Protein 5WGG (pdb70)

Radius of gyration: 23.94 Å; Cα contacts (8 Å, |Δi|>4): 832; chains: 2; bounding box: 66×67×52 Å

Sequence (451 aa):
MAMIHKFSMMGTNIVVDVNSGAVHVVDDISFDILDYYKNFTAGEIKNKLAHKYNADEEIDEALREIESLEAEGLLFSEDPYKEYVSSMDRKSVVKALCLHISHDCNLRCKYCFASRNMMSLEVGKKAIDFLISESGNRKNLEIDFFGGEPMMNFDVVKGIIEYARQKEKEHNKNFRFTLTTNGLLLNDENIKYINENMQNIVLSIDGRKEVNDRMRIRIDGSGCYDDILPKFKYVAESRNQDNYYVRGTFTRENMDFSNDVLHLADEGFRQISVEPVVAAKDSGYDLREEDLPRLFEEYEKLAYEYVKRRKEGNNWFNFFHFMIDLTQIVKRLTGCGSGHEYLAVTPEGDIYPCHHQFVGNEKFKMGNVKEGVLNRDIQNYFKNSNVYTKKECDSCWAKFYCSGGCAANSYNFHKDINTVYKVGCELEKKRRVECALWIKAQEMMKHIKILNGGC

B-factor: mean 57.78, std 18.0, range [21.59, 128.73]

Foldseek 3Di:
DWDKDWDAFPHWIKIAGQQVLAIDTDDPLLVVCVVPVPPDDLVVSQVVCVVPDHSVVNVVSVVVVVVCVVVQRHSHDHPCQVVPPDQPDQFAAAEEEEQQALDAQWCQPLDPSVDDGADLLLLLLVLVLNLVRRPLDAEHEYEQHHHANVVNVVSVVSSQVSNVVVCVVRVHDYAYEYEHCQQPDDDVVLVVCVVHHLAYEYEAAFDQVQRLVGTAGPVSGGCCVPRLVVVVVSCVVNVLDRYEYEHEAWPVCLLSLNRVVRVLVSPRQHYEYYYRALCPPPVTHQDPVCLVSNLVSLSVSLVVQLVCVVVVSHHDYVLLDFDSDDVVQQQQFVNFLGHYWYAYSQQWIFSDPLCVVDCVGTQGGSVVSHGNVVSNSVVSRQWLSPQPVSVPPSCSPGFSTADLSRCCSVPVGSNDHDVVVVSSRVSSHVSSSVSVVVVD/DVPDDDDPCVD

Solvent-accessible surface area: 19960 Å² total; per-residue (Å²): 185,49,36,35,37,47,19,67,4,77,75,25,14,0,0,0,0,4,18,50,19,5,0,0,28,7,49,95,7,0,37,44,0,11,81,58,36,122,127,77,86,49,37,78,1,57,120,76,11,63,149,149,40,98,56,120,57,0,58,68,0,14,61,10,0,72,47,10,54,92,106,29,54,2,27,17,145,30,82,97,49,125,159,30,105,52,66,106,93,97,19,60,0,16,16,0,0,0,0,0,0,42,50,23,40,6,110,11,90,37,35,71,53,74,198,72,91,1,52,89,132,20,0,14,18,0,0,64,7,0,16,87,21,0,50,163,116,40,86,1,63,1,26,0,39,7,18,3,0,14,46,18,24,117,20,0,79,22,0,8,66,86,0,92,77,18,27,98,89,94,120,18,78,2,94,0,19,0,24,2,10,0,20,80,6,77,105,146,20,5,143,48,0,58,67,29,6,68,23,0,8,0,15,0,1,0,45,83,108,4,0,30,99,7,22,36,61,129,105,42,60,22,0,18,93,55,0,22,76,44,0,70,105,0,0,105,46,24,130,26,76,86,7,49,0,52,0,19,0,1,61,88,4,39,59,0,1,66,0,0,30,46,0,10,96,50,36,2,70,24,2,1,0,16,26,14,44,30,8,94,132,36,38,35,22,5,107,109,79,7,8,93,56,0,47,58,12,0,47,120,0,0,126,37,4,24,83,31,85,182,122,43,85,95,3,35,0,94,36,2,93,35,99,20,111,142,62,119,84,15,20,34,36,61,2,9,0,9,58,28,0,0,0,4,5,88,0,26,0,7,0,13,27,53,8,19,84,51,134,130,10,74,3,17,18,7,71,132,30,112,8,62,107,118,31,4,53,108,6,17,50,17,12,7,37,83,19,82,72,15,61,91,28,24,1,18,66,44,32,76,16,49,46,19,8,17,6,53,56,30,84,71,53,3,47,48,35,30,55,14,20,40,56,3,25,45,33,16,11,13,0,1,0,10,1,67,10,69,80,144,130,157,17,1,113,69,32,36,112,32,105

Nearest PDB structures (foldseek):
  5wgg-assembly1_A  TM=1.002E+00  e=9.756E-90  Acetivibrio thermocellus ATCC 27405
  5why-assembly2_B  TM=9.915E-01  e=1.508E-73  Acetivibrio thermocellus ATCC 27405
  4k39-assembly1_A  TM=7.746E-01  e=1.013E-17  Clostridium perfringens ATCC 13124
  4k36-assembly2_B  TM=7.606E-01  e=2.234E-17  Clostridium perfringens ATCC 13124
  4k39-assembly2_B  TM=7.621E-01  e=2.234E-17  Clostridium perfringens ATCC 13124

Secondary structure (DSSP, 8-state):
---EEEEEETTEEEEEETTT--EEEE-HHHHHHHTTTTTS-HHHHHHHTTTTS-HHHHHHHHHHHHHHHHTTSSS---TTTTTT----PPP---EEEEEEES--S---TTSTT--PBPPHHHHHHHHHHHHHHSTT--EEEEEEEES-GGGGHHHHHHHHHHHHHHHHHHT-EEEEEEEE-STT--HHHHHHHHHH-SEEEEE--SSHHHHHHHSB-TTS-B-HHHHHHHHHHHHHHTTT-SEEEEEEE-GGG--THHHHHHHHHTT-SEEEEEEPSS-TTTT-S--GGGHHHHHHHHHHHHHHHHHHHHHT---EEGGG-------HHHHHTT-BTTTEEEE-TT-EEESSGGGTT-GGG--EETTTT---HHHHHHHHT-STTT-HHHHT-TTTTTS----HHHHHHHHS-TTS--HHHHHHHHHHHHHHHHHHHHT-/--SEEES----

Organism: Acetivibrio thermocellus (strain ATCC 27405 / DSM 1237 / JCM 9322 / NBRC 103400 / NCIMB 10682 / NRRL B-4536 / VPI 7372) (NCBI:txid203119)

InterPro domains:
  IPR000385 MoaA/NifB/PqqE, iron-sulphur binding, conserved site [PS01305] (100-111)
  IPR007197 Radical SAM [PF04055] (100-244)
  IPR007197 Radical SAM [PS51918] (90-323)
  IPR007197 Radical SAM [SFLDS00029] (91-449)
  IPR013785 Aldolase-type TIM barrel [G3DSA:3.20.20.70] (91-446)
  IPR023867 Anaerobic sulphatase maturase, radical SAM [PTHR43273] (92-442)
  IPR023867 Anaerobic sulphatase maturase, radical SAM [SFLDG01384] (91-449)
  IPR023885 4Fe4S-binding SPASM domain [PF13186] (344-404)
  IPR023885 4Fe4S-binding SPASM domain [TIGR04085] (344-427)
  IPR024025 SCIFF radical SAM maturase [TIGR03974] (4-447)
  IPR047602 Sactionine bond-forming enzyme CteB-like, SPASM domain [cd21124] (341-436)
  IPR058240 Radical SAM superfamily [SSF102114] (93-413)

Structure (mmCIF, N/CA/C/O backbone):
data_5WGG
#
_entry.id   5WGG
#
_cell.length_a   68.917
_cell.length_b   153.766
_cell.length_c   51.822
_cell.angle_alpha   90.000
_cell.angle_beta   90.000
_cell.angle_gamma   90.000
#
_symmetry.space_group_name_H-M   'P 21 21 2'
#
loop_
_entity.id
_entity.type
_entity.pdbx_description
1 polymer 'Radical SAM domain protein'
2 polymer CteA
3 non-polymer 'IRON/SULFUR CLUSTER'
4 non-polymer S-ADENOSYLMETHIONINE
5 non-polymer 'CALCIUM ION'
6 water water
#
loop_
_atom_site.group_PDB
_atom_site.id
_atom_site.type_symbol
_atom_site.label_atom_id
_atom_site.label_alt_id
_atom_site.label_comp_id
_atom_site.label_asym_id
_atom_site.label_entity_id
_atom_site.label_seq_id
_atom_site.pdbx_PDB_ins_code
_atom_site.Cartn_x
_atom_site.Cartn_y
_atom_site.Cartn_z
_atom_site.occupancy
_atom_site.B_iso_or_equiv
_atom_site.auth_seq_id
_atom_site.auth_comp_id
_atom_site.auth_asym_id
_atom_site.auth_atom_id
_atom_site.pdbx_PDB_model_num
ATOM 1 N N . MET A 1 4 ? -16.814 -1.891 -3.196 1.00 105.66 1 MET A N 1
ATOM 2 C CA . MET A 1 4 ? -17.275 -3.129 -3.819 1.00 106.08 1 MET A CA 1
ATOM 3 C C . MET A 1 4 ? -17.271 -3.003 -5.342 1.00 96.58 1 MET A C 1
ATOM 4 O O . MET A 1 4 ? -16.954 -1.940 -5.886 1.00 96.13 1 MET A O 1
ATOM 9 N N . ALA A 1 5 ? -17.615 -4.096 -6.024 1.00 85.71 2 ALA A N 1
ATOM 10 C CA . ALA A 1 5 ? -17.649 -4.094 -7.481 1.00 72.75 2 ALA A CA 1
ATOM 11 C C . ALA A 1 5 ? -18.643 -3.058 -7.987 1.00 68.90 2 ALA A C 1
ATOM 12 O O . ALA A 1 5 ? -19.708 -2.852 -7.394 1.00 70.21 2 ALA A O 1
ATOM 14 N N . MET A 1 6 ? -18.297 -2.404 -9.094 1.00 64.70 3 MET A N 1
ATOM 15 C CA . MET A 1 6 ? -19.123 -1.293 -9.539 1.00 59.63 3 MET A CA 1
ATOM 16 C C . MET A 1 6 ? -18.766 -0.909 -10.972 1.00 47.23 3 MET A C 1
ATOM 17 O O . MET A 1 6 ? -17.598 -0.947 -11.364 1.00 47.96 3 MET A O 1
ATOM 22 N N . ILE A 1 7 ? -19.780 -0.559 -11.754 1.00 36.09 4 ILE A N 1
ATOM 23 C CA . ILE A 1 7 ? -19.541 -0.018 -13.079 1.00 38.50 4 ILE A CA 1
ATOM 24 C C . ILE A 1 7 ? -20.256 1.316 -13.194 1.00 38.48 4 ILE A C 1
ATOM 25 O O . ILE A 1 7 ? -21.134 1.652 -12.400 1.00 39.20 4 ILE A O 1
ATOM 30 N N . HIS A 1 8 ? -19.847 2.090 -14.195 1.00 42.20 5 HIS A N 1
ATOM 31 C CA . HIS A 1 8 ? -20.551 3.299 -14.594 1.00 36.85 5 HIS A CA 1
ATOM 32 C C . HIS A 1 8 ? -20.694 3.253 -16.104 1.00 39.88 5 HIS A C 1
ATOM 33 O O . HIS A 1 8 ? -19.746 2.895 -16.814 1.00 39.67 5 HIS A O 1
ATOM 40 N N . LYS A 1 9 ? -21.894 3.560 -16.589 1.00 36.28 6 LYS A N 1
ATOM 41 C CA . LYS A 1 9 ? -22.127 3.598 -18.019 1.00 44.94 6 LYS A CA 1
ATOM 42 C C . LYS A 1 9 ? -22.832 4.897 -18.348 1.00 41.68 6 LYS A C 1
ATOM 43 O O . LYS A 1 9 ? -23.638 5.403 -17.564 1.00 39.64 6 LYS A O 1
ATOM 49 N N . PHE A 1 10 ? -22.461 5.472 -19.480 1.00 31.84 7 PHE A N 1
ATOM 50 C CA . PHE A 1 10 ? -23.097 6.700 -19.922 1.00 33.16 7 PHE A CA 1
ATOM 51 C C . PHE A 1 10 ? -23.095 6.669 -21.436 1.00 31.38 7 PHE A C 1
ATOM 52 O O . PHE A 1 10 ? -22.382 5.875 -22.058 1.00 32.31 7 PHE A O 1
ATOM 60 N N . SER A 1 11 ? -23.900 7.537 -22.023 1.00 35.05 8 SER A N 1
ATOM 61 C CA . SER A 1 11 ? -24.000 7.655 -23.468 1.00 36.17 8 SER A CA 1
ATOM 62 C C . SER A 1 11 ? -23.780 9.110 -23.826 1.00 31.97 8 SER A C 1
ATOM 63 O O . SER A 1 11 ? -24.472 9.984 -23.304 1.00 37.11 8 SER A O 1
ATOM 66 N N . MET A 1 12 ? -22.837 9.371 -24.715 1.00 38.16 9 MET A N 1
ATOM 67 C CA . MET A 1 12 ? -22.476 10.751 -25.003 1.00 41.10 9 MET A CA 1
ATOM 68 C C . MET A 1 12 ? -22.314 10.910 -26.503 1.00 37.68 9 MET A C 1
ATOM 69 O O . MET A 1 12 ? -21.476 10.233 -27.115 1.00 35.36 9 MET A O 1
ATOM 74 N N . MET A 1 13 ? -23.109 11.818 -27.076 1.00 37.46 10 MET A N 1
ATOM 75 C CA . MET A 1 13 ? -23.058 12.123 -28.495 1.00 42.00 10 MET A CA 1
ATOM 76 C C . MET A 1 13 ? -23.057 10.851 -29.330 1.00 42.55 10 MET A C 1
ATOM 77 O O . MET A 1 13 ? -22.271 10.695 -30.257 1.00 41.88 10 MET A O 1
ATOM 82 N N . GLY A 1 14 ? -23.917 9.903 -28.969 1.00 43.16 11 GLY A N 1
ATOM 83 C CA . GLY A 1 14 ? -24.046 8.693 -29.757 1.00 42.99 11 GLY A CA 1
ATOM 84 C C . GLY A 1 14 ? -23.175 7.521 -29.344 1.00 45.49 11 GLY A C 1
ATOM 85 O O . GLY A 1 14 ? -23.450 6.398 -29.775 1.00 44.55 11 GLY A O 1
ATOM 86 N N . THR A 1 15 ? -22.140 7.727 -28.520 1.00 43.08 12 THR A N 1
ATOM 87 C CA . THR A 1 15 ? -21.247 6.639 -28.111 1.00 38.04 12 THR A CA 1
ATOM 88 C C . THR A 1 15 ? -21.644 6.162 -26.710 1.00 35.10 12 THR A C 1
ATOM 89 O O . THR A 1 15 ? -21.786 6.977 -25.794 1.00 37.01 12 THR A O 1
ATOM 93 N N . ASN A 1 16 ? -21.836 4.853 -26.541 1.00 34.79 13 ASN A N 1
ATOM 94 C CA . ASN A 1 16 ? -22.143 4.270 -25.235 1.00 38.91 13 ASN A CA 1
ATOM 95 C C . ASN A 1 16 ? -20.852 3.768 -24.608 1.00 37.60 13 ASN A C 1
ATOM 96 O O . ASN A 1 16 ? -20.139 2.974 -25.225 1.00 38.21 13 ASN A O 1
ATOM 101 N N . ILE A 1 17 ? -20.575 4.195 -23.375 1.00 36.82 14 ILE A N 1
ATOM 102 C CA . ILE A 1 17 ? -19.307 3.890 -22.723 1.00 37.06 14 ILE A CA 1
ATOM 103 C C . ILE A 1 17 ? -19.560 3.257 -21.359 1.00 38.50 14 ILE A C 1
ATOM 104 O O . ILE A 1 17 ? -20.434 3.705 -20.613 1.00 40.93 14 ILE A O 1
ATOM 109 N N . VAL A 1 18 ? -18.775 2.231 -21.025 1.00 42.87 15 VAL A N 1
ATOM 110 C CA . VAL A 1 18 ? -18.911 1.501 -19.766 1.00 37.54 15 VAL A CA 1
ATOM 111 C C . VAL A 1 18 ? -17.569 1.513 -19.047 1.00 41.54 15 VAL A C 1
ATOM 112 O O . VAL A 1 18 ? -16.552 1.091 -19.609 1.00 38.21 15 VAL A O 1
ATOM 116 N N . VAL A 1 19 ? -17.571 2.009 -17.812 1.00 43.12 16 VAL A N 1
ATOM 117 C CA . VAL A 1 19 ? -16.385 2.091 -16.965 1.00 45.00 16 VAL A CA 1
ATOM 118 C C . VAL A 1 19 ? -16.479 1.009 -15.905 1.00 47.45 16 VAL A C 1
ATOM 119 O O . VAL A 1 19 ? -17.403 1.035 -15.082 1.00 44.13 16 VAL A O 1
ATOM 123 N N . ASP A 1 20 ? -15.521 0.071 -15.915 1.00 46.35 17 ASP A N 1
ATOM 124 C CA . ASP A 1 20 ? -15.338 -0.861 -14.805 1.00 45.78 17 ASP A CA 1
ATOM 125 C C . ASP A 1 20 ? -14.405 -0.219 -13.793 1.00 49.46 17 ASP A C 1
ATOM 126 O O . ASP A 1 20 ? -13.205 -0.048 -14.053 1.00 50.26 17 ASP A O 1
ATOM 131 N N . VAL A 1 21 ? -14.943 0.077 -12.619 1.00 43.38 18 VAL A N 1
ATOM 132 C CA . VAL A 1 21 ? -14.289 1.017 -11.727 1.00 40.55 18 VAL A CA 1
ATOM 133 C C . VAL A 1 21 ? -12.971 0.454 -11.200 1.00 52.08 18 VAL A C 1
ATOM 134 O O . VAL A 1 21 ? -11.924 1.111 -11.282 1.00 57.00 18 VAL A O 1
ATOM 138 N N . ASN A 1 2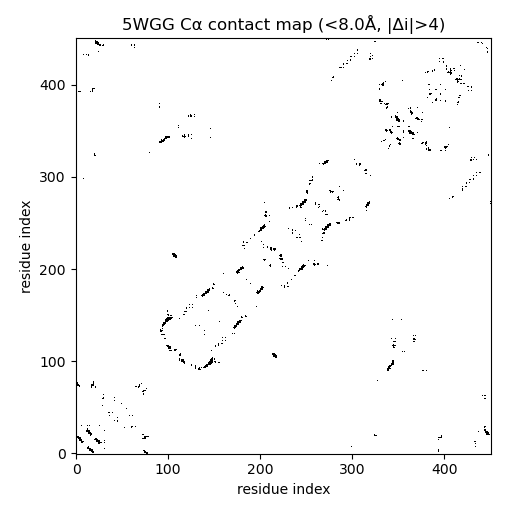2 ? -12.994 -0.765 -10.658 1.00 43.06 19 ASN A N 1
ATOM 139 C CA . ASN A 1 22 ? -11.838 -1.231 -9.900 1.00 49.02 19 ASN A CA 1
ATOM 140 C C . ASN A 1 22 ? -10.678 -1.597 -10.798 1.00 55.89 19 ASN A C 1
ATOM 141 O O . ASN A 1 22 ? -9.523 -1.527 -10.368 1.00 63.30 19 ASN A O 1
ATOM 146 N N . SER A 1 23 ? -10.954 -2.019 -12.024 1.00 54.83 20 SER A N 1
ATOM 147 C CA . SER A 1 23 ? -9.884 -2.436 -12.914 1.00 46.34 20 SER A CA 1
ATOM 148 C C . SER A 1 23 ? -9.396 -1.310 -13.800 1.00 52.15 20 SER A C 1
ATOM 149 O O . SER A 1 23 ? -8.324 -1.439 -14.397 1.00 58.56 20 SER A O 1
ATOM 152 N N . GLY A 1 24 ? -10.150 -0.217 -13.896 1.00 50.93 21 GLY A N 1
ATOM 153 C CA . GLY A 1 24 ? -9.854 0.820 -14.852 1.00 53.16 21 GLY A CA 1
ATOM 154 C C . GLY A 1 24 ? -10.203 0.485 -16.286 1.00 56.03 21 GLY A C 1
ATOM 155 O O . GLY A 1 24 ? -9.932 1.304 -17.174 1.00 58.23 21 GLY A O 1
ATOM 156 N N . ALA A 1 25 ? -10.797 -0.679 -16.549 1.00 52.35 22 ALA A N 1
ATOM 157 C CA . ALA A 1 25 ? -11.163 -1.014 -17.917 1.00 53.05 22 ALA A CA 1
AT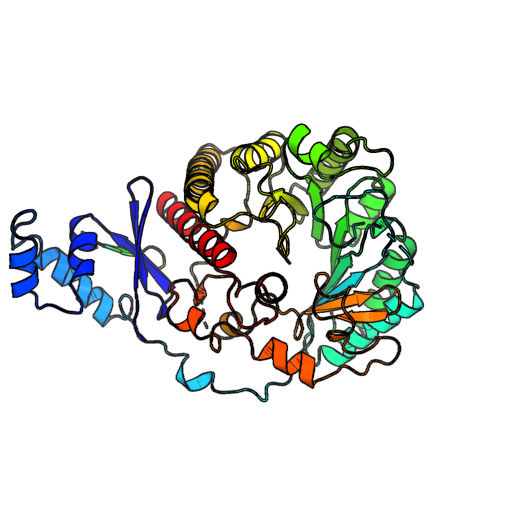OM 158 C C . ALA A 1 25 ? -12.280 -0.100 -18.406 1.00 44.31 22 ALA A C 1
ATOM 159 O O . ALA A 1 25 ? -13.155 0.317 -17.644 1.00 46.25 22 ALA A O 1
ATOM 161 N N . VAL A 1 26 ? -12.216 0.244 -19.688 1.00 53.13 23 VAL A N 1
ATOM 162 C CA . VAL A 1 26 ? -13.186 1.118 -20.338 1.00 49.98 23 VAL A CA 1
ATOM 163 C C . VAL A 1 26 ? -13.611 0.445 -21.630 1.00 51.56 23 VAL A C 1
ATOM 164 O O . VAL A 1 26 ? -12.766 -0.071 -22.373 1.00 57.21 23 VAL A O 1
ATOM 168 N N . HIS A 1 27 ? -14.919 0.419 -21.881 1.00 48.28 24 HIS A N 1
ATOM 169 C CA . HIS A 1 27 ? -15.488 -0.330 -22.988 1.00 47.42 24 HIS A CA 1
ATOM 170 C C . HIS A 1 27 ? -16.424 0.555 -23.796 1.00 41.83 24 HIS A C 1
ATOM 171 O O . HIS A 1 27 ? -17.128 1.396 -23.243 1.00 40.42 24 HIS A O 1
ATOM 178 N N . VAL A 1 28 ? -16.448 0.333 -25.107 1.00 45.17 25 VAL A N 1
ATOM 179 C CA . VAL A 1 28 ? -17.443 0.925 -25.993 1.00 43.45 25 VAL A CA 1
ATOM 180 C C . VAL A 1 28 ? -18.431 -0.182 -26.350 1.00 45.00 25 VAL A C 1
ATOM 181 O O . VAL A 1 28 ? -18.030 -1.248 -26.833 1.00 49.16 25 VAL A O 1
ATOM 185 N N . VAL A 1 29 ? -19.720 0.041 -26.082 1.00 46.30 26 VAL A N 1
ATOM 186 C CA . VAL A 1 29 ? -20.719 -1.024 -26.200 1.00 46.55 26 VAL A CA 1
ATOM 187 C C . VAL A 1 29 ? -21.880 -0.578 -27.082 1.00 46.38 26 VAL A C 1
ATOM 188 O O . VAL A 1 29 ? -22.193 0.613 -27.191 1.00 42.07 26 VAL A O 1
ATOM 192 N N . ASP A 1 30 ? -22.536 -1.552 -27.708 1.00 44.80 27 ASP A N 1
ATOM 193 C CA . ASP A 1 30 ? -23.695 -1.233 -28.520 1.00 46.88 27 ASP A CA 1
ATOM 194 C C . ASP A 1 30 ? -24.926 -1.069 -27.624 1.00 43.27 27 ASP A C 1
ATOM 195 O O . ASP A 1 30 ? -24.873 -1.254 -26.404 1.00 43.06 27 ASP A O 1
ATOM 200 N N . ASP A 1 31 ? -26.056 -0.715 -28.240 1.00 39.90 28 ASP A N 1
ATOM 201 C CA . ASP A 1 31 ? -27.237 -0.361 -27.462 1.00 44.06 28 ASP A CA 1
ATOM 202 C C . ASP A 1 31 ? -27.740 -1.544 -26.646 1.00 48.71 28 ASP A C 1
ATOM 203 O O . ASP A 1 31 ? -28.230 -1.369 -25.524 1.00 42.10 28 ASP A O 1
ATOM 208 N N . ILE A 1 32 ? -27.657 -2.758 -27.202 1.00 51.12 29 ILE A N 1
ATOM 209 C CA . ILE A 1 32 ? -28.241 -3.891 -26.495 1.00 48.44 29 ILE A CA 1
ATOM 210 C C . ILE A 1 32 ? -27.411 -4.229 -25.267 1.00 47.32 29 ILE A C 1
ATOM 211 O O . ILE A 1 32 ? -27.952 -4.503 -24.193 1.00 48.72 29 ILE A O 1
ATOM 216 N N . SER A 1 33 ? -26.087 -4.183 -25.386 1.00 47.55 30 SER A N 1
ATOM 217 C CA . SER A 1 33 ? -25.263 -4.414 -24.207 1.00 47.75 30 SER A CA 1
ATOM 218 C C . SER A 1 33 ? -25.548 -3.363 -23.145 1.00 43.73 30 SER A C 1
ATOM 219 O O . SER A 1 33 ? -25.722 -3.686 -21.965 1.00 50.36 30 SER A O 1
ATOM 222 N N . PHE A 1 34 ? -25.608 -2.095 -23.556 1.00 41.59 31 PHE A N 1
ATOM 223 C CA . PHE A 1 34 ? -25.937 -1.016 -22.633 1.00 37.17 31 PHE A CA 1
ATOM 224 C C . PHE A 1 34 ? -27.192 -1.352 -21.830 1.00 44.71 31 PHE A C 1
ATOM 225 O O . PHE A 1 34 ? -27.216 -1.188 -20.608 1.00 42.99 31 PHE A O 1
ATOM 233 N N . ASP A 1 35 ? -28.236 -1.864 -22.498 1.00 48.35 32 ASP A N 1
ATOM 234 C CA . ASP A 1 35 ? -29.500 -2.142 -21.810 1.00 44.99 32 ASP A CA 1
ATOM 235 C C . ASP A 1 35 ? -29.395 -3.363 -20.900 1.00 43.54 32 ASP A C 1
ATOM 236 O O . ASP A 1 35 ? -29.942 -3.369 -19.792 1.00 44.60 32 ASP A O 1
ATOM 241 N N . ILE A 1 36 ? -28.705 -4.405 -21.352 1.00 41.62 33 ILE A N 1
ATOM 242 C CA . ILE A 1 36 ? -28.518 -5.586 -20.517 1.00 46.99 33 ILE A CA 1
ATOM 243 C C . ILE A 1 36 ? -27.804 -5.225 -19.222 1.00 46.35 33 ILE A C 1
ATOM 244 O O . ILE A 1 36 ? -28.120 -5.757 -18.153 1.00 42.83 33 ILE A O 1
ATOM 249 N N . LEU A 1 37 ? -26.836 -4.309 -19.292 1.00 46.07 34 LEU A N 1
ATOM 250 C CA . LEU A 1 37 ? -26.073 -3.958 -18.096 1.00 48.24 34 LEU A CA 1
ATOM 251 C C . LEU A 1 37 ? -26.945 -3.356 -16.993 1.00 52.24 34 LEU A C 1
ATOM 252 O O . LEU A 1 37 ? -26.572 -3.449 -15.817 1.00 51.12 34 LEU A O 1
ATOM 257 N N . ASP A 1 38 ? -28.124 -2.809 -17.330 1.00 49.23 35 ASP A N 1
ATOM 258 C CA . ASP A 1 38 ? -29.061 -2.357 -16.299 1.00 47.91 35 ASP A CA 1
ATOM 259 C C . ASP A 1 38 ? -29.489 -3.486 -15.376 1.00 51.91 35 ASP A C 1
ATOM 260 O O . ASP A 1 38 ? -29.918 -3.237 -14.246 1.00 50.30 35 ASP A O 1
ATOM 265 N N . TYR A 1 39 ? -29.418 -4.725 -15.848 1.00 53.69 36 TYR A N 1
ATOM 266 C CA . TYR A 1 39 ? -30.026 -5.849 -15.168 1.00 55.09 36 TYR A CA 1
ATOM 267 C C . TYR A 1 39 ? -29.056 -6.976 -14.864 1.00 51.21 36 TYR A C 1
ATOM 268 O O . TYR A 1 39 ? -29.413 -7.879 -14.102 1.00 55.11 36 TYR A O 1
ATOM 277 N N . TYR A 1 40 ? -27.847 -6.942 -15.421 1.00 50.03 37 TYR A N 1
ATOM 278 C CA . TYR A 1 40 ? -26.996 -8.126 -15.434 1.00 53.61 37 TYR A CA 1
ATOM 279 C C . TYR A 1 40 ? -26.718 -8.664 -14.028 1.00 60.44 37 TYR A C 1
ATOM 280 O O . TYR A 1 40 ? -26.635 -9.881 -13.833 1.00 60.67 37 TYR A O 1
ATOM 289 N N . LYS A 1 41 ? -26.574 -7.787 -13.030 1.00 65.84 38 LYS A N 1
ATOM 290 C CA . LYS A 1 41 ? -26.158 -8.280 -11.715 1.00 61.49 38 LYS A CA 1
ATOM 291 C C . LYS A 1 41 ? -27.302 -8.841 -10.888 1.00 64.75 38 LYS A C 1
ATOM 292 O O . LYS A 1 41 ? -27.067 -9.681 -10.015 1.00 73.90 38 LYS A O 1
ATOM 298 N N . ASN A 1 42 ? -28.530 -8.398 -11.125 1.00 64.98 39 ASN A N 1
ATOM 299 C CA . ASN A 1 42 ? -29.633 -8.695 -10.221 1.00 64.72 39 ASN A CA 1
ATOM 300 C C . ASN A 1 42 ? -30.684 -9.592 -10.842 1.00 64.24 39 ASN A C 1
ATOM 301 O O . ASN A 1 42 ? -31.720 -9.841 -10.217 1.00 65.10 39 ASN A O 1
ATOM 306 N N . PHE A 1 43 ? -30.445 -10.084 -12.053 1.00 65.96 40 PHE A N 1
ATOM 307 C CA . PHE A 1 43 ? -31.429 -10.888 -12.754 1.00 61.86 40 PHE A CA 1
ATOM 308 C C . PHE A 1 43 ? -30.737 -12.004 -13.519 1.00 57.26 40 PHE A C 1
ATOM 309 O O . PHE A 1 43 ? -29.587 -11.863 -13.939 1.00 62.60 40 PHE A O 1
ATOM 317 N N . THR A 1 44 ? -31.453 -13.109 -13.715 1.00 59.91 41 THR A N 1
ATOM 318 C CA . THR A 1 44 ? -30.914 -14.198 -14.516 1.00 69.63 41 THR A CA 1
ATOM 319 C C . THR A 1 44 ? -31.086 -13.916 -16.015 1.00 70.72 41 THR A C 1
ATOM 320 O O . THR A 1 44 ? -31.829 -13.019 -16.437 1.00 63.95 41 THR A O 1
ATOM 324 N N . ALA A 1 45 ? -30.385 -14.719 -16.824 1.00 65.95 42 ALA A N 1
ATOM 325 C CA . ALA A 1 45 ? -30.493 -14.598 -18.275 1.00 65.86 42 ALA A CA 1
ATOM 326 C C . ALA A 1 45 ? -31.934 -14.754 -18.744 1.00 62.55 42 ALA A C 1
ATOM 327 O O . ALA A 1 45 ? -32.369 -14.066 -19.676 1.00 63.33 42 ALA A O 1
ATOM 329 N N . GLY A 1 46 ? -32.690 -15.656 -18.121 1.00 59.14 43 GLY A N 1
ATOM 330 C CA . GLY A 1 46 ? -34.075 -15.826 -18.521 1.00 56.27 43 GLY A CA 1
ATOM 331 C C . GLY A 1 46 ? -34.925 -14.610 -18.199 1.00 63.57 43 GLY A C 1
ATOM 332 O O . GLY A 1 46 ? -35.761 -14.195 -19.008 1.00 63.58 43 GLY A O 1
ATOM 333 N N . GLU A 1 47 ? -34.727 -14.023 -17.013 1.00 62.09 44 GLU A N 1
ATOM 334 C CA . GLU A 1 47 ? -35.491 -12.835 -16.647 1.00 59.54 44 GLU A CA 1
ATOM 335 C C . GLU A 1 47 ? -35.124 -11.663 -17.547 1.00 53.81 44 GLU A C 1
ATOM 336 O O . GLU A 1 47 ? -36.002 -10.913 -17.978 1.00 54.95 44 GLU A O 1
ATOM 342 N N . ILE A 1 48 ? -33.835 -11.504 -17.851 1.00 52.05 45 ILE A N 1
ATOM 343 C CA . ILE A 1 48 ? -33.398 -10.433 -18.742 1.00 50.77 45 ILE A CA 1
ATOM 344 C C . ILE A 1 48 ? -34.003 -10.599 -20.133 1.00 52.49 45 ILE A C 1
ATOM 345 O O . ILE A 1 48 ? -34.435 -9.625 -20.759 1.00 51.07 45 ILE A O 1
ATOM 350 N N . LYS A 1 49 ? -34.055 -11.833 -20.637 1.00 50.36 46 LYS A N 1
ATOM 351 C CA . LYS A 1 49 ? -34.611 -12.038 -21.968 1.00 51.81 46 LYS A CA 1
ATOM 352 C C . LYS A 1 49 ? -36.078 -11.638 -22.011 1.00 52.36 46 LYS A C 1
ATOM 353 O O . LYS A 1 49 ? -36.556 -11.138 -23.035 1.00 55.04 46 LYS A O 1
ATOM 359 N N . ASN A 1 50 ? -36.795 -11.815 -20.902 1.00 51.70 47 ASN A N 1
ATOM 360 C CA . ASN A 1 50 ? -38.192 -11.402 -20.849 1.00 50.07 47 ASN A CA 1
ATOM 361 C C . ASN A 1 50 ? -38.321 -9.895 -20.654 1.00 48.07 47 ASN A C 1
ATOM 362 O O . ASN A 1 50 ? -39.216 -9.269 -21.229 1.00 47.88 47 ASN A O 1
ATOM 367 N N . LYS A 1 51 ? -37.425 -9.287 -19.872 1.00 46.75 48 LYS A N 1
ATOM 368 C CA . LYS A 1 51 ? -37.534 -7.852 -19.618 1.00 54.27 48 LYS A CA 1
ATOM 369 C C . LYS A 1 51 ? -37.215 -7.022 -20.860 1.00 48.07 48 LYS A C 1
ATOM 370 O O . LYS A 1 51 ? -37.734 -5.912 -21.010 1.00 49.24 48 LYS A O 1
ATOM 376 N N . LEU A 1 52 ? -36.399 -7.537 -21.776 1.00 48.90 49 LEU A N 1
ATOM 377 C CA . LEU A 1 52 ? -36.064 -6.795 -22.988 1.00 44.14 49 LEU A CA 1
ATOM 378 C C . LEU A 1 52 ? -36.704 -7.364 -24.246 1.00 47.81 49 LEU A C 1
ATOM 379 O O . LEU A 1 52 ? -36.373 -6.913 -25.350 1.00 46.66 49 LEU A O 1
ATOM 384 N N . ALA A 1 53 ? -37.615 -8.334 -24.117 1.00 46.33 50 ALA A N 1
ATOM 385 C CA . ALA A 1 53 ? -38.123 -9.020 -25.301 1.00 46.69 50 ALA A CA 1
ATOM 386 C C . ALA A 1 53 ? -38.892 -8.087 -26.225 1.00 52.38 50 ALA A C 1
ATOM 387 O O . ALA A 1 53 ? -39.011 -8.378 -27.420 1.00 54.03 50 ALA A O 1
ATOM 389 N N . HIS A 1 54 ? -39.429 -6.983 -25.708 1.00 45.53 51 HIS A N 1
ATOM 390 C CA . HIS A 1 54 ? -40.140 -6.051 -26.573 1.00 45.50 51 HIS A CA 1
ATOM 391 C C . HIS A 1 54 ? -39.214 -5.385 -27.580 1.00 44.45 51 HIS A C 1
ATOM 392 O O . HIS A 1 54 ? -39.692 -4.923 -28.619 1.00 47.15 51 HIS A O 1
ATOM 399 N N . LYS A 1 55 ? -37.902 -5.327 -27.303 1.00 48.88 52 LYS A N 1
ATOM 400 C CA . LYS A 1 55 ? -36.943 -4.636 -28.166 1.00 50.56 52 LYS A CA 1
ATOM 401 C C . LYS A 1 55 ? -35.889 -5.525 -28.797 1.00 46.97 52 LYS A C 1
ATOM 402 O O . LYS A 1 55 ? -35.415 -5.194 -29.883 1.00 51.27 52 LYS A O 1
ATOM 408 N N . TYR A 1 56 ? -35.472 -6.605 -28.138 1.00 51.57 53 TYR A N 1
ATOM 409 C CA . TYR A 1 56 ? -34.385 -7.442 -28.628 1.00 53.15 53 TYR A CA 1
ATOM 410 C C . TYR A 1 56 ? -34.786 -8.907 -28.563 1.00 56.63 53 TYR A C 1
ATOM 411 O O . TYR A 1 56 ? -35.369 -9.346 -27.569 1.00 59.86 53 TYR A O 1
ATOM 420 N N . ASN A 1 57 ? -34.440 -9.669 -29.602 1.00 61.09 54 ASN A N 1
ATOM 421 C CA . ASN A 1 57 ? -34.809 -11.081 -29.627 1.00 64.14 54 ASN A CA 1
ATOM 422 C C . ASN A 1 57 ? -33.848 -11.897 -28.766 1.00 61.03 54 ASN A C 1
ATOM 423 O O . ASN A 1 57 ? -32.744 -11.457 -28.426 1.00 60.65 54 ASN A O 1
ATOM 428 N N . ALA A 1 58 ? -34.295 -13.101 -28.404 1.00 57.14 55 ALA A N 1
ATOM 429 C CA . ALA A 1 58 ? -33.595 -13.886 -27.392 1.00 58.54 55 ALA A CA 1
ATOM 430 C C . ALA A 1 58 ? -32.188 -14.260 -27.838 1.00 65.93 55 ALA A C 1
ATOM 431 O O . ALA A 1 58 ? -31.266 -14.305 -27.017 1.00 67.70 55 ALA A O 1
ATOM 433 N N . ASP A 1 59 ? -32.002 -14.531 -29.135 1.00 71.95 56 ASP A N 1
ATOM 434 C CA . ASP A 1 59 ? -30.693 -14.954 -29.627 1.00 72.55 56 ASP A CA 1
ATOM 435 C C . ASP A 1 59 ? -29.667 -13.835 -29.524 1.00 69.20 56 ASP A C 1
ATOM 436 O O . ASP A 1 59 ? -28.531 -14.066 -29.089 1.00 69.36 56 ASP A O 1
ATOM 441 N N A GLU A 1 60 ? -30.045 -12.622 -29.930 0.44 65.24 57 GLU A N 1
ATOM 442 N N B GLU A 1 60 ? -30.035 -12.615 -29.921 0.56 65.07 57 GLU A N 1
ATOM 443 C CA A GLU A 1 60 ? -29.124 -11.495 -29.857 0.44 62.98 57 GLU A CA 1
ATOM 444 C CA B GLU A 1 60 ? -29.067 -11.528 -29.845 0.56 63.09 57 GLU A CA 1
ATOM 445 C C A GLU A 1 60 ? -28.787 -11.140 -28.411 0.44 61.03 57 GLU A C 1
ATOM 446 C C B GLU A 1 60 ? -28.793 -11.100 -28.408 0.56 60.97 57 GLU A C 1
ATOM 447 O O A GLU A 1 60 ? -27.659 -10.723 -28.124 0.44 58.29 57 GLU A O 1
ATOM 448 O O B GLU A 1 60 ? -27.708 -10.580 -28.129 0.56 58.12 57 GLU A O 1
ATOM 459 N N . ILE A 1 61 ? -29.733 -11.338 -27.488 1.00 63.57 58 ILE A N 1
ATOM 460 C CA . ILE A 1 61 ? -29.479 -11.075 -26.070 1.00 53.98 58 ILE A CA 1
ATOM 461 C C . ILE A 1 61 ? -28.485 -12.083 -25.504 1.00 55.30 58 ILE A C 1
ATOM 462 O O . ILE A 1 61 ? -27.525 -11.711 -24.818 1.00 57.22 58 ILE A O 1
ATOM 467 N N . ASP A 1 62 ? -28.710 -13.381 -25.753 1.00 53.34 59 ASP A N 1
ATOM 468 C CA . ASP A 1 62 ? -27.746 -14.383 -25.300 1.00 60.88 59 ASP A CA 1
ATOM 469 C C . ASP A 1 62 ? -26.359 -14.133 -25.888 1.00 63.73 59 ASP A C 1
ATOM 470 O O . ASP A 1 62 ? -25.345 -14.393 -25.229 1.00 65.08 59 ASP A O 1
ATOM 475 N N . GLU A 1 63 ? -26.299 -13.603 -27.112 1.00 66.14 60 GLU A N 1
ATOM 476 C CA . GLU A 1 63 ? -25.017 -13.286 -27.734 1.00 70.42 60 GLU A CA 1
ATOM 477 C C . GLU A 1 63 ? -24.299 -12.187 -26.967 1.00 71.19 60 GLU A C 1
ATOM 478 O O . GLU A 1 63 ? -23.136 -12.342 -26.572 1.00 75.02 60 GLU A O 1
ATOM 484 N N . ALA A 1 64 ? -24.977 -11.054 -26.761 1.00 63.91 61 ALA A N 1
ATOM 485 C CA . ALA A 1 64 ? -24.408 -9.993 -25.940 1.00 59.02 61 ALA A CA 1
ATOM 486 C C . ALA A 1 64 ? -24.157 -10.480 -24.520 1.00 56.10 61 ALA A C 1
ATOM 487 O O . ALA A 1 64 ? -23.132 -10.147 -23.914 1.00 57.91 61 ALA A O 1
ATOM 489 N N . LEU A 1 65 ? -25.077 -11.277 -23.972 1.00 60.22 62 LEU A N 1
ATOM 490 C CA . LEU A 1 65 ? -24.841 -11.858 -22.654 1.00 61.35 62 LEU A CA 1
ATOM 491 C C . LEU A 1 65 ? -23.556 -12.675 -22.628 1.00 68.92 62 LEU A C 1
ATOM 492 O O . LEU A 1 65 ? -22.740 -12.513 -21.716 1.00 75.31 62 LEU A O 1
ATOM 497 N N . ARG A 1 66 ? -23.349 -13.548 -23.621 1.00 65.73 63 ARG A N 1
ATOM 498 C CA . ARG A 1 66 ? -22.142 -14.372 -23.627 1.00 70.23 63 ARG A CA 1
ATOM 499 C C . ARG A 1 66 ? -20.870 -13.526 -23.699 1.00 75.14 63 ARG A C 1
ATOM 500 O O . ARG A 1 66 ? -19.806 -13.983 -23.264 1.00 78.66 63 ARG A O 1
ATOM 502 N N . GLU A 1 67 ? -20.949 -12.295 -24.208 1.00 70.42 64 GLU A N 1
ATOM 503 C CA . GLU A 1 67 ? -19.771 -11.437 -24.177 1.00 69.96 64 GLU A CA 1
ATOM 504 C C . GLU A 1 67 ? -19.564 -10.808 -22.805 1.00 66.01 64 GLU A C 1
ATOM 505 O O . GLU A 1 67 ? -18.416 -10.603 -22.400 1.00 61.76 64 GLU A O 1
ATOM 511 N N . ILE A 1 68 ? -20.650 -10.560 -22.062 1.00 67.45 65 ILE A N 1
ATOM 512 C CA . ILE A 1 68 ? -20.564 -9.801 -20.813 1.00 64.06 65 ILE A CA 1
ATOM 513 C C . ILE A 1 68 ? -19.844 -10.606 -19.731 1.00 66.05 65 ILE A C 1
ATOM 514 O O . ILE A 1 68 ? -18.872 -10.131 -19.135 1.00 67.49 65 ILE A O 1
ATOM 519 N N . GLU A 1 69 ? -20.325 -11.819 -19.426 1.00 71.48 66 GLU A N 1
ATOM 520 C CA . GLU A 1 69 ? -19.711 -12.568 -18.326 1.00 77.22 66 GLU A CA 1
ATOM 521 C C . GLU A 1 69 ? -18.356 -13.137 -18.723 1.00 76.43 66 GLU A C 1
ATOM 522 O O . GLU A 1 69 ? -17.539 -13.436 -17.844 1.00 74.54 66 GLU A O 1
ATOM 528 N N . SER A 1 70 ? -18.098 -13.274 -20.026 1.00 72.48 67 SER A N 1
ATOM 529 C CA . SER A 1 70 ? -16.734 -13.495 -20.487 1.00 73.67 67 SER A CA 1
ATOM 530 C C . SER A 1 70 ? -15.824 -12.334 -20.091 1.00 77.07 67 SER A C 1
ATOM 531 O O . SER A 1 70 ? -14.671 -12.542 -19.702 1.00 79.91 67 SER A O 1
ATOM 534 N N . LEU A 1 71 ? -16.325 -11.100 -20.176 1.00 73.43 68 LEU A N 1
ATOM 535 C CA . LEU A 1 71 ? -15.536 -9.956 -19.719 1.00 69.34 68 LEU A CA 1
ATOM 536 C C . LEU A 1 71 ? -15.416 -9.932 -18.201 1.00 64.20 68 LEU A C 1
ATOM 537 O O . LEU A 1 71 ? -14.402 -9.471 -17.667 1.00 64.41 68 LEU A O 1
ATOM 542 N N . GLU A 1 72 ? -16.445 -10.399 -17.492 1.00 66.59 69 GLU A N 1
ATOM 543 C CA . GLU A 1 72 ? -16.392 -10.436 -16.035 1.00 67.93 69 GLU A CA 1
ATOM 544 C C . GLU A 1 72 ? -15.513 -11.579 -15.550 1.00 71.74 69 GLU A C 1
ATOM 545 O O . GLU A 1 72 ? -14.816 -11.447 -14.539 1.00 73.16 69 GLU A O 1
ATOM 551 N N . ALA A 1 73 ? -15.531 -12.703 -16.269 1.00 75.25 70 ALA A N 1
ATOM 552 C CA . ALA A 1 73 ? -14.685 -13.833 -15.910 1.00 74.41 70 ALA A CA 1
ATOM 553 C C . ALA A 1 73 ? -13.207 -13.474 -15.977 1.00 78.75 70 ALA A C 1
ATOM 554 O O . ALA A 1 73 ? -12.391 -14.078 -15.272 1.00 84.72 70 ALA A O 1
ATOM 556 N N . GLU A 1 74 ? -12.837 -12.502 -16.808 1.00 77.46 71 GLU A N 1
ATOM 557 C CA . GLU A 1 74 ? -11.444 -12.089 -16.914 1.00 79.91 71 GLU A CA 1
ATOM 558 C C . GLU A 1 74 ? -11.188 -10.723 -16.290 1.00 77.01 71 GLU A C 1
ATOM 559 O O . GLU A 1 74 ? -10.186 -10.083 -16.611 1.00 80.86 71 GLU A O 1
ATOM 565 N N . GLY A 1 75 ? -12.074 -10.259 -15.412 1.00 74.46 72 GLY A N 1
ATOM 566 C CA . GLY A 1 75 ? -11.763 -9.113 -14.582 1.00 64.90 72 GLY A CA 1
ATOM 567 C C . GLY A 1 75 ? -11.872 -7.761 -15.249 1.00 61.00 72 GLY A C 1
ATOM 568 O O . GLY A 1 75 ? -11.207 -6.816 -14.822 1.00 59.50 72 GLY A O 1
ATOM 569 N N . LEU A 1 76 ? -12.709 -7.627 -16.271 1.00 62.78 73 LEU A N 1
ATOM 570 C CA . LEU A 1 76 ? -12.878 -6.353 -16.955 1.00 57.11 73 LEU A CA 1
ATOM 571 C C . LEU A 1 76 ? -14.260 -5.742 -16.762 1.00 56.09 73 LEU A C 1
ATOM 572 O O . LEU A 1 76 ? -14.530 -4.677 -17.324 1.00 51.93 73 LEU A O 1
ATOM 577 N N . LEU A 1 77 ? -15.142 -6.391 -15.997 1.00 56.73 74 LEU A N 1
ATOM 578 C CA . LEU A 1 77 ? -16.453 -5.855 -15.646 1.00 52.34 74 LEU A CA 1
ATOM 579 C C . LEU A 1 77 ? -16.832 -6.376 -14.273 1.00 60.07 74 LEU A C 1
ATOM 580 O O . LEU A 1 77 ? -16.708 -7.582 -14.016 1.00 61.58 74 LEU A O 1
ATOM 585 N N . PHE A 1 78 ? -17.314 -5.473 -13.413 1.00 51.19 75 PHE A N 1
ATOM 586 C CA . PHE A 1 78 ? -17.675 -5.802 -12.031 1.00 57.20 75 PHE A CA 1
ATOM 587 C C . PHE A 1 78 ? -16.514 -6.467 -11.298 1.00 62.08 75 PHE A C 1
ATOM 588 O O . PHE A 1 78 ? -16.710 -7.359 -10.467 1.00 60.98 75 PHE A O 1
ATOM 596 N N . SER A 1 79 ? -15.289 -6.042 -11.609 1.00 60.04 76 SER A N 1
ATOM 597 C CA . SER A 1 79 ? -14.140 -6.596 -10.904 1.00 63.80 76 SER A CA 1
ATOM 598 C C . SER A 1 79 ? -14.108 -6.083 -9.463 1.00 64.48 76 SER A C 1
ATOM 599 O O . SER A 1 79 ? -14.679 -5.039 -9.133 1.00 56.55 76 SER A O 1
ATOM 602 N N . GLU A 1 80 ? -13.453 -6.846 -8.599 1.00 69.68 77 GLU A N 1
ATOM 603 C CA . GLU A 1 80 ? -13.276 -6.474 -7.203 1.00 74.79 77 GLU A CA 1
ATOM 604 C C . GLU A 1 80 ? -12.020 -5.615 -7.048 1.00 75.26 77 GLU A C 1
ATOM 605 O O . GLU A 1 80 ? -11.169 -5.566 -7.940 1.00 76.81 77 GLU A O 1
ATOM 611 N N . ASP A 1 81 ? -11.911 -4.927 -5.899 1.00 72.28 78 ASP A N 1
ATOM 612 C CA . ASP A 1 81 ? -10.791 -4.019 -5.649 1.00 73.57 78 ASP A CA 1
ATOM 613 C C . ASP A 1 81 ? -9.615 -4.773 -5.033 1.00 74.51 78 ASP A C 1
ATOM 614 O O . ASP A 1 81 ? -9.71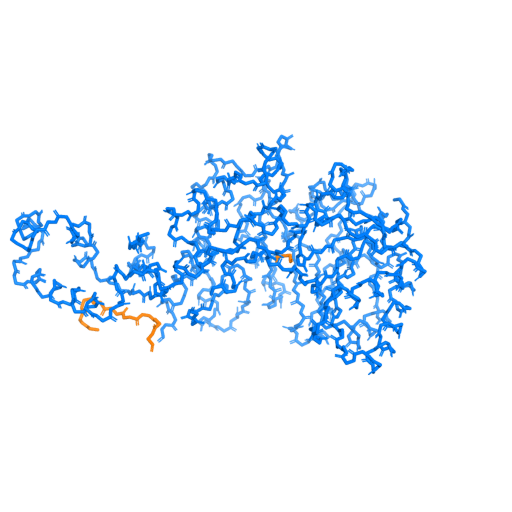8 -5.213 -3.878 1.00 75.18 78 ASP A O 1
ATOM 619 N N . PRO A 1 82 ? -8.482 -4.906 -5.731 1.00 80.36 79 PRO A N 1
ATOM 620 C CA . PRO A 1 82 ? -7.349 -5.655 -5.156 1.00 87.31 79 PRO A CA 1
ATOM 621 C C . PRO A 1 82 ? -6.563 -4.871 -4.126 1.00 89.43 79 PRO A C 1
ATOM 622 O O . PRO A 1 82 ? -5.857 -5.483 -3.312 1.00 91.09 79 PRO A O 1
ATOM 626 N N . TYR A 1 83 ? -6.647 -3.546 -4.151 1.00 85.77 80 TYR A N 1
ATOM 627 C CA . TYR A 1 83 ? -5.923 -2.688 -3.228 1.00 93.41 80 TYR A CA 1
ATOM 628 C C . TYR A 1 83 ? -6.661 -2.465 -1.911 1.00 97.93 80 TYR A C 1
ATOM 629 O O . TYR A 1 83 ? -6.115 -1.802 -1.022 1.00 100.81 80 TYR A O 1
ATOM 638 N N . LYS A 1 84 ? -7.868 -3.019 -1.756 1.00 103.43 81 LYS A N 1
ATOM 639 C CA . LYS A 1 84 ? -8.718 -2.679 -0.614 1.00 106.00 81 LYS A CA 1
ATOM 640 C C . LYS A 1 84 ? -8.084 -3.095 0.711 1.00 107.50 81 LYS A C 1
ATOM 641 O O . LYS A 1 84 ? -8.015 -2.295 1.652 1.00 107.77 81 LYS A O 1
ATOM 643 N N . GLU A 1 85 ? -7.625 -4.350 0.806 1.00 108.11 82 GLU A N 1
ATOM 644 C CA . GLU A 1 85 ? -7.083 -4.863 2.066 1.00 103.88 82 GLU A CA 1
ATOM 645 C C . GLU A 1 85 ? -5.859 -4.082 2.525 1.00 97.03 82 GLU A C 1
ATOM 646 O O . GLU A 1 85 ? -5.634 -3.930 3.730 1.00 98.77 82 GLU A O 1
ATOM 652 N N . TYR A 1 86 ? -5.062 -3.579 1.587 1.00 86.38 83 TYR A N 1
ATOM 653 C CA . TYR A 1 86 ? -3.780 -2.993 1.938 1.00 86.66 83 TYR A CA 1
ATOM 654 C C . TYR A 1 86 ? -3.914 -1.606 2.559 1.00 95.22 83 TYR A C 1
ATOM 655 O O . TYR A 1 86 ? -3.099 -1.249 3.421 1.00 99.31 83 TYR A O 1
ATOM 664 N N . VAL A 1 87 ? -4.926 -0.821 2.163 1.00 94.11 84 VAL A N 1
ATOM 665 C CA . VAL A 1 87 ? -4.944 0.609 2.484 1.00 95.88 84 VAL A CA 1
ATOM 666 C C . VAL A 1 87 ? -5.082 0.912 3.971 1.00 101.62 84 VAL A C 1
ATOM 667 O O . VAL A 1 87 ? -4.799 2.048 4.376 1.00 100.87 84 VAL A O 1
ATOM 671 N N . SER A 1 88 ? -5.485 -0.059 4.802 1.00 108.98 85 SER A N 1
ATOM 672 C CA . SER A 1 88 ? -5.700 0.187 6.229 1.00 112.08 85 SER A CA 1
ATOM 673 C C . SER A 1 88 ? -4.427 0.626 6.953 1.00 117.67 85 SER A C 1
ATOM 674 O O . SER A 1 88 ? -4.006 -0.012 7.924 1.00 120.64 85 SER A O 1
ATOM 677 N N . SER A 1 89 ? -3.817 1.722 6.498 1.00 117.79 86 SER A N 1
ATOM 678 C CA . SER A 1 89 ? -2.633 2.302 7.123 1.00 119.17 86 SER A CA 1
ATOM 679 C C . SER A 1 89 ? -2.861 3.788 7.332 1.00 114.17 86 SER A C 1
ATOM 680 O O . SER A 1 89 ? -3.256 4.493 6.399 1.00 111.79 86 SER A O 1
ATOM 683 N N . MET A 1 90 ? -2.603 4.264 8.549 1.00 108.51 87 MET A N 1
ATOM 684 C CA . MET A 1 90 ? -2.699 5.685 8.842 1.00 100.91 87 MET A CA 1
ATOM 685 C C . MET A 1 90 ? -1.450 6.255 9.494 1.00 100.62 87 MET A C 1
ATOM 686 O O . MET A 1 90 ? -1.401 7.470 9.726 1.00 100.31 87 MET A O 1
ATOM 688 N N . ASP A 1 91 ? -0.441 5.434 9.783 1.00 93.49 88 ASP A N 1
ATOM 689 C CA . ASP A 1 91 ? 0.794 5.897 10.399 1.00 91.40 88 ASP A CA 1
ATOM 690 C C . ASP A 1 91 ? 1.852 6.306 9.370 1.00 86.24 88 ASP A C 1
ATOM 691 O O . ASP A 1 91 ? 3.018 6.496 9.737 1.00 89.49 88 ASP A O 1
ATOM 693 N N . ARG A 1 92 ? 1.465 6.467 8.104 1.00 89.67 89 ARG A N 1
ATOM 694 C CA . ARG A 1 92 ? 2.411 6.749 7.026 1.00 92.87 89 ARG A CA 1
ATOM 695 C C . ARG A 1 92 ? 3.135 8.066 7.257 1.00 89.17 89 ARG A C 1
ATOM 696 O O . ARG A 1 92 ? 2.505 9.127 7.282 1.00 94.86 89 ARG A O 1
ATOM 704 N N . LYS A 1 93 ? 4.454 8.005 7.417 1.00 85.34 90 LYS A N 1
ATOM 705 C CA . LYS A 1 93 ? 5.250 9.223 7.408 1.00 75.16 90 LYS A CA 1
ATOM 706 C C . LYS A 1 93 ? 5.080 9.921 6.065 1.00 71.58 90 LYS A C 1
ATOM 707 O O . LYS A 1 93 ? 5.295 9.317 5.011 1.00 67.19 90 LYS A O 1
ATOM 709 N N . SER A 1 94 ? 4.666 11.181 6.104 1.00 67.78 91 SER A N 1
ATOM 710 C CA . SER A 1 94 ? 4.506 11.946 4.881 1.00 66.38 91 SER A CA 1
ATOM 711 C C . SER A 1 94 ? 5.852 12.464 4.404 1.00 58.22 91 SER A C 1
ATOM 712 O O . SER A 1 94 ? 6.756 12.738 5.198 1.00 63.57 91 SER A O 1
ATOM 715 N N . VAL A 1 95 ? 5.981 12.585 3.088 1.00 57.05 92 VAL A N 1
ATOM 716 C CA . VAL A 1 95 ? 7.183 13.117 2.458 1.00 54.95 92 VAL A CA 1
ATOM 717 C C . VAL A 1 95 ? 6.770 14.332 1.641 1.00 52.56 92 VAL A C 1
ATOM 718 O O . VAL A 1 95 ? 5.988 14.211 0.694 1.00 53.46 92 VAL A O 1
ATOM 722 N N . VAL A 1 96 ? 7.282 15.504 2.007 1.00 53.82 93 VAL A N 1
ATOM 723 C CA . VAL A 1 96 ? 6.942 16.714 1.268 1.00 56.02 93 VAL A CA 1
ATOM 724 C C . VAL A 1 96 ? 7.715 16.718 -0.043 1.00 44.23 93 VAL A C 1
ATOM 725 O O . VAL A 1 96 ? 8.946 16.627 -0.051 1.00 52.37 93 VAL A O 1
ATOM 729 N N . LYS A 1 97 ? 6.997 16.792 -1.158 1.00 42.49 94 LYS A N 1
ATOM 730 C CA . LYS A 1 97 ? 7.624 16.708 -2.468 1.00 48.44 94 LYS A CA 1
ATOM 731 C C . LYS A 1 97 ? 7.687 18.044 -3.187 1.00 51.40 94 LYS A C 1
ATOM 732 O O . LYS A 1 97 ? 8.460 18.175 -4.144 1.00 52.37 94 LYS A O 1
ATOM 734 N N . ALA A 1 98 ? 6.896 19.025 -2.761 1.00 40.90 95 ALA A N 1
ATOM 735 C CA . ALA A 1 98 ? 6.776 20.276 -3.494 1.00 40.37 95 ALA A CA 1
ATOM 736 C C . ALA A 1 98 ? 6.423 21.403 -2.532 1.00 45.88 95 ALA A C 1
ATOM 737 O O . ALA A 1 98 ? 5.716 21.193 -1.542 1.00 40.90 95 ALA A O 1
ATOM 739 N N . LEU A 1 99 ? 6.917 22.604 -2.833 1.00 43.29 96 LEU A N 1
ATOM 740 C CA . LEU A 1 99 ? 6.530 23.804 -2.101 1.00 42.03 96 LEU A CA 1
ATOM 741 C C . LEU A 1 99 ? 5.983 24.839 -3.068 1.00 50.94 96 LEU A C 1
ATOM 742 O O . LEU A 1 99 ? 6.543 25.060 -4.156 1.00 42.78 96 LEU A O 1
ATOM 747 N N . CYS A 1 100 ? 4.891 25.478 -2.668 1.00 41.33 97 CYS A N 1
ATOM 748 C CA . CYS A 1 100 ? 4.379 26.622 -3.408 1.00 41.35 97 CYS A CA 1
ATOM 749 C C . CYS A 1 100 ? 4.853 27.879 -2.651 1.00 56.91 97 CYS A C 1
ATOM 750 O O . CYS A 1 100 ? 4.407 28.134 -1.529 1.00 43.92 97 CYS A O 1
ATOM 753 N N . LEU A 1 101 ? 5.803 28.624 -3.241 1.00 44.09 98 LEU A N 1
ATOM 754 C CA . LEU A 1 101 ? 6.430 29.771 -2.570 1.00 52.28 98 LEU A CA 1
ATOM 755 C C . LEU A 1 101 ? 5.676 31.056 -2.910 1.00 48.63 98 LEU A C 1
ATOM 756 O O . LEU A 1 101 ? 5.681 31.512 -4.063 1.00 50.39 98 LEU A O 1
ATOM 761 N N . HIS A 1 102 ? 5.042 31.656 -1.903 1.00 47.78 99 HIS A N 1
ATOM 762 C CA . HIS A 1 102 ? 4.380 32.953 -2.083 1.00 54.76 99 HIS A CA 1
ATOM 763 C C . HIS A 1 102 ? 5.452 34.042 -2.091 1.00 57.42 99 HIS A C 1
ATOM 764 O O . HIS A 1 102 ? 5.724 34.718 -1.096 1.00 57.25 99 HIS A O 1
ATOM 771 N N . ILE A 1 103 ? 6.073 34.197 -3.263 1.00 57.80 100 ILE A N 1
ATOM 772 C CA . ILE A 1 103 ? 7.239 35.057 -3.426 1.00 52.76 100 ILE A CA 1
ATOM 773 C C . ILE A 1 103 ? 6.894 36.507 -3.096 1.00 62.03 100 ILE A C 1
ATOM 774 O O . ILE A 1 103 ? 7.761 37.291 -2.686 1.00 65.12 100 ILE A O 1
ATOM 779 N N . SER A 1 104 ? 5.629 36.883 -3.262 1.00 55.71 101 SER A N 1
ATOM 780 C CA . SER A 1 104 ? 5.154 38.192 -2.849 1.00 60.27 101 SER A CA 1
ATOM 781 C C . SER A 1 104 ? 3.657 38.073 -2.588 1.00 58.02 101 SER A C 1
ATOM 782 O O . SER A 1 104 ? 2.973 37.282 -3.246 1.00 54.87 101 SER A O 1
ATOM 785 N N . HIS A 1 105 ? 3.159 38.813 -1.594 1.00 58.86 102 HIS A N 1
ATOM 786 C CA . HIS A 1 105 ? 1.717 38.967 -1.412 1.00 64.81 102 HIS A CA 1
ATOM 787 C C . HIS A 1 105 ? 1.200 40.250 -2.038 1.00 69.03 102 HIS A C 1
ATOM 788 O O . HIS A 1 105 ? -0.009 40.515 -2.001 1.00 68.82 102 HIS A O 1
ATOM 795 N N . ASP A 1 106 ? 2.084 41.053 -2.599 1.00 62.80 103 ASP A N 1
ATOM 796 C CA . ASP A 1 106 ? 1.627 42.187 -3.364 1.00 71.84 103 ASP A CA 1
ATOM 797 C C . ASP A 1 106 ? 1.374 41.720 -4.788 1.00 74.13 103 ASP A C 1
ATOM 798 O O . ASP A 1 106 ? 1.864 40.671 -5.225 1.00 65.61 103 ASP A O 1
ATOM 803 N N . CYS A 1 107 ? 0.581 42.500 -5.505 1.00 68.94 104 CYS A N 1
ATOM 804 C CA . CYS A 1 107 ? 0.363 42.241 -6.913 1.00 66.52 104 CYS A CA 1
ATOM 805 C C . CYS A 1 107 ? 0.016 43.558 -7.578 1.00 68.71 104 CYS A C 1
ATOM 806 O O . CYS A 1 107 ? -0.236 44.557 -6.907 1.00 69.61 104 CYS A O 1
ATOM 809 N N . ASN A 1 108 ? 0.004 43.555 -8.911 1.00 72.46 105 ASN A N 1
ATOM 810 C CA . ASN A 1 108 ? -0.406 44.734 -9.664 1.00 77.99 105 ASN A CA 1
ATOM 811 C C . ASN A 1 108 ? -1.784 44.570 -10.301 1.00 77.55 105 ASN A C 1
ATOM 812 O O . ASN A 1 108 ? -2.172 45.386 -11.141 1.00 76.98 105 ASN A O 1
ATOM 817 N N . LEU A 1 109 ? -2.542 43.550 -9.906 1.00 66.84 106 LEU A N 1
ATOM 818 C CA . LEU A 1 109 ? -3.932 43.397 -10.321 1.00 70.42 106 LEU A CA 1
ATOM 819 C C . LEU A 1 109 ? -4.783 43.112 -9.093 1.00 69.52 106 LEU A C 1
ATOM 820 O O . LEU A 1 109 ? -4.274 42.730 -8.041 1.00 70.86 106 LEU A O 1
ATOM 825 N N . ARG A 1 110 ? -6.093 43.287 -9.233 1.00 68.28 107 ARG A N 1
ATOM 826 C CA . ARG A 1 110 ? -7.042 42.918 -8.190 1.00 71.23 107 ARG A CA 1
ATOM 827 C C . ARG A 1 110 ? -8.062 41.997 -8.828 1.00 75.68 107 ARG A C 1
ATOM 828 O O . ARG A 1 110 ? -9.235 42.361 -8.938 1.00 74.05 107 ARG A O 1
ATOM 836 N N . CYS A 1 111 ? -7.581 40.832 -9.278 1.00 61.48 108 CYS A N 1
ATOM 837 C CA . CYS A 1 111 ? -8.436 39.816 -9.865 1.00 63.83 108 CYS A CA 1
ATOM 838 C C . CYS A 1 111 ? -9.493 39.423 -8.857 1.00 72.20 108 CYS A C 1
ATOM 839 O O . CYS A 1 111 ? -9.169 39.049 -7.725 1.00 63.39 108 CYS A O 1
ATOM 842 N N . LYS A 1 112 ? -10.756 39.461 -9.255 1.00 75.61 109 LYS A N 1
ATOM 843 C CA . LYS A 1 112 ? -11.752 39.473 -8.199 1.00 82.92 109 LYS A CA 1
ATOM 844 C C . LYS A 1 112 ? -11.920 38.088 -7.541 1.00 80.63 109 LYS A C 1
ATOM 845 O O . LYS A 1 112 ? -11.997 38.006 -6.307 1.00 86.99 109 LYS A O 1
ATOM 851 N N . TYR A 1 113 ? -11.933 36.984 -8.311 1.00 69.29 110 TYR A N 1
ATOM 852 C CA . TYR A 1 113 ? -12.071 35.654 -7.697 1.00 55.96 110 TYR A CA 1
ATOM 853 C C . TYR A 1 113 ? -10.873 35.244 -6.830 1.00 51.19 110 TYR A C 1
ATOM 854 O O . TYR A 1 113 ? -10.891 34.160 -6.237 1.00 49.34 110 TYR A O 1
ATOM 863 N N . CYS A 1 114 ? -9.841 36.061 -6.731 1.00 52.40 111 CYS A N 1
ATOM 864 C CA . CYS A 1 114 ? -8.570 35.620 -6.172 1.00 58.44 111 CYS A CA 1
ATOM 865 C C . CYS A 1 114 ? -8.476 35.823 -4.652 1.00 66.27 111 CYS A C 1
ATOM 866 O O . CYS A 1 114 ? -9.026 36.777 -4.091 1.00 55.16 111 CYS A O 1
ATOM 869 N N . PHE A 1 115 ? -7.721 34.928 -3.996 1.00 69.92 112 PHE A N 1
ATOM 870 C CA . PHE A 1 115 ? -7.468 35.066 -2.561 1.00 74.80 112 PHE A CA 1
ATOM 871 C C . PHE A 1 115 ? -6.659 36.321 -2.254 1.00 78.93 112 PHE A C 1
ATOM 872 O O . PHE A 1 115 ? -6.735 36.851 -1.139 1.00 85.07 112 PHE A O 1
ATOM 880 N N . ALA A 1 116 ? -5.871 36.803 -3.217 1.00 77.94 113 ALA A N 1
ATOM 881 C CA . ALA A 1 116 ? -5.130 38.047 -3.047 1.00 84.62 113 ALA A CA 1
ATOM 882 C C . ALA A 1 116 ? -6.036 39.272 -2.955 1.00 89.44 113 ALA A C 1
ATOM 883 O O . ALA A 1 116 ? -5.572 40.337 -2.527 1.00 96.24 113 ALA A O 1
ATOM 885 N N . SER A 1 117 ? -7.306 39.149 -3.329 1.00 88.12 114 SER A N 1
ATOM 886 C CA . SER A 1 117 ? -8.243 40.263 -3.274 1.00 91.25 114 SER A CA 1
ATOM 887 C C . SER A 1 117 ? -9.220 40.098 -2.113 1.00 90.34 114 SER A C 1
ATOM 888 O O . SER A 1 117 ? -9.691 38.988 -1.845 1.00 85.90 114 SER A O 1
ATOM 891 N N . ARG A 1 125 ? 0.958 42.928 0.042 1.00 82.37 122 ARG A N 1
ATOM 892 C CA . ARG A 1 125 ? 1.719 42.978 1.267 1.00 80.60 122 ARG A CA 1
ATOM 893 C C . ARG A 1 125 ? 3.216 42.806 1.148 1.00 78.98 122 ARG A C 1
ATOM 894 O O . ARG A 1 125 ? 3.865 43.614 0.552 1.00 75.66 122 ARG A O 1
ATOM 902 N N . ASN A 1 126 ? 3.754 41.701 1.618 1.00 79.34 123 ASN A N 1
ATOM 903 C CA . ASN A 1 126 ? 5.207 41.627 1.744 1.00 79.11 123 ASN A CA 1
ATOM 904 C C . ASN A 1 126 ? 5.882 40.874 0.595 1.00 72.04 123 ASN A C 1
ATOM 905 O O . ASN A 1 126 ? 5.293 40.020 -0.066 1.00 62.81 123 ASN A O 1
ATOM 910 N N . MET A 1 127 ? 7.150 41.223 0.373 1.00 74.11 124 MET A N 1
ATOM 911 C CA . MET A 1 127 ? 8.067 40.451 -0.456 1.00 69.06 124 MET A CA 1
ATOM 912 C C . MET A 1 127 ? 8.728 39.372 0.404 1.00 65.01 124 MET A C 1
ATOM 913 O O . MET A 1 127 ? 9.017 39.593 1.584 1.00 64.63 124 MET A O 1
ATOM 918 N N . MET A 1 128 ? 8.943 38.197 -0.175 1.00 60.72 125 MET A N 1
ATOM 919 C CA . MET A 1 128 ? 9.672 37.162 0.540 1.00 65.52 125 MET A CA 1
ATOM 920 C C . MET A 1 128 ? 11.161 37.487 0.475 1.00 68.34 125 MET A C 1
ATOM 921 O O . MET A 1 128 ? 11.678 37.852 -0.585 1.00 67.58 125 MET A O 1
ATOM 926 N N . SER A 1 129 ? 11.837 37.402 1.620 1.00 62.57 126 SER A N 1
ATOM 927 C CA . SER A 1 129 ? 13.267 37.655 1.648 1.00 64.07 126 SER A CA 1
ATOM 928 C C . SER A 1 129 ? 14.011 36.452 1.104 1.00 71.81 126 SER A C 1
ATOM 929 O O . SER A 1 129 ? 13.529 35.319 1.180 1.00 67.43 126 SER A O 1
ATOM 932 N N . LEU A 1 130 ? 15.203 36.705 0.555 1.00 63.61 127 LEU A N 1
ATOM 933 C CA . LEU A 1 130 ? 16.058 35.597 0.139 1.00 74.29 127 LEU A CA 1
ATOM 934 C C . LEU A 1 130 ? 16.329 34.635 1.298 1.00 74.44 127 LEU A C 1
ATOM 935 O O . LEU A 1 130 ? 16.459 33.418 1.087 1.00 70.05 127 LEU A O 1
ATOM 940 N N . GLU A 1 131 ? 16.369 35.149 2.530 1.00 71.91 128 GLU A N 1
ATOM 941 C CA . GLU A 1 131 ? 16.627 34.287 3.679 1.00 72.20 128 GLU A CA 1
ATOM 942 C C . GLU A 1 131 ? 15.471 33.321 3.927 1.00 69.57 128 GLU A C 1
ATOM 943 O O . GLU A 1 131 ? 15.699 32.141 4.208 1.00 72.19 128 GLU A O 1
ATOM 949 N N . VAL A 1 132 ? 14.228 33.806 3.844 1.00 65.07 129 VAL A N 1
ATOM 950 C CA . VAL A 1 132 ? 13.071 32.925 3.971 1.00 68.18 129 VAL A CA 1
ATOM 951 C C . VAL A 1 132 ? 13.062 31.895 2.852 1.00 65.62 129 VAL A C 1
ATOM 952 O O . VAL A 1 132 ? 12.860 30.699 3.092 1.00 62.55 129 VAL A O 1
ATOM 956 N N . GLY A 1 133 ? 13.287 32.343 1.617 1.00 57.20 130 GLY A N 1
ATOM 957 C CA . GLY A 1 133 ? 13.311 31.417 0.500 1.00 65.69 130 GLY A CA 1
ATOM 958 C C . GLY A 1 133 ? 14.366 30.338 0.656 1.00 64.88 130 GLY A C 1
ATOM 959 O O . GLY A 1 133 ? 14.137 29.175 0.302 1.00 59.39 130 GLY A O 1
ATOM 960 N N . LYS A 1 134 ? 15.542 30.709 1.178 1.00 63.71 131 LYS A N 1
ATOM 961 C CA . LYS A 1 134 ? 16.576 29.718 1.468 1.00 65.94 131 LYS A CA 1
ATOM 962 C C . LYS A 1 134 ? 16.127 28.770 2.577 1.00 67.76 131 LYS A C 1
ATOM 963 O O . LYS A 1 134 ? 16.412 27.566 2.531 1.00 68.37 131 LYS A O 1
ATOM 965 N N . LYS A 1 135 ? 15.432 29.295 3.592 1.00 63.56 132 LYS A N 1
ATOM 966 C CA . LYS A 1 135 ? 14.854 28.423 4.609 1.00 64.88 132 LYS A CA 1
ATOM 967 C C . LYS A 1 135 ? 13.850 27.450 3.993 1.00 60.90 132 LYS A C 1
ATOM 968 O O . LYS A 1 135 ? 13.827 26.267 4.353 1.00 55.94 132 LYS A O 1
ATOM 970 N N . ALA A 1 136 ? 13.023 27.933 3.055 1.00 54.59 133 ALA A N 1
ATOM 971 C CA . ALA A 1 136 ? 12.042 27.064 2.413 1.00 58.88 133 ALA A CA 1
ATOM 972 C C . ALA A 1 136 ? 12.720 25.941 1.639 1.00 58.81 133 ALA A C 1
ATOM 973 O O . ALA A 1 136 ? 12.244 24.802 1.648 1.00 58.08 133 ALA A O 1
ATOM 975 N N . ILE A 1 137 ? 13.826 26.240 0.959 1.00 58.80 134 ILE A N 1
ATOM 976 C CA . ILE A 1 137 ? 14.592 25.192 0.286 1.00 58.04 134 ILE A CA 1
ATOM 977 C C . ILE A 1 137 ? 15.090 24.165 1.305 1.00 62.33 134 ILE A C 1
ATOM 978 O O . ILE A 1 137 ? 14.901 22.956 1.138 1.00 60.73 134 ILE A O 1
ATOM 983 N N . ASP A 1 138 ? 15.756 24.638 2.371 1.00 56.44 135 ASP A N 1
ATOM 984 C CA . ASP A 1 138 ? 16.312 23.709 3.354 1.00 62.89 135 ASP A CA 1
ATOM 985 C C . ASP A 1 138 ? 15.217 22.913 4.040 1.00 64.09 135 ASP A C 1
ATOM 986 O O . ASP A 1 138 ? 15.405 21.731 4.347 1.00 73.24 135 ASP A O 1
ATOM 991 N N . PHE A 1 139 ? 14.075 23.545 4.320 1.00 58.32 136 PHE A N 1
ATOM 992 C CA . PHE A 1 139 ? 12.944 22.803 4.859 1.00 57.39 136 PHE A CA 1
ATOM 993 C C . PHE A 1 139 ? 12.519 21.681 3.913 1.00 59.79 136 PHE A C 1
ATOM 994 O O . PHE A 1 139 ? 12.323 20.537 4.350 1.00 57.95 136 PHE A O 1
ATOM 1002 N N . LEU A 1 140 ? 12.394 21.975 2.611 1.00 51.43 137 LEU A N 1
ATOM 1003 C CA . LEU A 1 140 ? 11.954 20.947 1.665 1.00 57.51 137 LEU A CA 1
ATOM 1004 C C . LEU A 1 140 ? 12.965 19.811 1.555 1.00 60.25 137 LEU A C 1
ATOM 1005 O O . LEU A 1 140 ? 12.566 18.651 1.403 1.00 57.87 137 LEU A O 1
ATOM 1010 N N . ILE A 1 141 ? 14.264 20.108 1.659 1.00 63.99 138 ILE A N 1
ATOM 1011 C CA . ILE A 1 141 ? 15.258 19.039 1.602 1.00 67.60 138 ILE A CA 1
ATOM 1012 C C . ILE A 1 141 ? 15.132 18.115 2.810 1.00 64.26 138 ILE A C 1
ATOM 1013 O O . ILE A 1 141 ? 15.136 16.886 2.663 1.00 71.01 138 ILE A O 1
ATOM 1018 N N . SER A 1 142 ? 15.010 18.679 4.018 1.00 60.58 139 SER A N 1
ATOM 1019 C CA . SER A 1 142 ? 14.925 17.834 5.208 1.00 68.37 139 SER A CA 1
ATOM 1020 C C . SER A 1 142 ? 13.585 17.107 5.314 1.00 65.08 139 SER A C 1
ATOM 1021 O O . SER A 1 142 ? 13.517 16.064 5.970 1.00 69.73 139 SER A O 1
ATOM 1024 N N . GLU A 1 143 ? 12.520 17.625 4.700 1.00 56.80 140 GLU A N 1
ATOM 1025 C CA . GLU A 1 143 ? 11.233 16.944 4.757 1.00 61.48 140 GLU A CA 1
ATOM 1026 C C . GLU A 1 143 ? 10.958 16.047 3.561 1.00 61.31 140 GLU A C 1
ATOM 1027 O O . GLU A 1 143 ? 9.970 15.303 3.590 1.00 59.95 140 GLU A O 1
ATOM 1033 N N . SER A 1 144 ? 11.802 16.075 2.530 1.00 60.65 141 SER A N 1
ATOM 1034 C CA . SER A 1 144 ? 11.621 15.202 1.376 1.00 58.98 141 SER A CA 1
ATOM 1035 C C . SER A 1 144 ? 12.306 13.853 1.537 1.00 66.22 141 SER A C 1
ATOM 1036 O O . SER A 1 144 ? 12.235 13.030 0.618 1.00 71.84 141 SER A O 1
ATOM 1039 N N . GLY A 1 145 ? 12.978 13.624 2.659 1.00 74.18 142 GLY A N 1
ATOM 1040 C CA . GLY A 1 145 ? 13.575 12.327 2.916 1.00 78.35 142 GLY A CA 1
ATOM 1041 C C . GLY A 1 145 ? 14.521 11.926 1.805 1.00 79.73 142 GLY A C 1
ATOM 1042 O O . GLY A 1 145 ? 15.504 12.613 1.509 1.00 81.84 142 GLY A O 1
ATOM 1043 N N . ASN A 1 146 ? 14.208 10.802 1.165 1.00 80.68 143 ASN A N 1
ATOM 1044 C CA . ASN A 1 146 ? 15.076 10.204 0.164 1.00 87.87 143 ASN A CA 1
ATOM 1045 C C . ASN A 1 146 ? 14.528 10.367 -1.246 1.00 83.33 143 ASN A C 1
ATOM 1046 O O . ASN A 1 146 ? 14.873 9.582 -2.132 1.00 85.04 143 ASN A O 1
ATOM 1051 N N . ARG A 1 147 ? 13.678 11.365 -1.468 1.00 77.05 144 ARG A N 1
ATOM 1052 C CA . ARG A 1 147 ? 13.136 11.633 -2.792 1.00 73.57 144 ARG A CA 1
ATOM 1053 C C . ARG A 1 147 ? 14.049 12.615 -3.516 1.00 74.17 144 ARG A C 1
ATOM 1054 O O . ARG A 1 147 ? 14.362 13.685 -2.986 1.00 78.25 144 ARG A O 1
ATOM 1062 N N . LYS A 1 148 ? 14.491 12.245 -4.720 1.00 73.30 145 LYS A N 1
ATOM 1063 C CA . LYS A 1 148 ? 15.447 13.101 -5.417 1.00 73.43 145 LYS A CA 1
ATOM 1064 C C . LYS A 1 148 ? 14.754 14.274 -6.095 1.00 70.02 145 LYS A C 1
ATOM 1065 O O . LYS A 1 148 ? 15.255 15.401 -6.041 1.00 72.13 145 LYS A O 1
ATOM 1067 N N . ASN A 1 149 ? 13.606 14.040 -6.722 1.00 64.19 146 ASN A N 1
ATOM 1068 C CA . ASN A 1 149 ? 12.954 15.052 -7.551 1.00 63.88 146 ASN A CA 1
ATOM 1069 C C . ASN A 1 149 ? 12.029 15.915 -6.695 1.00 58.43 146 ASN A C 1
ATOM 1070 O O . ASN A 1 149 ? 11.001 15.442 -6.205 1.00 54.12 146 ASN A O 1
ATOM 1075 N N . LEU A 1 150 ? 12.390 17.187 -6.534 1.00 56.73 147 LEU A N 1
ATOM 1076 C CA . LEU A 1 150 ? 11.619 18.157 -5.772 1.00 47.41 147 LEU A CA 1
ATOM 1077 C C . LEU A 1 150 ? 11.100 19.247 -6.704 1.00 55.89 147 LEU A C 1
ATOM 1078 O O . LEU A 1 150 ? 11.730 19.574 -7.720 1.00 59.19 147 LEU A O 1
ATOM 1083 N N . GLU A 1 151 ? 9.943 19.810 -6.355 1.00 50.58 148 GLU A N 1
ATOM 1084 C CA . GLU A 1 151 ? 9.291 20.842 -7.157 1.00 48.08 148 GLU A CA 1
ATOM 1085 C C . GLU A 1 151 ? 9.147 22.122 -6.345 1.00 51.27 148 GLU A C 1
ATOM 1086 O O . GLU A 1 151 ? 8.837 22.078 -5.150 1.00 49.84 148 GLU A O 1
ATOM 1092 N N . ILE A 1 152 ? 9.407 23.255 -6.996 1.00 42.41 149 ILE A N 1
ATOM 1093 C CA . ILE A 1 152 ? 9.237 24.590 -6.423 1.00 42.90 149 ILE A CA 1
ATOM 1094 C C . ILE A 1 152 ? 8.389 25.395 -7.391 1.00 48.49 149 ILE A C 1
ATOM 1095 O O . ILE A 1 152 ? 8.770 25.569 -8.555 1.00 46.59 149 ILE A O 1
ATOM 1100 N N . ASP A 1 153 ? 7.223 25.846 -6.939 1.00 41.49 150 ASP A N 1
ATOM 1101 C CA . ASP A 1 153 ? 6.375 26.716 -7.746 1.00 41.19 150 ASP A CA 1
ATOM 1102 C C . ASP A 1 153 ? 6.540 28.135 -7.217 1.00 49.70 150 ASP A C 1
ATOM 1103 O O . ASP A 1 153 ? 6.287 28.389 -6.036 1.00 45.80 150 ASP A O 1
ATOM 1108 N N . PHE A 1 154 ? 7.027 29.033 -8.072 1.00 43.71 151 PHE A N 1
ATOM 1109 C CA . PHE A 1 154 ? 7.126 30.445 -7.727 1.00 52.07 151 PHE A CA 1
ATOM 1110 C C . PHE A 1 154 ? 5.766 31.088 -7.944 1.00 52.75 151 PHE A C 1
ATOM 1111 O O . PHE A 1 154 ? 5.242 31.113 -9.067 1.00 48.53 151 PHE A O 1
ATOM 1119 N N . PHE A 1 155 ? 5.198 31.594 -6.860 1.00 45.49 152 PHE A N 1
ATOM 1120 C CA . PHE A 1 155 ? 3.775 31.884 -6.795 1.00 47.55 152 PHE A CA 1
ATOM 1121 C C . PHE A 1 155 ? 3.584 33.164 -5.999 1.00 52.12 152 PHE A C 1
ATOM 1122 O O . PHE A 1 155 ? 4.533 33.920 -5.759 1.00 48.67 152 PHE A O 1
ATOM 1130 N N . GLY A 1 156 ? 2.363 33.383 -5.557 1.00 50.92 153 GLY A N 1
ATOM 1131 C CA . GLY A 1 156 ? 2.127 34.315 -4.493 1.00 58.47 153 GLY A CA 1
ATOM 1132 C C . GLY A 1 156 ? 0.951 35.124 -4.918 1.00 49.74 153 GLY A C 1
ATOM 1133 O O . GLY A 1 156 ? -0.094 34.570 -5.268 1.00 56.29 153 GLY A O 1
ATOM 1134 N N . GLY A 1 157 ? 1.117 36.432 -4.811 1.00 70.44 154 GLY A N 1
ATOM 1135 C CA . GLY A 1 157 ? 0.514 37.371 -5.710 1.00 66.99 154 GLY A CA 1
ATOM 1136 C C . GLY A 1 157 ? 1.357 37.274 -6.957 1.00 67.46 154 GLY A C 1
ATOM 1137 O O . GLY A 1 157 ? 1.470 36.181 -7.530 1.00 50.81 154 GLY A O 1
ATOM 1138 N N . GLU A 1 158 ? 2.003 38.377 -7.359 1.00 56.40 155 GLU A N 1
ATOM 1139 C CA . GLU A 1 158 ? 2.780 38.314 -8.581 1.00 58.93 155 GLU A CA 1
ATOM 1140 C C . GLU A 1 158 ? 4.254 38.069 -8.266 1.00 55.97 155 GLU A C 1
ATOM 1141 O O . GLU A 1 158 ? 4.927 38.988 -7.773 1.00 57.21 155 GLU A O 1
ATOM 1147 N N . PRO A 1 159 ? 4.791 36.873 -8.546 1.00 57.04 156 PRO A N 1
ATOM 1148 C CA . PRO A 1 159 ? 6.196 36.578 -8.184 1.00 53.31 156 PRO A CA 1
ATOM 1149 C C . PRO A 1 159 ? 7.214 37.485 -8.859 1.00 58.29 156 PRO A C 1
ATOM 1150 O O . PRO A 1 159 ? 8.249 37.803 -8.255 1.00 59.83 156 PRO A O 1
ATOM 1154 N N . MET A 1 160 ? 6.966 37.896 -10.099 1.00 56.15 157 MET A N 1
ATOM 1155 C CA . MET A 1 160 ? 7.928 38.709 -10.839 1.00 63.14 157 MET A CA 1
ATOM 1156 C C . MET A 1 160 ? 8.143 40.082 -10.236 1.00 66.80 157 MET A C 1
ATOM 1157 O O . MET A 1 160 ? 9.090 40.774 -10.619 1.00 63.22 157 MET A O 1
ATOM 1162 N N . MET A 1 161 ? 7.311 40.482 -9.302 1.00 65.58 158 MET A N 1
ATOM 1163 C CA . MET A 1 161 ? 7.623 41.697 -8.579 1.00 67.67 158 MET A CA 1
ATOM 1164 C C . MET A 1 161 ? 8.717 41.496 -7.549 1.00 70.14 158 MET A C 1
ATOM 1165 O O . MET A 1 161 ? 9.054 42.454 -6.856 1.00 70.91 158 MET A O 1
ATOM 1170 N N . ASN A 1 162 ? 9.233 40.281 -7.379 1.00 63.20 159 ASN A N 1
ATOM 1171 C CA . ASN A 1 162 ? 10.361 40.036 -6.478 1.00 68.02 159 ASN A CA 1
ATOM 1172 C C . ASN A 1 162 ? 11.304 39.047 -7.158 1.00 71.44 159 ASN A C 1
ATOM 1173 O O . ASN A 1 162 ? 11.766 38.068 -6.569 1.00 62.13 159 ASN A O 1
ATOM 1178 N N . PHE A 1 163 ? 11.584 39.316 -8.438 1.00 68.00 160 PHE A N 1
ATOM 1179 C CA . PHE A 1 163 ? 12.247 38.340 -9.296 1.00 63.96 160 PHE A CA 1
ATOM 1180 C C . PHE A 1 163 ? 13.694 38.090 -8.884 1.00 72.33 160 PHE A C 1
ATOM 1181 O O . PHE A 1 163 ? 14.217 36.990 -9.107 1.00 68.86 160 PHE A O 1
ATOM 1189 N N . ASP A 1 164 ? 14.355 39.079 -8.273 1.00 68.77 161 ASP A N 1
ATOM 1190 C CA . ASP A 1 164 ? 15.712 38.836 -7.797 1.00 74.91 161 ASP A CA 1
ATOM 1191 C C . ASP A 1 164 ? 15.747 37.762 -6.713 1.00 67.90 161 ASP A C 1
ATOM 1192 O O . ASP A 1 164 ? 16.691 36.968 -6.656 1.00 68.25 161 ASP A O 1
ATOM 1197 N N . VAL A 1 165 ? 14.732 37.704 -5.860 1.00 62.21 162 VAL A N 1
ATOM 1198 C CA . VAL A 1 165 ? 14.715 36.634 -4.870 1.00 68.96 162 VAL A CA 1
ATOM 1199 C C . VAL A 1 165 ? 14.462 35.281 -5.537 1.00 67.72 162 VAL A C 1
ATOM 1200 O O . VAL A 1 165 ? 15.019 34.262 -5.108 1.00 67.19 162 VAL A O 1
ATOM 1204 N N . VAL A 1 166 ? 13.668 35.248 -6.611 1.00 66.59 163 VAL A N 1
ATOM 1205 C CA . VAL A 1 166 ? 13.454 33.998 -7.335 1.00 60.93 163 VAL A CA 1
ATOM 1206 C C . VAL A 1 166 ? 14.791 33.454 -7.834 1.00 69.63 163 VAL A C 1
ATOM 1207 O O . VAL A 1 166 ? 15.109 32.272 -7.647 1.00 59.24 163 VAL A O 1
ATOM 1211 N N . LYS A 1 167 ? 15.622 34.335 -8.422 1.00 66.96 164 LYS A N 1
ATOM 1212 C CA . LYS A 1 167 ? 16.893 33.897 -9.001 1.00 69.74 164 LYS A CA 1
ATOM 1213 C C . LYS A 1 167 ? 17.861 33.412 -7.929 1.00 69.47 164 LYS A C 1
ATOM 1214 O O . LYS A 1 167 ? 18.600 32.443 -8.147 1.00 75.99 164 LYS A O 1
ATOM 1220 N N . GLY A 1 168 ? 17.899 34.088 -6.780 1.00 66.13 165 GLY A N 1
ATOM 1221 C CA . GLY A 1 168 ? 18.751 33.621 -5.700 1.00 61.82 165 GLY A CA 1
ATOM 1222 C C . GLY A 1 168 ? 18.296 32.281 -5.149 1.00 69.62 165 GLY A C 1
ATOM 1223 O O . GLY A 1 168 ? 19.116 31.433 -4.786 1.00 60.38 165 GLY A O 1
ATOM 1224 N N . ILE A 1 169 ? 16.981 32.061 -5.100 1.00 65.01 166 ILE A N 1
ATOM 1225 C CA . ILE A 1 169 ? 16.472 30.769 -4.656 1.00 56.11 166 ILE A CA 1
ATOM 1226 C C . ILE A 1 169 ? 16.925 29.668 -5.601 1.00 61.50 166 ILE A C 1
ATOM 1227 O O . ILE A 1 169 ? 17.348 28.586 -5.166 1.00 59.75 166 ILE A O 1
ATOM 1232 N N . ILE A 1 170 ? 16.856 29.924 -6.907 1.00 57.44 167 ILE A N 1
ATOM 1233 C CA . ILE A 1 170 ? 17.258 28.912 -7.875 1.00 57.25 167 ILE A CA 1
ATOM 1234 C C . ILE A 1 170 ? 18.742 28.581 -7.720 1.00 69.46 167 ILE A C 1
ATOM 1235 O O . ILE A 1 170 ? 19.132 27.406 -7.667 1.00 68.97 167 ILE A O 1
ATOM 1240 N N . GLU A 1 171 ? 19.594 29.612 -7.644 1.00 68.52 168 GLU A N 1
ATOM 1241 C CA . GLU A 1 171 ? 21.027 29.361 -7.515 1.00 72.64 168 GLU A CA 1
ATOM 1242 C C . GLU A 1 171 ? 21.338 28.666 -6.192 1.00 73.47 168 GLU A C 1
ATOM 1243 O O . GLU A 1 171 ? 22.172 27.753 -6.140 1.00 80.97 168 GLU A O 1
ATOM 1245 N N . TYR A 1 172 ? 20.665 29.075 -5.113 1.00 67.47 169 TYR A N 1
ATOM 1246 C CA . TYR A 1 172 ? 20.824 28.384 -3.838 1.00 68.64 169 TYR A CA 1
ATOM 1247 C C . TYR A 1 172 ? 20.439 26.915 -3.966 1.00 70.56 169 TYR A C 1
ATOM 1248 O O . TYR A 1 172 ? 21.226 26.022 -3.628 1.00 67.52 169 TYR A O 1
ATOM 1257 N N . ALA A 1 173 ? 19.226 26.647 -4.463 1.00 67.09 170 ALA A N 1
ATOM 1258 C CA . ALA A 1 173 ? 18.779 25.270 -4.596 1.00 65.81 170 ALA A CA 1
ATOM 1259 C C . ALA A 1 173 ? 19.638 24.502 -5.587 1.00 76.91 170 ALA A C 1
ATOM 1260 O O . ALA A 1 173 ? 19.914 23.315 -5.375 1.00 77.02 170 ALA A O 1
ATOM 1262 N N . ARG A 1 174 ? 20.080 25.158 -6.665 1.00 80.81 171 ARG A N 1
ATOM 1263 C CA . ARG A 1 174 ? 20.895 24.469 -7.658 1.00 87.78 171 ARG A CA 1
ATOM 1264 C C . ARG A 1 174 ? 22.241 24.035 -7.085 1.00 91.09 171 ARG A C 1
ATOM 1265 O O . ARG A 1 174 ? 22.815 23.051 -7.562 1.00 96.67 171 ARG A O 1
ATOM 1273 N N . GLN A 1 175 ? 22.743 24.723 -6.058 1.00 88.84 172 GLN A N 1
ATOM 1274 C CA . GLN A 1 175 ? 23.981 24.308 -5.406 1.00 93.25 172 GLN A CA 1
ATOM 1275 C C . GLN A 1 175 ? 23.752 23.221 -4.359 1.00 93.44 172 GLN A C 1
ATOM 1276 O O . GLN A 1 175 ? 24.626 22.367 -4.166 1.00 98.86 172 GLN A O 1
ATOM 1278 N N . LYS A 1 176 ? 22.596 23.220 -3.687 1.00 84.74 173 LYS A N 1
ATOM 1279 C CA . LYS A 1 176 ? 22.326 22.193 -2.688 1.00 76.70 173 LYS A CA 1
ATOM 1280 C C . LYS A 1 176 ? 22.084 20.826 -3.309 1.00 78.92 173 LYS A C 1
ATOM 1281 O O . LYS A 1 176 ? 22.096 19.826 -2.581 1.00 80.56 173 LYS A O 1
ATOM 1283 N N . GLU A 1 177 ? 21.887 20.761 -4.631 1.00 79.39 174 GLU A N 1
ATOM 1284 C CA . GLU A 1 177 ? 21.565 19.498 -5.288 1.00 78.56 174 GLU A CA 1
ATOM 1285 C C . GLU A 1 177 ? 22.665 18.463 -5.092 1.00 83.00 174 GLU A C 1
ATOM 1286 O O . GLU A 1 177 ? 22.382 17.309 -4.747 1.00 88.39 174 GLU A O 1
ATOM 1292 N N . LYS A 1 178 ? 23.925 18.860 -5.297 1.00 85.25 175 LYS A N 1
ATOM 1293 C CA . LYS A 1 178 ? 25.039 17.913 -5.261 1.00 85.83 175 LYS A CA 1
ATOM 1294 C C . LYS A 1 178 ? 25.131 17.200 -3.915 1.00 88.21 175 LYS A C 1
ATOM 1295 O O . LYS A 1 178 ? 25.172 15.965 -3.856 1.00 86.67 175 LYS A O 1
ATOM 1297 N N . GLU A 1 179 ? 25.165 17.963 -2.820 1.00 89.78 176 GLU A N 1
ATOM 1298 C CA . GLU A 1 179 ? 25.371 17.359 -1.506 1.00 91.92 176 GLU A CA 1
ATOM 1299 C C . GLU A 1 179 ? 24.231 16.422 -1.120 1.00 89.30 176 GLU A C 1
ATOM 1300 O O . GLU A 1 179 ? 24.463 15.428 -0.422 1.00 94.11 176 GLU A O 1
ATOM 1302 N N . HIS A 1 180 ? 23.008 16.697 -1.570 1.00 82.18 177 HIS A N 1
ATOM 1303 C CA . HIS A 1 180 ? 21.840 15.964 -1.096 1.00 80.12 177 HIS A CA 1
ATOM 1304 C C . HIS A 1 180 ? 21.221 15.060 -2.148 1.00 82.06 177 HIS A C 1
ATOM 1305 O O . HIS A 1 180 ? 20.155 14.484 -1.896 1.00 87.35 177 HIS A O 1
ATOM 1312 N N . ASN A 1 181 ? 21.859 14.907 -3.308 1.00 88.34 178 ASN A N 1
ATOM 1313 C CA . ASN A 1 181 ? 21.326 14.079 -4.391 1.00 88.76 178 ASN A CA 1
ATOM 1314 C C . ASN A 1 181 ? 19.890 14.488 -4.730 1.00 85.54 178 ASN A C 1
ATOM 1315 O O . ASN A 1 181 ? 18.989 13.658 -4.876 1.00 86.42 178 ASN A O 1
ATOM 1320 N N . LYS A 1 182 ? 19.676 15.795 -4.839 1.00 86.37 179 LYS A N 1
ATOM 1321 C CA . LYS A 1 182 ? 18.383 16.360 -5.197 1.00 80.20 179 LYS A CA 1
ATOM 1322 C C . LYS A 1 182 ? 18.420 16.884 -6.629 1.00 77.47 179 LYS A C 1
ATOM 1323 O O . LYS A 1 182 ? 19.486 17.141 -7.195 1.00 84.38 179 LYS A O 1
ATOM 1329 N N . ASN A 1 183 ? 17.236 17.042 -7.212 1.00 69.49 180 ASN A N 1
ATOM 1330 C CA . ASN A 1 183 ? 17.078 17.655 -8.529 1.00 64.21 180 ASN A CA 1
ATOM 1331 C C . ASN A 1 183 ? 15.836 18.530 -8.471 1.00 56.79 180 ASN A C 1
ATOM 1332 O O . ASN A 1 183 ? 14.718 18.006 -8.441 1.00 53.19 180 ASN A O 1
ATOM 1337 N N . PHE A 1 184 ? 16.022 19.849 -8.452 1.00 53.30 181 PHE A N 1
ATOM 1338 C CA . PHE A 1 184 ? 14.895 20.773 -8.394 1.00 56.75 181 PHE A CA 1
ATOM 1339 C C . PHE A 1 184 ? 14.353 21.082 -9.782 1.00 57.46 181 PHE A C 1
ATOM 1340 O O . PHE A 1 184 ? 15.113 21.288 -10.734 1.00 63.33 181 PHE A O 1
ATOM 1348 N N . ARG A 1 185 ? 13.026 21.111 -9.877 1.00 51.94 182 ARG A N 1
ATOM 1349 C CA . ARG A 1 185 ? 12.285 21.536 -11.055 1.00 56.94 182 ARG A CA 1
ATOM 1350 C C . ARG A 1 185 ? 11.435 22.736 -10.647 1.00 57.60 182 ARG A C 1
ATOM 1351 O O . ARG A 1 185 ? 10.635 22.640 -9.711 1.00 56.38 182 ARG A O 1
ATOM 1359 N N . PHE A 1 186 ? 11.601 23.856 -11.345 1.00 52.74 183 PHE A N 1
ATOM 1360 C CA . PHE A 1 186 ? 11.000 25.129 -10.960 1.00 41.37 183 PHE A CA 1
ATOM 1361 C C . PHE A 1 186 ? 9.846 25.506 -11.886 1.00 44.68 183 PHE A C 1
ATOM 1362 O O . PHE A 1 186 ? 9.960 25.404 -13.119 1.00 43.55 183 PHE A O 1
ATOM 1370 N N . THR A 1 187 ? 8.737 25.944 -11.294 1.00 42.43 184 THR A N 1
ATOM 1371 C CA . THR A 1 187 ? 7.598 26.452 -12.052 1.00 44.37 184 THR A CA 1
ATOM 1372 C C . THR A 1 187 ? 7.387 27.916 -11.681 1.00 42.27 184 THR A C 1
ATOM 1373 O O . THR A 1 187 ? 7.621 28.323 -10.542 1.00 42.61 184 THR A O 1
ATOM 1377 N N . LEU A 1 188 ? 6.969 28.719 -12.650 1.00 40.83 185 LEU A N 1
ATOM 1378 C CA . LEU A 1 188 ? 6.607 30.106 -12.397 1.00 39.35 185 LEU A CA 1
ATOM 1379 C C . LEU A 1 188 ? 5.212 30.359 -12.949 1.00 43.27 185 LEU A C 1
ATOM 1380 O O . LEU A 1 188 ? 4.901 29.951 -14.076 1.00 41.31 185 LEU A O 1
ATOM 1385 N N . THR A 1 189 ? 4.369 31.007 -12.154 1.00 39.41 186 THR A N 1
ATOM 1386 C CA . THR A 1 189 ? 3.012 31.367 -12.549 1.00 37.40 186 THR A CA 1
ATOM 1387 C C . THR A 1 189 ? 2.924 32.880 -12.481 1.00 47.14 186 THR A C 1
ATOM 1388 O O . THR A 1 189 ? 3.172 33.459 -11.417 1.00 48.19 186 THR A O 1
ATOM 1392 N N . THR A 1 190 ? 2.627 33.531 -13.610 1.00 45.12 187 THR A N 1
ATOM 1393 C CA . THR A 1 190 ? 2.646 34.987 -13.626 1.00 48.39 187 THR A CA 1
ATOM 1394 C C . THR A 1 190 ? 1.442 35.534 -14.377 1.00 49.43 187 THR A C 1
ATOM 1395 O O . THR A 1 190 ? 0.929 34.906 -15.316 1.00 45.65 187 THR A O 1
ATOM 1399 N N . ASN A 1 191 ? 0.989 36.712 -13.929 1.00 50.03 188 ASN A N 1
ATOM 1400 C CA . ASN A 1 191 ? -0.041 37.463 -14.633 1.00 52.04 188 ASN A CA 1
ATOM 1401 C C . ASN A 1 191 ? 0.477 38.125 -15.903 1.00 52.23 188 ASN A C 1
ATOM 1402 O O . ASN A 1 191 ? -0.327 38.685 -16.650 1.00 54.87 188 ASN A O 1
ATOM 1407 N N . GLY A 1 192 ? 1.791 38.090 -16.150 1.00 48.78 189 GLY A N 1
ATOM 1408 C CA . GLY A 1 192 ? 2.361 38.536 -17.406 1.00 50.33 189 GLY A CA 1
ATOM 1409 C C . GLY A 1 192 ? 2.728 40.009 -17.492 1.00 57.84 189 GLY A C 1
ATOM 1410 O O . GLY A 1 192 ? 3.548 40.374 -18.344 1.00 57.30 189 GLY A O 1
ATOM 1411 N N . LEU A 1 193 ? 2.165 40.864 -16.632 1.00 56.36 190 LEU A N 1
ATOM 1412 C CA . LEU A 1 193 ? 2.360 42.306 -16.800 1.00 65.95 190 LEU A CA 1
ATOM 1413 C C . LEU A 1 193 ? 3.829 42.712 -16.826 1.00 67.71 190 LEU A C 1
ATOM 1414 O O . LEU A 1 193 ? 4.181 43.683 -17.500 1.00 65.13 190 LEU A O 1
ATOM 1419 N N . LEU A 1 194 ? 4.701 41.993 -16.121 1.00 60.73 191 LEU A N 1
ATOM 1420 C CA . LEU A 1 194 ? 6.093 42.404 -15.981 1.00 63.45 191 LEU A CA 1
ATOM 1421 C C . LEU A 1 194 ? 7.069 41.528 -16.773 1.00 67.76 191 LEU A C 1
ATOM 1422 O O . LEU A 1 194 ? 8.279 41.575 -16.518 1.00 65.57 191 LEU A O 1
ATOM 1427 N N . LEU A 1 195 ? 6.580 40.735 -17.731 1.00 63.03 192 LEU A N 1
ATOM 1428 C CA . LEU A 1 195 ? 7.487 40.004 -18.604 1.00 60.74 192 LEU A CA 1
ATOM 1429 C C . LEU A 1 195 ? 8.138 40.950 -19.602 1.00 68.31 192 LEU A C 1
ATOM 1430 O O . LEU A 1 195 ? 7.564 41.966 -20.000 1.00 70.55 192 LEU A O 1
ATOM 1435 N N . ASN A 1 196 ? 9.358 40.605 -19.997 1.00 72.44 193 ASN A N 1
ATOM 1436 C CA . ASN A 1 196 ? 10.070 41.289 -21.070 1.00 79.07 193 ASN A CA 1
ATOM 1437 C C . ASN A 1 196 ? 11.065 40.317 -21.680 1.00 74.17 193 ASN A C 1
ATOM 1438 O O . ASN A 1 196 ? 11.232 39.184 -21.210 1.00 66.72 193 ASN A O 1
ATOM 1443 N N . ASP A 1 197 ? 11.766 40.798 -22.705 1.00 72.19 194 ASP A N 1
ATOM 1444 C CA . ASP A 1 197 ? 12.707 39.954 -23.431 1.00 78.48 194 ASP A CA 1
ATOM 1445 C C . ASP A 1 197 ? 13.758 39.352 -22.499 1.00 76.67 194 ASP A C 1
ATOM 1446 O O . ASP A 1 197 ? 14.054 38.152 -22.577 1.00 68.61 194 ASP A O 1
ATOM 1451 N N . GLU A 1 198 ? 14.309 40.156 -21.587 1.00 72.66 195 GLU A N 1
ATOM 1452 C CA . GLU A 1 198 ? 15.440 39.687 -20.791 1.00 74.74 195 GLU A CA 1
ATOM 1453 C C . GLU A 1 198 ? 15.026 38.665 -19.733 1.00 74.69 195 GLU A C 1
ATOM 1454 O O . GLU A 1 198 ? 15.736 37.674 -19.524 1.00 74.38 195 GLU A O 1
ATOM 1460 N N . ASN A 1 199 ? 13.908 38.879 -19.036 1.00 67.31 196 ASN A N 1
ATOM 1461 C CA . ASN A 1 199 ? 13.549 37.893 -18.020 1.00 72.42 196 ASN A CA 1
ATOM 1462 C C . ASN A 1 199 ? 12.913 36.652 -18.631 1.00 71.77 196 ASN A C 1
ATOM 1463 O O . ASN A 1 199 ? 12.921 35.592 -17.998 1.00 66.03 196 ASN A O 1
ATOM 1468 N N . ILE A 1 200 ? 12.408 36.744 -19.862 1.00 67.70 197 ILE A N 1
ATOM 1469 C CA . ILE A 1 200 ? 11.910 35.543 -20.521 1.00 68.27 197 ILE A CA 1
ATOM 1470 C C . ILE A 1 200 ? 13.076 34.659 -20.949 1.00 69.56 197 ILE A C 1
ATOM 1471 O O . ILE A 1 200 ? 13.009 33.426 -20.842 1.00 66.30 197 ILE A O 1
ATOM 1476 N N . LYS A 1 201 ? 14.170 35.276 -21.417 1.00 68.28 198 LYS A N 1
ATOM 1477 C CA . LYS A 1 201 ? 15.414 34.546 -21.657 1.00 70.03 198 LYS A CA 1
ATOM 1478 C C . LYS A 1 201 ? 15.870 33.774 -20.415 1.00 68.92 198 LYS A C 1
ATOM 1479 O O . LYS A 1 201 ? 16.239 32.596 -20.509 1.00 62.23 198 LYS A O 1
ATOM 1485 N N . TYR A 1 202 ? 15.871 34.427 -19.244 1.00 63.13 199 TYR A N 1
ATOM 1486 C CA . TYR A 1 202 ? 16.206 33.728 -18.004 1.00 63.97 199 TYR A CA 1
ATOM 1487 C C . TYR A 1 202 ? 15.206 32.611 -17.714 1.00 60.78 199 TYR A C 1
ATOM 1488 O O . TYR A 1 202 ? 15.593 31.511 -17.304 1.00 63.78 199 TYR A O 1
ATOM 1497 N N . ILE A 1 203 ? 13.915 32.890 -17.910 1.00 60.53 200 ILE A N 1
ATOM 1498 C CA . ILE A 1 203 ? 12.849 31.917 -17.660 1.00 60.41 200 ILE A CA 1
ATOM 1499 C C . ILE A 1 203 ? 13.018 30.669 -18.520 1.00 58.73 200 ILE A C 1
ATOM 1500 O O . ILE A 1 203 ? 12.845 29.538 -18.043 1.00 57.39 200 ILE A O 1
ATOM 1505 N N . ASN A 1 204 ? 13.329 30.847 -19.801 1.00 57.93 201 ASN A N 1
ATOM 1506 C CA . ASN A 1 204 ? 13.565 29.694 -20.658 1.00 54.54 201 ASN A CA 1
ATOM 1507 C C . ASN A 1 204 ? 14.875 28.975 -20.344 1.00 60.03 201 ASN A C 1
ATOM 1508 O O . ASN A 1 204 ? 15.032 27.812 -20.726 1.00 59.35 201 ASN A O 1
ATOM 1513 N N . GLU A 1 205 ? 15.801 29.608 -19.636 1.00 62.05 202 GLU A N 1
ATOM 1514 C CA . GLU A 1 205 ? 16.979 28.888 -19.186 1.00 63.61 202 GLU A CA 1
ATOM 1515 C C . GLU A 1 205 ? 16.741 28.109 -17.902 1.00 66.84 202 GLU A C 1
ATOM 1516 O O . GLU A 1 205 ? 17.403 27.088 -17.692 1.00 73.72 202 GLU A O 1
ATOM 1518 N N . ASN 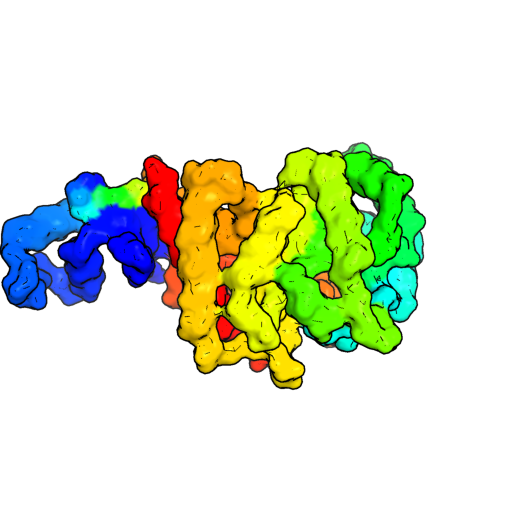A 1 206 ? 15.797 28.539 -17.058 1.00 62.15 203 ASN A N 1
ATOM 1519 C CA . ASN A 1 206 ? 15.732 28.067 -15.678 1.00 62.68 203 ASN A CA 1
ATOM 1520 C C . ASN A 1 206 ? 14.382 27.534 -15.221 1.00 64.55 203 ASN A C 1
ATOM 1521 O O . ASN A 1 206 ? 14.361 26.756 -14.260 1.00 64.08 203 ASN A O 1
ATOM 1526 N N . MET A 1 207 ? 13.267 27.910 -15.853 1.00 58.33 204 MET A N 1
ATOM 1527 C CA . MET A 1 207 ? 11.944 27.431 -15.454 1.00 48.38 204 MET A CA 1
ATOM 1528 C C . MET A 1 207 ? 11.593 26.226 -16.307 1.00 54.15 204 MET A C 1
ATOM 1529 O O . MET A 1 207 ? 11.425 26.347 -17.528 1.00 51.17 204 MET A O 1
ATOM 1534 N N . GLN A 1 208 ? 11.450 25.067 -15.664 1.00 46.49 205 GLN A N 1
ATOM 1535 C CA . GLN A 1 208 ? 11.002 23.897 -16.395 1.00 44.88 205 GLN A CA 1
ATOM 1536 C C . GLN A 1 208 ? 9.572 24.056 -16.895 1.00 45.74 205 GLN A C 1
ATOM 1537 O O . GLN A 1 208 ? 9.193 23.407 -17.874 1.00 47.89 205 GLN A O 1
ATOM 1543 N N . ASN A 1 209 ? 8.778 24.907 -16.251 1.00 45.87 206 ASN A N 1
ATOM 1544 C CA . ASN A 1 209 ? 7.384 25.111 -16.602 1.00 38.75 206 ASN A CA 1
ATOM 1545 C C . ASN A 1 209 ? 6.989 26.538 -16.250 1.00 41.23 206 ASN A C 1
ATOM 1546 O O . ASN A 1 209 ? 7.481 27.108 -15.261 1.00 45.16 206 ASN A O 1
ATOM 1551 N N . ILE A 1 210 ? 6.136 27.140 -17.080 1.00 40.02 207 ILE A N 1
ATOM 1552 C CA . ILE A 1 210 ? 5.637 28.479 -16.787 1.00 38.61 207 ILE A CA 1
ATOM 1553 C C . ILE A 1 210 ? 4.151 28.531 -17.093 1.00 39.95 207 ILE A C 1
ATOM 1554 O O . ILE A 1 210 ? 3.692 28.010 -18.116 1.00 40.75 207 ILE A O 1
ATOM 1559 N N . VAL A 1 211 ? 3.386 29.097 -16.177 1.00 36.86 208 VAL A N 1
ATOM 1560 C CA . VAL A 1 211 ? 1.939 29.153 -16.288 1.00 36.26 208 VAL A CA 1
ATOM 1561 C C . VAL A 1 211 ? 1.546 30.597 -16.539 1.00 34.78 208 VAL A C 1
ATOM 1562 O O . VAL A 1 211 ? 1.967 31.501 -15.800 1.00 40.04 208 VAL A O 1
ATOM 1566 N N . LEU A 1 212 ? 0.762 30.825 -17.578 1.00 35.61 209 LEU A N 1
ATOM 1567 C CA . LEU A 1 212 ? 0.425 32.177 -18.000 1.00 39.26 209 LEU A CA 1
ATOM 1568 C C . LEU A 1 212 ? -1.074 32.405 -17.838 1.00 36.13 209 LEU A C 1
ATOM 1569 O O . LEU A 1 212 ? -1.881 31.722 -18.472 1.00 48.38 209 LEU A O 1
ATOM 1574 N N . SER A 1 213 ? -1.445 33.381 -17.008 1.00 40.12 210 SER A N 1
ATOM 1575 C CA . SER A 1 213 ? -2.836 33.530 -16.582 1.00 39.30 210 SER A CA 1
ATOM 1576 C C . SER A 1 213 ? -3.595 34.461 -17.513 1.00 42.94 210 SER A C 1
ATOM 1577 O O . SER A 1 213 ? -3.281 35.650 -17.599 1.00 46.90 210 SER A O 1
ATOM 1580 N N . ILE A 1 214 ? -4.603 33.915 -18.189 1.00 42.81 211 ILE A N 1
ATOM 1581 C CA . ILE A 1 214 ? -5.495 34.672 -19.064 1.00 51.44 211 ILE A CA 1
ATOM 1582 C C . ILE A 1 214 ? -6.786 33.863 -19.168 1.00 48.36 211 ILE A C 1
ATOM 1583 O O . ILE A 1 214 ? -6.751 32.636 -19.355 1.00 43.78 211 ILE A O 1
ATOM 1588 N N . ASP A 1 215 ? -7.934 34.533 -19.026 1.00 41.80 212 ASP A N 1
ATOM 1589 C CA . ASP A 1 215 ? -9.189 33.813 -18.844 1.00 48.16 212 ASP A CA 1
ATOM 1590 C C . ASP A 1 215 ? -9.936 33.542 -20.150 1.00 48.52 212 ASP A C 1
ATOM 1591 O O . ASP A 1 215 ? -10.958 32.847 -20.127 1.00 48.91 212 ASP A O 1
ATOM 1596 N N . GLY A 1 216 ? -9.443 34.036 -21.287 1.00 42.71 213 GLY A N 1
ATOM 1597 C CA . GLY A 1 216 ? -10.084 33.690 -22.539 1.00 41.36 213 GLY A CA 1
ATOM 1598 C C . GLY A 1 216 ? -10.368 34.935 -23.354 1.00 50.67 213 GLY A C 1
ATOM 1599 O O . GLY A 1 216 ? -9.453 35.728 -23.602 1.00 54.80 213 GLY A O 1
ATOM 1600 N N . ARG A 1 217 ? -11.623 35.142 -23.746 1.00 48.81 214 ARG A N 1
ATOM 1601 C CA . ARG A 1 217 ? -11.948 36.327 -24.529 1.00 53.31 214 ARG A CA 1
ATOM 1602 C C . ARG A 1 217 ? -11.622 37.592 -23.734 1.00 57.90 214 ARG A C 1
ATOM 1603 O O . ARG A 1 217 ? -11.597 37.597 -22.495 1.00 52.38 214 ARG A O 1
ATOM 1611 N N . LYS A 1 218 ? -11.339 38.666 -24.467 1.00 60.01 215 LYS A N 1
ATOM 1612 C CA . LYS A 1 218 ? -10.940 39.920 -23.840 1.00 61.18 215 LYS A CA 1
ATOM 1613 C C . LYS A 1 218 ? -11.984 40.405 -22.848 1.00 65.79 215 LYS A C 1
ATOM 1614 O O . LYS A 1 218 ? -11.639 40.891 -21.762 1.00 67.53 215 LYS A O 1
ATOM 1620 N N . GLU A 1 219 ? -13.265 40.308 -23.213 1.00 67.10 216 GLU A N 1
ATOM 1621 C CA . GLU A 1 219 ? -14.317 40.784 -22.322 1.00 75.76 216 GLU A CA 1
ATOM 1622 C C . GLU A 1 219 ? -14.410 39.912 -21.072 1.00 72.32 216 GLU A C 1
ATOM 1623 O O . GLU A 1 219 ? -14.635 40.426 -19.970 1.00 73.48 216 GLU A O 1
ATOM 1629 N N . VAL A 1 220 ? -14.225 38.593 -21.217 1.00 61.65 217 VAL A N 1
ATOM 1630 C CA . VAL A 1 220 ? -14.230 37.719 -20.047 1.00 57.52 217 VAL A CA 1
ATOM 1631 C C . VAL A 1 220 ? -13.020 38.016 -19.163 1.00 61.69 217 VAL A C 1
ATOM 1632 O O . VAL A 1 220 ? -13.149 38.169 -17.940 1.00 66.94 217 VAL A O 1
ATOM 1636 N N . ASN A 1 221 ? -11.834 38.137 -19.778 1.00 61.47 218 ASN A N 1
ATOM 1637 C CA . ASN A 1 221 ? -10.600 38.383 -19.037 1.00 51.39 218 ASN A CA 1
ATOM 1638 C C . ASN A 1 221 ? -10.636 39.727 -18.333 1.00 55.55 218 ASN A C 1
ATOM 1639 O O . ASN A 1 221 ? -10.374 39.810 -17.127 1.00 60.76 218 ASN A O 1
ATOM 1644 N N . ASP A 1 222 ? -10.951 40.800 -19.072 1.00 62.92 219 ASP A N 1
ATOM 1645 C CA . ASP A 1 222 ? -10.903 42.132 -18.485 1.00 64.59 219 ASP A CA 1
ATOM 1646 C C . ASP A 1 222 ? -12.096 42.435 -17.583 1.00 67.32 219 ASP A C 1
ATOM 1647 O O . ASP A 1 222 ? -12.081 43.455 -16.897 1.00 64.56 219 ASP A O 1
ATOM 1652 N N . ARG A 1 223 ? -13.113 41.570 -17.542 1.00 67.46 220 ARG A N 1
ATOM 1653 C CA . ARG A 1 223 ? -14.152 41.705 -16.524 1.00 72.22 220 ARG A CA 1
ATOM 1654 C C . ARG A 1 223 ? -13.639 41.295 -15.144 1.00 73.38 220 ARG A C 1
ATOM 1655 O O . ARG A 1 223 ? -14.043 41.890 -14.137 1.00 71.18 220 ARG A O 1
ATOM 1663 N N . MET A 1 224 ? -12.733 40.314 -15.086 1.00 63.57 221 MET A N 1
ATOM 1664 C CA . MET A 1 224 ? -12.266 39.701 -13.848 1.00 65.38 221 MET A CA 1
ATOM 1665 C C . MET A 1 224 ? -10.861 40.111 -13.441 1.00 69.05 221 MET A C 1
ATOM 1666 O O . MET A 1 224 ? -10.608 40.310 -12.248 1.00 65.91 221 MET A O 1
ATOM 1671 N N . ARG A 1 225 ? -9.930 40.219 -14.395 1.00 64.31 222 ARG A N 1
ATOM 1672 C CA . ARG A 1 225 ? -8.518 40.447 -14.089 1.00 60.02 222 ARG A CA 1
ATOM 1673 C C . ARG A 1 225 ? -8.213 41.926 -14.312 1.00 65.83 222 ARG A C 1
ATOM 1674 O O . ARG A 1 225 ? -7.951 42.359 -15.437 1.00 67.81 222 ARG A O 1
ATOM 1682 N N . ILE A 1 226 ? -8.199 42.685 -13.210 1.00 73.04 223 ILE A N 1
ATOM 1683 C CA . ILE A 1 226 ? -8.396 44.132 -13.204 1.00 76.88 223 ILE A CA 1
ATOM 1684 C C . ILE A 1 226 ? -7.227 44.805 -12.497 1.00 81.18 223 ILE A C 1
ATOM 1685 O O . ILE A 1 226 ? -6.852 44.396 -11.393 1.00 85.72 223 ILE A O 1
ATOM 1690 N N . ARG A 1 227 ? -6.666 45.845 -13.118 1.00 81.93 224 ARG A N 1
ATOM 1691 C CA . ARG A 1 227 ? -5.678 46.679 -12.437 1.00 89.84 224 ARG A CA 1
ATOM 1692 C C . ARG A 1 227 ? -6.338 47.490 -11.322 1.00 90.91 224 ARG A C 1
ATOM 1693 O O . ARG A 1 227 ? -7.561 47.584 -11.225 1.00 90.69 224 ARG A O 1
ATOM 1701 N N . ILE A 1 228 ? -5.509 48.093 -10.466 1.00 91.41 225 ILE A N 1
ATOM 1702 C CA . ILE A 1 228 ? -6.092 48.833 -9.354 1.00 104.40 225 ILE A CA 1
ATOM 1703 C C . ILE A 1 228 ? -6.910 50.027 -9.846 1.00 109.75 225 ILE A C 1
ATOM 1704 O O . ILE A 1 228 ? -7.836 50.459 -9.152 1.00 118.11 225 ILE A O 1
ATOM 1709 N N . ASP A 1 229 ? -6.623 50.551 -11.045 1.00 102.81 226 ASP A N 1
ATOM 1710 C CA . ASP A 1 229 ? -7.441 51.620 -11.613 1.00 106.31 226 ASP A CA 1
ATOM 1711 C C . ASP A 1 229 ? -8.732 51.097 -12.238 1.00 101.89 226 ASP A C 1
ATOM 1712 O O . ASP A 1 229 ? -9.647 51.886 -12.498 1.00 101.93 226 ASP A O 1
ATOM 1717 N N . GLY A 1 230 ? -8.827 49.794 -12.488 1.00 96.53 227 GLY A N 1
ATOM 1718 C CA . GLY A 1 230 ? -10.047 49.191 -12.981 1.00 92.52 227 GLY A CA 1
ATOM 1719 C C . GLY A 1 230 ? -10.017 48.763 -14.430 1.00 86.94 227 GLY A C 1
ATOM 1720 O O . GLY A 1 230 ? -10.973 48.116 -14.878 1.00 86.58 227 GLY A O 1
ATOM 1721 N N . SER A 1 231 ? -8.967 49.098 -15.180 1.00 82.39 228 SER A N 1
ATOM 1722 C CA . SER A 1 231 ? -8.898 48.724 -16.584 1.00 80.02 228 SER A CA 1
ATOM 1723 C C . SER A 1 231 ? -8.365 47.299 -16.736 1.00 80.97 228 SER A C 1
ATOM 1724 O O . SER A 1 231 ? -7.822 46.701 -15.800 1.00 72.44 228 SER A O 1
ATOM 1727 N N . GLY A 1 232 ? -8.531 46.756 -17.947 1.00 77.24 229 GLY A N 1
ATOM 1728 C CA . GLY A 1 232 ? -8.176 45.379 -18.217 1.00 75.98 229 GLY A CA 1
ATOM 1729 C C . GLY A 1 232 ? -6.702 45.192 -18.556 1.00 76.57 229 GLY A C 1
ATOM 1730 O O . GLY A 1 232 ? -5.949 46.145 -18.733 1.00 78.59 229 GLY A O 1
ATOM 1731 N N . CYS A 1 233 ? -6.296 43.925 -18.645 1.00 70.60 230 CYS A N 1
ATOM 1732 C CA . CYS A 1 233 ? -4.912 43.577 -18.934 1.00 72.94 230 CYS A CA 1
ATOM 1733 C C . CYS A 1 233 ? -4.738 42.742 -20.196 1.00 69.68 230 CYS A C 1
ATOM 1734 O O . CYS A 1 233 ? -3.596 42.425 -20.551 1.00 71.17 230 CYS A O 1
ATOM 1737 N N . TYR A 1 234 ? -5.826 42.387 -20.882 1.00 65.12 231 TYR A N 1
ATOM 1738 C CA . TYR A 1 234 ? -5.743 41.475 -22.021 1.00 66.23 231 TYR A CA 1
ATOM 1739 C C . TYR A 1 234 ? -4.775 41.989 -23.084 1.00 65.71 231 TYR A C 1
ATOM 1740 O O . TYR A 1 234 ? -3.873 41.258 -23.518 1.00 58.30 231 TYR A O 1
ATOM 1749 N N . ASP A 1 235 ? -4.937 43.254 -23.500 1.00 66.21 232 ASP A N 1
ATOM 1750 C CA . ASP A 1 235 ? -4.107 43.810 -24.569 1.00 70.00 232 ASP A CA 1
ATOM 1751 C C . ASP A 1 235 ? -2.632 43.784 -24.226 1.00 71.68 232 ASP A C 1
ATOM 1752 O O . ASP A 1 235 ? -1.793 43.629 -25.119 1.00 69.10 232 ASP A O 1
ATOM 1757 N N . ASP A 1 236 ? -2.297 43.962 -22.952 1.00 68.58 233 ASP A N 1
ATOM 1758 C CA . ASP A 1 236 ? -0.903 43.982 -22.535 1.00 76.89 233 ASP A CA 1
ATOM 1759 C C . ASP A 1 236 ? -0.320 42.570 -22.515 1.00 67.32 233 ASP A C 1
ATOM 1760 O O . ASP A 1 236 ? 0.762 42.327 -23.062 1.00 68.47 233 ASP A O 1
ATOM 1765 N N . ILE A 1 237 ? -1.035 41.619 -21.914 1.00 59.36 234 ILE A N 1
ATOM 1766 C CA . ILE A 1 237 ? -0.428 40.320 -21.660 1.00 63.93 234 ILE A CA 1
ATOM 1767 C C . ILE A 1 237 ? -0.474 39.416 -22.902 1.00 64.78 234 ILE A C 1
ATOM 1768 O O . ILE A 1 237 ? 0.425 38.590 -23.095 1.00 61.03 234 ILE A O 1
ATOM 1773 N N . LEU A 1 238 ? -1.493 39.548 -23.758 1.00 58.33 235 LEU A N 1
ATOM 1774 C CA . LEU A 1 238 ? -1.658 38.585 -24.853 1.00 59.05 235 LEU A CA 1
ATOM 1775 C C . LEU A 1 238 ? -0.401 38.464 -25.721 1.00 58.35 235 LEU A C 1
ATOM 1776 O O . LEU A 1 238 ? 0.089 37.330 -25.910 1.00 53.92 235 LEU A O 1
ATOM 1781 N N . PRO A 1 239 ? 0.199 39.541 -26.257 1.00 56.55 236 PRO A N 1
ATOM 1782 C CA . PRO A 1 239 ? 1.398 39.357 -27.106 1.00 65.84 236 PRO A CA 1
ATOM 1783 C C . PRO A 1 239 ? 2.577 38.797 -26.343 1.00 63.93 236 PRO A C 1
ATOM 1784 O O . PRO A 1 239 ? 3.360 38.026 -26.907 1.00 59.30 236 PRO A O 1
ATOM 1788 N N . LYS A 1 240 ? 2.744 39.188 -25.081 1.00 64.45 237 LYS A N 1
ATOM 1789 C CA . LYS A 1 240 ? 3.811 38.606 -24.274 1.00 62.58 237 LYS A CA 1
ATOM 1790 C C . LYS A 1 240 ? 3.635 37.100 -24.148 1.00 54.36 237 LYS A C 1
ATOM 1791 O O . LYS A 1 240 ? 4.612 36.344 -24.207 1.00 55.47 237 LYS A O 1
ATOM 1797 N N . PHE A 1 241 ? 2.391 36.643 -24.001 1.00 50.58 238 PHE A N 1
ATOM 1798 C CA . PHE A 1 241 ? 2.150 35.213 -23.802 1.00 52.27 238 PHE A CA 1
ATOM 1799 C C . PHE A 1 241 ? 2.421 34.418 -25.090 1.00 55.92 238 PHE A C 1
ATOM 1800 O O . PHE A 1 241 ? 3.037 33.340 -25.051 1.00 45.92 238 PHE A O 1
ATOM 1808 N N . LYS A 1 242 ? 1.981 34.937 -26.245 1.00 53.31 239 LYS A N 1
ATOM 1809 C CA . LYS A 1 242 ? 2.309 34.278 -27.506 1.00 56.61 239 LYS A CA 1
ATOM 1810 C C . LYS A 1 242 ? 3.816 34.216 -27.713 1.00 60.99 239 LYS A C 1
ATOM 1811 O O . LYS A 1 242 ? 4.352 33.178 -28.119 1.00 56.45 239 LYS A O 1
ATOM 1817 N N . TYR A 1 243 ? 4.517 35.313 -27.424 1.00 52.83 240 TYR A N 1
ATOM 1818 C CA . TYR A 1 243 ? 5.974 35.286 -27.484 1.00 62.67 240 TYR A CA 1
ATOM 1819 C C . TYR A 1 243 ? 6.549 34.173 -26.597 1.00 58.35 240 TYR A C 1
ATOM 1820 O O . TYR A 1 243 ? 7.349 33.350 -27.060 1.00 58.22 240 TYR A O 1
ATOM 1829 N N . VAL A 1 244 ? 6.128 34.109 -25.327 1.00 54.07 241 VAL A N 1
ATOM 1830 C CA . VAL A 1 244 ? 6.598 33.034 -24.448 1.00 54.44 241 VAL A CA 1
ATOM 1831 C C . VAL A 1 244 ? 6.250 31.671 -25.032 1.00 46.30 241 VAL A C 1
ATOM 1832 O O . VAL A 1 244 ? 7.112 30.794 -25.158 1.00 52.76 241 VAL A O 1
ATOM 1836 N N . ALA A 1 245 ? 4.984 31.467 -25.377 1.00 44.71 242 ALA A N 1
ATOM 1837 C CA . ALA A 1 245 ? 4.579 30.204 -25.989 1.00 51.33 242 ALA A CA 1
ATOM 1838 C C . ALA A 1 245 ? 5.498 29.823 -27.161 1.00 54.02 242 ALA A C 1
ATOM 1839 O O . ALA A 1 245 ? 6.038 28.710 -27.210 1.00 49.53 242 ALA A O 1
ATOM 1841 N N . GLU A 1 246 ? 5.720 30.742 -28.097 1.00 53.70 243 GLU A N 1
ATOM 1842 C CA . GLU A 1 246 ? 6.526 30.360 -29.253 1.00 57.48 243 GLU A CA 1
ATOM 1843 C C . GLU A 1 246 ? 8.000 30.203 -28.901 1.00 59.60 243 GLU A C 1
ATOM 1844 O O . GLU A 1 246 ? 8.661 29.304 -29.429 1.00 62.95 243 GLU A O 1
ATOM 1850 N N . SER A 1 247 ? 8.529 31.023 -27.991 1.00 52.56 244 SER A N 1
ATOM 1851 C CA . SER A 1 247 ? 9.929 30.861 -27.606 1.00 62.48 244 SER A CA 1
ATOM 1852 C C . SER A 1 247 ? 10.177 29.546 -26.869 1.00 57.88 244 SER A C 1
ATOM 1853 O O . SER A 1 247 ? 11.330 29.118 -26.756 1.00 56.96 244 SER A O 1
ATOM 1856 N N . ARG A 1 248 ? 9.129 28.895 -26.368 1.00 48.91 245 ARG A N 1
ATOM 1857 C CA . ARG A 1 248 ? 9.256 27.571 -25.777 1.00 49.00 245 ARG A CA 1
ATOM 1858 C C . ARG A 1 248 ? 8.733 26.468 -26.697 1.00 47.73 245 ARG A C 1
ATOM 1859 O O . ARG A 1 248 ? 8.420 25.371 -26.218 1.00 46.02 245 ARG A O 1
ATOM 1867 N N . ASN A 1 249 ? 8.622 26.748 -28.006 1.00 50.40 246 ASN A N 1
ATOM 1868 C CA . ASN A 1 249 ? 8.231 25.757 -29.021 1.00 51.47 246 ASN A CA 1
ATOM 1869 C C . ASN A 1 249 ? 6.865 25.156 -28.724 1.00 51.42 246 ASN A C 1
ATOM 1870 O O . ASN A 1 249 ? 6.621 23.968 -28.963 1.00 51.21 246 ASN A O 1
ATOM 1875 N N . GLN A 1 250 ? 5.969 26.003 -28.213 1.00 47.42 247 GLN A N 1
ATOM 1876 C CA . GLN A 1 250 ? 4.619 25.626 -27.805 1.00 44.74 247 GLN A CA 1
ATOM 1877 C C . GLN A 1 250 ? 4.604 24.439 -26.842 1.00 47.28 247 GLN A C 1
ATOM 1878 O O . GLN A 1 250 ? 3.685 23.612 -26.867 1.00 42.21 247 GLN A O 1
ATOM 1884 N N . ASP A 1 251 ? 5.605 24.356 -25.967 1.00 50.74 248 ASP A N 1
ATOM 1885 C CA . ASP A 1 251 ? 5.718 23.254 -25.028 1.00 46.24 248 ASP A CA 1
ATOM 1886 C C . ASP A 1 251 ? 6.138 23.801 -23.673 1.00 42.58 248 ASP A C 1
ATOM 1887 O O . ASP A 1 251 ? 6.545 24.959 -23.551 1.00 45.12 248 ASP A O 1
ATOM 1892 N N . ASN A 1 252 ? 6.020 22.949 -22.649 1.00 39.76 249 ASN A N 1
ATOM 1893 C CA . ASN A 1 252 ? 6.480 23.268 -21.297 1.00 40.50 249 ASN A CA 1
ATOM 1894 C C . ASN A 1 252 ? 5.949 24.621 -20.813 1.00 40.97 249 ASN A C 1
ATOM 1895 O O . ASN A 1 252 ? 6.665 25.410 -20.191 1.00 46.61 249 ASN A O 1
ATOM 1900 N N . TYR A 1 253 ? 4.676 24.880 -21.102 1.00 38.70 250 TYR A N 1
ATOM 1901 C CA . TYR A 1 253 ? 3.937 26.035 -20.610 1.00 37.71 250 TYR A CA 1
ATOM 1902 C C . TYR A 1 253 ? 2.463 25.660 -20.700 1.00 42.14 250 TYR A C 1
ATOM 1903 O O . TYR A 1 253 ? 2.090 24.706 -21.395 1.00 41.95 250 TYR A O 1
ATOM 1912 N N . TYR A 1 254 ? 1.616 26.429 -20.026 1.00 30.97 251 TYR A N 1
ATOM 1913 C CA . TYR A 1 254 ? 0.236 26.497 -20.492 1.00 35.00 251 TYR A CA 1
ATOM 1914 C C . TYR A 1 254 ? -0.363 27.848 -20.116 1.00 38.33 251 TYR A C 1
ATOM 1915 O O . TYR A 1 254 ? 0.127 28.547 -19.210 1.00 32.23 251 TYR A O 1
ATOM 1924 N N . VAL A 1 255 ? -1.368 28.259 -20.892 1.00 34.59 252 VAL A N 1
ATOM 1925 C CA . VAL A 1 255 ? -2.172 29.405 -20.498 1.00 34.62 252 VAL A CA 1
ATOM 1926 C C . VAL A 1 255 ? -3.270 28.886 -19.590 1.00 35.49 252 VAL A C 1
ATOM 1927 O O . VAL A 1 255 ? -3.881 27.836 -19.856 1.00 35.98 252 VAL A O 1
ATOM 1931 N N . ARG A 1 256 ? -3.507 29.598 -18.497 1.00 35.33 253 ARG A N 1
ATOM 1932 C CA . ARG A 1 256 ? -4.378 29.103 -17.437 1.00 33.33 253 ARG A CA 1
ATOM 1933 C C . ARG A 1 256 ? -5.528 30.079 -17.220 1.00 38.53 253 ARG A C 1
ATOM 1934 O O . ARG A 1 256 ? -5.322 31.221 -16.783 1.00 37.30 253 ARG A O 1
ATOM 1942 N N . GLY A 1 257 ? -6.741 29.629 -17.513 1.00 38.44 254 GLY A N 1
ATOM 1943 C CA . GLY A 1 257 ? -7.900 30.472 -17.282 1.00 41.42 254 GLY A CA 1
ATOM 1944 C C . GLY A 1 257 ? -8.710 29.955 -16.112 1.00 37.30 254 GLY A C 1
ATOM 1945 O O . GLY A 1 257 ? -8.556 28.797 -15.711 1.00 34.76 254 GLY A O 1
ATOM 1946 N N . THR A 1 258 ? -9.553 30.813 -15.548 1.00 39.75 255 THR A N 1
ATOM 1947 C CA . THR A 1 258 ? -10.486 30.449 -14.486 1.00 39.72 255 THR A CA 1
ATOM 1948 C C . THR A 1 258 ? -11.865 30.860 -14.967 1.00 43.57 255 THR A C 1
ATOM 1949 O O . THR A 1 258 ? -12.053 32.024 -15.327 1.00 45.50 255 THR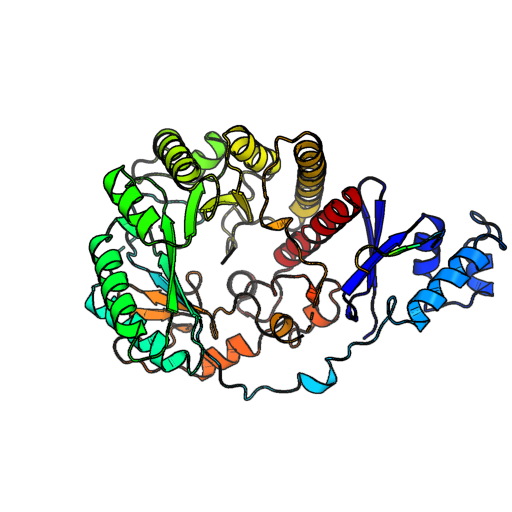 A O 1
ATOM 1953 N N . PHE A 1 259 ? -12.827 29.934 -14.995 1.00 40.51 256 PHE A N 1
ATOM 1954 C CA . PHE A 1 259 ? -14.173 30.317 -15.404 1.00 40.88 256 PHE A CA 1
ATOM 1955 C C . PHE A 1 259 ? -15.110 30.343 -14.205 1.00 45.19 256 PHE A C 1
ATOM 1956 O O . PHE A 1 259 ? -14.959 29.566 -13.262 1.00 42.38 256 PHE A O 1
ATOM 1964 N N . THR A 1 260 ? -16.017 31.307 -14.209 1.00 46.68 257 THR A N 1
ATOM 1965 C CA . THR A 1 260 ? -16.952 31.497 -13.112 1.00 49.10 257 THR A CA 1
ATOM 1966 C C . THR A 1 260 ? -18.374 31.440 -13.656 1.00 50.50 257 THR A C 1
ATOM 1967 O O . THR A 1 260 ? -18.606 31.112 -14.825 1.00 49.63 257 THR A O 1
ATOM 1971 N N . ARG A 1 261 ? -19.324 31.769 -12.785 1.00 45.69 258 ARG A N 1
ATOM 1972 C CA . ARG A 1 261 ? -20.712 31.917 -13.184 1.00 54.75 258 ARG A CA 1
ATOM 1973 C C . ARG A 1 261 ? -20.886 33.006 -14.238 1.00 57.05 258 ARG A C 1
ATOM 1974 O O . ARG A 1 261 ? -21.868 32.974 -14.982 1.00 51.19 258 ARG A O 1
ATOM 1982 N N . GLU A 1 262 ? -19.942 33.953 -14.318 1.00 55.95 259 GLU A N 1
ATOM 1983 C CA . GLU A 1 262 ? -20.023 35.040 -15.290 1.00 62.08 259 GLU A CA 1
ATOM 1984 C C . GLU A 1 262 ? -19.761 34.550 -16.709 1.00 61.75 259 GLU A C 1
ATOM 1985 O O . GLU A 1 262 ? -20.271 35.134 -17.673 1.00 62.23 259 GLU A O 1
ATOM 1991 N N . ASN A 1 263 ? -18.971 33.498 -16.883 1.00 51.04 260 ASN A N 1
ATOM 1992 C CA . ASN A 1 263 ? -18.680 32.989 -18.226 1.00 54.02 260 ASN A CA 1
ATOM 1993 C C . ASN A 1 263 ? -18.938 31.482 -18.253 1.00 55.86 260 ASN A C 1
ATOM 1994 O O . ASN A 1 263 ? -18.017 30.663 -18.375 1.00 50.68 260 ASN A O 1
ATOM 1999 N N . MET A 1 264 ? -20.215 31.109 -18.176 1.00 43.83 261 MET A N 1
ATOM 2000 C CA . MET A 1 264 ? -20.541 29.693 -18.254 1.00 49.14 261 MET A CA 1
ATOM 2001 C C . MET A 1 264 ? -20.501 29.134 -19.673 1.00 48.94 261 MET A C 1
ATOM 2002 O O . MET A 1 264 ? -20.481 27.909 -19.823 1.00 50.25 261 MET A O 1
ATOM 2007 N N . ASP A 1 265 ? -20.416 29.980 -20.701 1.00 53.63 262 ASP A N 1
ATOM 2008 C CA . ASP A 1 265 ? -20.145 29.534 -22.077 1.00 48.40 262 ASP A CA 1
ATOM 2009 C C . ASP A 1 265 ? -18.642 29.411 -22.330 1.00 45.98 262 ASP A C 1
ATOM 2010 O O . ASP A 1 265 ? -18.107 29.899 -23.328 1.00 47.66 262 ASP A O 1
ATOM 2015 N N . PHE A 1 266 ? -17.951 28.723 -21.414 1.00 43.30 263 PHE A N 1
ATOM 2016 C CA . PHE A 1 266 ? -16.492 28.760 -21.354 1.00 43.44 263 PHE A CA 1
ATOM 2017 C C . PHE A 1 266 ? -15.819 28.036 -22.510 1.00 42.33 263 PHE A C 1
ATOM 2018 O O . PHE A 1 266 ? -14.613 28.223 -22.709 1.00 40.13 263 PHE A O 1
ATOM 2026 N N . SER A 1 267 ? -16.549 27.208 -23.269 1.00 43.01 264 SER A N 1
ATOM 2027 C CA . SER A 1 267 ? -15.969 26.660 -24.491 1.00 42.52 264 SER A CA 1
ATOM 2028 C C . SER A 1 267 ? -15.540 27.784 -25.432 1.00 42.19 264 SER A C 1
ATOM 2029 O O . SER A 1 267 ? -14.503 27.684 -26.099 1.00 44.38 264 SER A O 1
ATOM 2032 N N . ASN A 1 268 ? -16.318 28.871 -25.483 1.00 42.73 265 ASN A N 1
ATOM 2033 C CA . ASN A 1 268 ? -15.917 30.032 -26.271 1.00 46.53 265 ASN A CA 1
ATOM 2034 C C . ASN A 1 268 ? -14.569 30.590 -25.833 1.00 49.16 265 ASN A C 1
ATOM 2035 O O . ASN A 1 268 ? -13.817 31.119 -26.663 1.00 49.74 265 ASN A O 1
ATOM 2040 N N . ASP A 1 269 ? -14.242 30.494 -24.541 1.00 40.55 266 ASP A N 1
ATOM 2041 C CA . ASP A 1 269 ? -12.964 31.025 -24.080 1.00 44.52 266 ASP A CA 1
ATOM 2042 C C . ASP A 1 269 ? -11.805 30.083 -24.355 1.00 39.30 266 ASP A C 1
ATOM 2043 O O . ASP A 1 269 ? -10.720 30.545 -24.705 1.00 40.26 266 ASP A O 1
ATOM 2048 N N . VAL A 1 270 ? -11.994 28.779 -24.156 1.00 36.28 267 VAL A N 1
ATOM 2049 C CA . VAL A 1 270 ? -10.979 27.813 -24.561 1.00 36.67 267 VAL A CA 1
ATOM 2050 C C . VAL A 1 270 ? -10.682 27.948 -26.056 1.00 36.23 267 VAL A C 1
ATOM 2051 O O . VAL A 1 270 ? -9.516 27.991 -26.484 1.00 36.64 267 VAL A O 1
ATOM 2055 N N . LEU A 1 271 ? -11.732 28.055 -26.868 1.00 34.68 268 LEU A N 1
ATOM 2056 C CA . LEU A 1 271 ? -11.540 28.096 -28.309 1.00 45.62 268 LEU A CA 1
ATOM 2057 C C . LEU A 1 271 ? -10.984 29.431 -28.770 1.00 45.84 268 LEU A C 1
ATOM 2058 O O . LEU A 1 271 ? -10.344 29.492 -29.827 1.00 44.38 268 LEU A O 1
ATOM 2063 N N . HIS A 1 272 ? -11.177 30.489 -27.981 1.00 48.54 269 HIS A N 1
ATOM 2064 C CA . HIS A 1 272 ? -10.518 31.751 -28.291 1.00 48.44 269 HIS A CA 1
ATOM 2065 C C . HIS A 1 272 ? -9.012 31.645 -28.070 1.00 45.48 269 HIS A C 1
ATOM 2066 O O . HIS A 1 272 ? -8.224 32.128 -28.900 1.00 44.18 269 HIS A O 1
ATOM 2073 N N . LEU A 1 273 ? -8.598 31.031 -26.943 1.00 41.29 270 LEU A N 1
ATOM 2074 C CA . LEU A 1 273 ? -7.175 30.806 -26.698 1.00 38.53 270 LEU A CA 1
ATOM 2075 C C . LEU A 1 273 ? -6.583 29.873 -27.754 1.00 42.96 270 LEU A C 1
ATOM 2076 O O . LEU A 1 273 ? -5.470 30.099 -28.254 1.00 43.77 270 LEU A O 1
ATOM 2081 N N . ALA A 1 274 ? -7.329 28.845 -28.151 1.00 46.41 271 ALA A N 1
ATOM 2082 C CA . ALA A 1 274 ? -6.851 27.997 -29.236 1.00 42.25 271 ALA A CA 1
ATOM 2083 C C . ALA A 1 274 ? -6.698 28.794 -30.527 1.00 45.04 271 ALA A C 1
ATOM 2084 O O . ALA A 1 274 ? -5.675 28.676 -31.214 1.00 42.41 271 ALA A O 1
ATOM 2086 N N . ASP A 1 275 ? -7.694 29.629 -30.865 1.00 45.64 272 ASP A N 1
ATOM 2087 C CA . ASP A 1 275 ? -7.621 30.399 -32.106 1.00 52.84 272 ASP A CA 1
ATOM 2088 C C . ASP A 1 275 ? -6.485 31.405 -32.082 1.00 52.18 272 ASP A C 1
ATOM 2089 O O . ASP A 1 275 ? -6.086 31.895 -33.139 1.00 59.61 272 ASP A O 1
ATOM 2094 N N . GLU A 1 276 ? -5.957 31.725 -30.908 1.00 46.31 273 GLU A N 1
ATOM 2095 C CA . GLU A 1 276 ? -4.827 32.634 -30.807 1.00 49.40 273 GLU A CA 1
ATOM 2096 C C . GLU A 1 276 ? -3.488 31.919 -30.863 1.00 51.41 273 GLU A C 1
ATOM 2097 O O . GLU A 1 276 ? -2.451 32.571 -30.714 1.00 56.52 273 GLU A O 1
ATOM 2103 N N . GLY A 1 277 ? -3.483 30.604 -31.060 1.00 48.19 274 GLY A N 1
ATOM 2104 C CA . GLY A 1 277 ? -2.258 29.858 -31.267 1.00 50.38 274 GLY A CA 1
ATOM 2105 C C . GLY A 1 277 ? -1.770 29.046 -30.084 1.00 51.30 274 GLY A C 1
ATOM 2106 O O . GLY A 1 277 ? -0.779 28.318 -30.231 1.00 49.76 274 GLY A O 1
ATOM 2107 N N . PHE A 1 278 ? -2.413 29.129 -28.915 1.00 47.84 275 PHE A N 1
ATOM 2108 C CA . PHE A 1 278 ? -1.928 28.403 -27.753 1.00 37.01 275 PHE A CA 1
ATOM 2109 C C . PHE A 1 278 ? -2.230 26.913 -27.917 1.00 45.45 275 PHE A C 1
ATOM 2110 O O . PHE A 1 278 ? -3.394 26.513 -28.050 1.00 39.42 275 PHE A O 1
ATOM 2118 N N . ARG A 1 279 ? -1.170 26.096 -27.948 1.00 40.84 276 ARG A N 1
ATOM 2119 C CA . ARG A 1 279 ? -1.329 24.648 -28.010 1.00 41.57 276 ARG A CA 1
ATOM 2120 C C . ARG A 1 279 ? -1.625 24.036 -26.651 1.00 38.42 276 ARG A C 1
ATOM 2121 O O . ARG A 1 279 ? -2.163 22.923 -26.597 1.00 34.27 276 ARG A O 1
ATOM 2129 N N . GLN A 1 280 ? -1.288 24.729 -25.556 1.00 35.25 277 GLN A N 1
ATOM 2130 C CA . GLN A 1 280 ? -1.396 24.160 -24.216 1.00 34.95 277 GLN A CA 1
ATOM 2131 C C . GLN A 1 280 ? -2.303 25.053 -23.370 1.00 43.44 277 GLN A C 1
ATOM 2132 O O . GLN A 1 280 ? -1.936 26.191 -23.048 1.00 41.53 277 GLN A O 1
ATOM 2138 N N . ILE A 1 281 ? -3.484 24.539 -23.010 1.00 34.72 278 ILE A N 1
ATOM 2139 C CA . ILE A 1 281 ? -4.534 25.346 -22.396 1.00 31.24 278 ILE A CA 1
ATOM 2140 C C . ILE A 1 281 ? -5.106 24.615 -21.191 1.00 32.93 278 ILE A C 1
ATOM 2141 O O . ILE A 1 281 ? -5.402 23.418 -21.260 1.00 31.50 278 ILE A O 1
ATOM 2146 N N . SER A 1 282 ? -5.297 25.337 -20.092 1.00 27.30 279 SER A N 1
ATOM 2147 C CA . SER A 1 282 ? -6.109 24.828 -19.003 1.00 29.39 279 SER A CA 1
ATOM 2148 C C . SER A 1 282 ? -7.104 25.904 -18.591 1.00 36.64 279 SER A C 1
ATOM 2149 O O . SER A 1 282 ? -6.704 27.011 -18.214 1.00 42.27 279 SER A O 1
ATOM 2152 N N . VAL A 1 283 ? -8.391 25.589 -18.657 1.00 35.01 280 VAL A N 1
ATOM 2153 C CA . VAL A 1 283 ? -9.421 26.489 -18.163 1.00 37.37 280 VAL A CA 1
ATOM 2154 C C . VAL A 1 283 ? -10.234 25.708 -17.144 1.00 32.91 280 VAL A C 1
ATOM 2155 O O . VAL A 1 283 ? -10.743 24.620 -17.453 1.00 32.51 280 VAL A O 1
ATOM 2159 N N . GLU A 1 284 ? -10.288 26.215 -15.909 1.00 32.39 281 GLU A N 1
ATOM 2160 C CA . GLU A 1 284 ? -10.763 25.459 -14.757 1.00 36.29 281 GLU A CA 1
ATOM 2161 C C . GLU A 1 284 ? -11.837 26.221 -13.995 1.00 38.27 281 GLU A C 1
ATOM 2162 O O . GLU A 1 284 ? -11.837 27.456 -13.985 1.00 36.65 281 GLU A O 1
ATOM 2168 N N . PRO A 1 285 ? -12.751 25.514 -13.326 1.00 38.61 282 PRO A N 1
ATOM 2169 C CA . PRO A 1 285 ? -13.757 26.213 -12.512 1.00 43.75 282 PRO A CA 1
ATOM 2170 C C . PRO A 1 285 ? -13.141 26.921 -11.304 1.00 34.24 282 PRO A C 1
ATOM 2171 O O . PRO A 1 285 ? -12.178 26.446 -10.692 1.00 35.15 282 PRO A O 1
ATOM 2175 N N . VAL A 1 286 ? -13.733 28.070 -10.959 1.00 35.41 283 VAL A N 1
ATOM 2176 C CA . VAL A 1 286 ? -13.311 28.855 -9.797 1.00 38.19 283 VAL A CA 1
ATOM 2177 C C . VAL A 1 286 ? -13.370 28.024 -8.517 1.00 38.78 283 VAL A C 1
ATOM 2178 O O . VAL A 1 286 ? -14.308 27.245 -8.290 1.00 42.14 283 VAL A O 1
ATOM 2182 N N . VAL A 1 287 ? -12.364 28.211 -7.663 1.00 35.93 284 VAL A N 1
ATOM 2183 C CA . VAL A 1 287 ? -12.243 27.522 -6.377 1.00 42.67 284 VAL A CA 1
ATOM 2184 C C . VAL A 1 287 ? -12.689 28.453 -5.251 1.00 50.53 284 VAL A C 1
ATOM 2185 O O . VAL A 1 287 ? -12.390 29.656 -5.272 1.00 42.32 284 VAL A O 1
ATOM 2189 N N . ALA A 1 288 ? -13.392 27.889 -4.258 1.00 40.60 285 ALA A N 1
ATOM 2190 C CA . ALA A 1 288 ? -13.693 28.557 -2.982 1.00 51.40 285 ALA A CA 1
ATOM 2191 C C . ALA A 1 288 ? -14.460 29.871 -3.177 1.00 55.83 285 ALA A C 1
ATOM 2192 O O . ALA A 1 288 ? -14.147 30.902 -2.582 1.00 50.82 285 ALA A O 1
ATOM 2194 N N . ALA A 1 289 ? -15.511 29.820 -3.984 1.00 57.20 286 ALA A N 1
ATOM 2195 C CA . ALA A 1 289 ? -16.241 31.020 -4.362 1.00 59.41 286 ALA A CA 1
ATOM 2196 C C . ALA A 1 289 ? -17.612 31.091 -3.690 1.00 57.52 286 ALA A C 1
ATOM 2197 O O . ALA A 1 289 ? -18.547 31.690 -4.229 1.00 57.07 286 ALA A O 1
ATOM 2199 N N . LYS A 1 290 ? -17.740 30.464 -2.517 1.00 55.68 287 LYS A N 1
ATOM 2200 C CA . LYS A 1 290 ? -18.977 30.485 -1.747 1.00 56.08 287 LYS A CA 1
ATOM 2201 C C . LYS A 1 290 ? -19.440 31.906 -1.492 1.00 60.02 287 LYS A C 1
ATOM 2202 O O . LYS A 1 290 ? -18.643 32.760 -1.104 1.00 62.05 287 LYS A O 1
ATOM 2208 N N . ASP A 1 291 ? -20.741 32.144 -1.682 1.00 62.49 288 ASP A N 1
ATOM 2209 C CA . ASP A 1 291 ? -21.355 33.444 -1.385 1.00 69.30 288 ASP A CA 1
ATOM 2210 C C . ASP A 1 291 ? -20.641 34.591 -2.093 1.00 71.44 288 ASP A C 1
ATOM 2211 O O . ASP A 1 291 ? -20.545 35.701 -1.567 1.00 79.25 288 ASP A O 1
ATOM 2216 N N . SER A 1 292 ? -20.130 34.336 -3.291 1.00 65.59 289 SER A N 1
ATOM 2217 C CA . SER A 1 292 ? -19.312 35.314 -3.987 1.00 65.17 289 SER A CA 1
ATOM 2218 C C . SER A 1 292 ? -20.049 36.002 -5.115 1.00 67.55 289 SER A C 1
ATOM 2219 O O . SER A 1 292 ? -19.573 37.026 -5.620 1.00 71.55 289 SER A O 1
ATOM 2222 N N . GLY A 1 293 ? -21.192 35.475 -5.514 1.00 64.43 290 GLY A N 1
ATOM 2223 C CA . GLY A 1 293 ? -21.711 35.820 -6.801 1.00 78.05 290 GLY A CA 1
ATOM 2224 C C . GLY A 1 293 ? -21.079 35.082 -7.971 1.00 73.90 290 GLY A C 1
ATOM 2225 O O . GLY A 1 293 ? -21.539 35.265 -9.103 1.00 79.93 290 GLY A O 1
ATOM 2226 N N . TYR A 1 294 ? -20.049 34.240 -7.754 1.00 74.16 291 TYR A N 1
ATOM 2227 C CA . TYR A 1 294 ? -19.331 33.577 -8.854 1.00 71.19 291 TYR A CA 1
ATOM 2228 C C . TYR A 1 294 ? -19.456 32.083 -8.923 1.00 66.43 291 TYR A C 1
ATOM 2229 O O . TYR A 1 294 ? -19.193 31.515 -9.994 1.00 68.91 291 TYR A O 1
ATOM 2238 N N . ASP A 1 295 ? -19.739 31.438 -7.807 1.00 57.13 292 ASP A N 1
ATOM 2239 C CA . ASP A 1 295 ? -19.639 29.993 -7.768 1.00 56.67 292 ASP A CA 1
ATOM 2240 C C . ASP A 1 295 ? -20.630 29.402 -8.756 1.00 51.16 292 ASP A C 1
ATOM 2241 O O . ASP A 1 295 ? -21.719 29.948 -8.973 1.00 56.53 292 ASP A O 1
ATOM 2246 N N . LEU A 1 296 ? -20.210 28.340 -9.419 1.00 47.81 293 LEU A N 1
ATOM 2247 C CA . LEU A 1 296 ? -21.148 27.542 -10.185 1.00 47.72 293 LEU A CA 1
ATOM 2248 C C . LEU A 1 296 ? -22.076 26.835 -9.213 1.00 57.79 293 LEU A C 1
ATOM 2249 O O . LEU A 1 296 ? -21.619 26.271 -8.216 1.00 55.79 293 LEU A O 1
ATOM 2254 N N . ARG A 1 297 ? -23.377 26.893 -9.473 1.00 62.97 294 ARG A N 1
ATOM 2255 C CA . ARG A 1 297 ? -24.346 26.272 -8.580 1.00 58.22 294 ARG A CA 1
ATOM 2256 C C . ARG A 1 297 ? -24.919 25.017 -9.215 1.00 55.79 294 ARG A C 1
ATOM 2257 O O . ARG A 1 297 ? -24.738 24.750 -10.407 1.00 54.40 294 ARG A O 1
ATOM 2265 N N . GLU A 1 298 ? -25.667 24.273 -8.400 1.00 50.05 295 GLU A N 1
ATOM 2266 C CA . GLU A 1 298 ? -26.320 23.056 -8.868 1.00 55.19 295 GLU A CA 1
ATOM 2267 C C . GLU A 1 298 ? -27.219 23.326 -10.065 1.00 59.85 295 GLU A C 1
ATOM 2268 O O . GLU A 1 298 ? -27.302 22.499 -10.985 1.00 56.52 295 GLU A O 1
ATOM 2274 N N . GLU A 1 299 ? -27.922 24.470 -10.055 1.00 61.52 296 GLU A N 1
ATOM 2275 C CA . GLU A 1 299 ? -28.807 24.856 -11.146 1.00 60.12 296 GLU A CA 1
ATOM 2276 C C . GLU A 1 299 ? -28.057 25.033 -12.455 1.00 65.11 296 GLU A C 1
ATOM 2277 O O . GLU A 1 299 ? -28.668 24.950 -13.524 1.00 70.14 296 GLU A O 1
ATOM 2279 N N . ASP A 1 300 ? -26.752 25.266 -12.389 1.00 56.45 297 ASP A N 1
ATOM 2280 C CA . ASP A 1 300 ? -25.929 25.537 -13.553 1.00 54.86 297 ASP A CA 1
ATOM 2281 C C . ASP A 1 300 ? -25.350 24.279 -14.192 1.00 55.65 297 ASP A C 1
ATOM 2282 O O . ASP A 1 300 ? -24.816 24.360 -15.304 1.00 53.02 297 ASP A O 1
ATOM 2287 N N . LEU A 1 301 ? -25.448 23.125 -13.530 1.00 52.18 298 LEU A N 1
ATOM 2288 C CA . LEU A 1 301 ? -24.783 21.924 -14.036 1.00 48.11 298 LEU A CA 1
ATOM 2289 C C . LEU A 1 301 ? -25.252 21.497 -15.432 1.00 45.59 298 LEU A C 1
ATOM 2290 O O . LEU A 1 301 ? -24.392 21.138 -16.254 1.00 43.50 298 LEU A O 1
ATOM 2295 N N . PRO A 1 302 ? -26.553 21.509 -15.763 1.00 49.42 299 PRO A N 1
ATOM 2296 C CA . PRO A 1 302 ? -26.947 21.177 -17.149 1.00 52.75 299 PRO A CA 1
ATOM 2297 C C . PRO A 1 302 ? -26.273 22.029 -18.208 1.00 53.33 299 PRO A C 1
ATOM 2298 O O . PRO A 1 302 ? -25.792 21.476 -19.210 1.00 58.26 299 PRO A O 1
ATOM 2302 N N . ARG A 1 303 ? -26.222 23.356 -18.027 1.00 50.65 300 ARG A N 1
ATOM 2303 C CA . ARG A 1 303 ? -25.552 24.201 -19.023 1.00 54.23 300 ARG A CA 1
ATOM 2304 C C . ARG A 1 303 ? -24.056 23.901 -19.085 1.00 46.48 300 ARG A C 1
ATOM 2305 O O . ARG A 1 303 ? -23.468 23.850 -20.168 1.00 49.20 300 ARG A O 1
ATOM 2307 N N . LEU A 1 304 ? -23.423 23.685 -17.935 1.00 42.22 301 LEU A N 1
ATOM 2308 C CA . LEU A 1 304 ? -21.996 23.395 -17.947 1.00 39.34 301 LEU A CA 1
ATOM 2309 C C . LEU A 1 304 ? -21.706 22.025 -18.540 1.00 41.04 301 LEU A C 1
ATOM 2310 O O . LEU A 1 304 ? -20.670 21.842 -19.182 1.00 42.75 301 LEU A O 1
ATOM 2315 N N . PHE A 1 305 ? -22.597 21.055 -18.328 1.00 42.37 302 PHE A N 1
ATOM 2316 C CA . PHE A 1 305 ? -22.427 19.740 -18.935 1.00 39.21 302 PHE A CA 1
ATOM 2317 C C . PHE A 1 305 ? -22.472 19.852 -20.462 1.00 41.18 302 PHE A C 1
ATOM 2318 O O . PHE A 1 305 ? -21.603 19.327 -21.176 1.00 34.39 302 PHE A O 1
ATOM 2326 N N . GLU A 1 306 ? -23.463 20.570 -20.978 1.00 39.39 303 GLU A N 1
ATOM 2327 C CA . GLU A 1 306 ? -23.532 20.748 -22.417 1.00 41.95 303 GLU A CA 1
ATOM 2328 C C . GLU A 1 306 ? -22.305 21.496 -22.929 1.00 46.09 303 GLU A C 1
ATOM 2329 O O . GLU A 1 306 ? -21.827 21.223 -24.033 1.00 44.01 303 GLU A O 1
ATOM 2331 N N . GLU A 1 307 ? -21.758 22.407 -22.125 1.00 42.73 304 GLU A N 1
ATOM 2332 C CA . GLU A 1 307 ? -20.581 23.166 -22.544 1.00 38.93 304 GLU A CA 1
ATOM 2333 C C . GLU A 1 307 ? -19.348 22.273 -22.668 1.00 39.14 304 GLU A C 1
ATOM 2334 O O . GLU A 1 307 ? -18.581 22.405 -23.632 1.00 37.83 304 GLU A O 1
ATOM 2340 N N . TYR A 1 308 ? -19.126 21.372 -21.692 1.00 40.25 305 TYR A N 1
ATOM 2341 C CA . TYR A 1 308 ? -18.019 20.425 -21.796 1.00 31.59 305 TYR A CA 1
ATOM 2342 C C . TYR A 1 308 ? -18.182 19.524 -23.010 1.00 35.33 305 TYR A C 1
ATOM 2343 O O . TYR A 1 308 ? -17.202 19.202 -23.694 1.00 38.37 305 TYR A O 1
ATOM 2352 N N . GLU A 1 309 ? -19.412 19.088 -23.281 1.00 36.31 306 GLU A N 1
ATOM 2353 C CA . GLU A 1 309 ? -19.636 18.197 -24.414 1.00 43.38 306 GLU A CA 1
ATOM 2354 C C . GLU A 1 309 ? -19.380 18.916 -25.729 1.00 43.51 306 GLU A C 1
ATOM 2355 O O . GLU A 1 309 ? -18.776 18.352 -26.656 1.00 36.93 306 GLU A O 1
ATOM 2361 N N . LYS A 1 310 ? -19.834 20.162 -25.844 1.00 39.85 307 LYS A N 1
ATOM 2362 C CA . LYS A 1 310 ? -19.551 20.859 -27.088 1.00 41.51 307 LYS A CA 1
ATOM 2363 C C . LYS A 1 310 ? -18.056 21.157 -27.208 1.00 40.56 307 LYS A C 1
ATOM 2364 O O . LYS A 1 310 ? -17.513 21.102 -28.316 1.00 37.53 307 LYS A O 1
ATOM 2370 N N . LEU A 1 311 ? -17.345 21.362 -26.083 1.00 37.37 308 LEU A N 1
ATOM 2371 C CA . LEU A 1 311 ? -15.899 21.576 -26.203 1.00 36.41 308 LEU A CA 1
ATOM 2372 C C . LEU A 1 311 ? -15.181 20.287 -26.624 1.00 34.96 308 LEU A C 1
ATOM 2373 O O . LEU A 1 311 ? -14.260 20.310 -27.457 1.00 36.96 308 LEU A O 1
ATOM 2378 N N . ALA A 1 312 ? -15.613 19.150 -26.089 1.00 33.24 309 ALA A N 1
ATOM 2379 C CA . ALA A 1 312 ? -15.027 17.871 -26.458 1.00 31.48 309 ALA A CA 1
ATOM 2380 C C . ALA A 1 312 ? -15.232 17.559 -27.937 1.00 34.71 309 ALA A C 1
ATOM 2381 O O . ALA A 1 312 ? -14.309 17.079 -28.600 1.00 38.25 309 ALA A O 1
ATOM 2383 N N . TYR A 1 313 ? -16.431 17.802 -28.472 1.00 31.67 310 TYR A N 1
ATOM 2384 C CA . TYR A 1 313 ? -16.676 17.522 -29.888 1.00 39.43 310 TYR A CA 1
ATOM 2385 C C . TYR A 1 313 ? -15.726 18.335 -30.761 1.00 45.03 310 TYR A C 1
ATOM 2386 O O . TYR A 1 313 ? -15.097 17.808 -31.691 1.00 41.98 310 TYR A O 1
ATOM 2395 N N . GLU A 1 314 ? -15.596 19.630 -30.450 1.00 41.01 311 GLU A N 1
ATOM 2396 C CA . GLU A 1 314 ? -14.724 20.509 -31.222 1.00 42.34 311 GLU A CA 1
ATOM 2397 C C . GLU A 1 314 ? -13.265 20.127 -31.024 1.00 33.72 311 GLU A C 1
ATOM 2398 O O . GLU A 1 314 ? -12.455 20.225 -31.949 1.00 37.89 311 GLU A O 1
ATOM 2404 N N . TYR A 1 315 ? -12.939 19.641 -29.832 1.00 34.89 312 TYR A N 1
ATOM 2405 C CA . TYR A 1 315 ? -11.600 19.151 -29.516 1.00 35.41 312 TYR A CA 1
ATOM 2406 C C . TYR A 1 315 ? -11.189 18.000 -30.424 1.00 35.23 312 TYR A C 1
ATOM 2407 O O . TYR A 1 315 ? -10.070 17.978 -30.949 1.00 37.19 312 TYR A O 1
ATOM 2416 N N . VAL A 1 316 ? -12.078 17.021 -30.600 1.00 36.71 313 VAL A N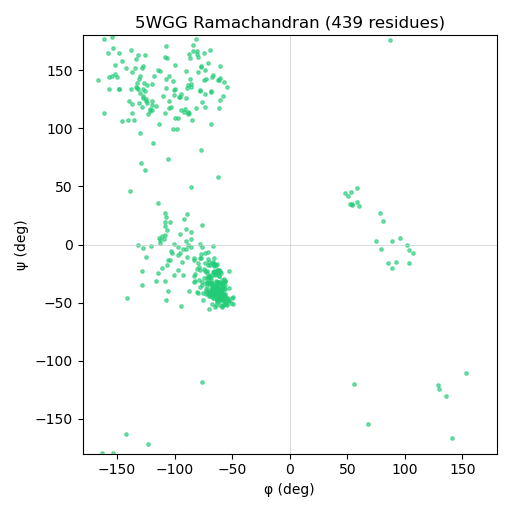 1
ATOM 2417 C CA . VAL A 1 316 ? -11.804 15.893 -31.488 1.00 33.87 313 VAL A CA 1
ATOM 2418 C C . VAL A 1 316 ? -11.663 16.371 -32.927 1.00 35.70 313 VAL A C 1
ATOM 2419 O O . VAL A 1 316 ? -10.778 15.909 -33.675 1.00 36.97 313 VAL A O 1
ATOM 2423 N N . LYS A 1 317 ? -12.529 17.312 -33.327 1.00 37.58 314 LYS A N 1
ATOM 2424 C CA . LYS A 1 317 ? -12.537 17.798 -34.703 1.00 39.84 314 LYS A CA 1
ATOM 2425 C C . LYS A 1 317 ? -11.222 18.498 -35.055 1.00 39.45 314 LYS A C 1
ATOM 2426 O O . LYS A 1 317 ? -10.620 18.221 -36.098 1.00 41.42 314 LYS A O 1
ATOM 2432 N N . ARG A 1 318 ? -10.748 19.392 -34.180 1.00 37.98 315 ARG A N 1
ATOM 2433 C CA . ARG A 1 318 ? -9.473 20.072 -34.427 1.00 48.29 315 ARG A CA 1
ATOM 2434 C C . ARG A 1 318 ? -8.286 19.117 -34.387 1.00 49.40 315 ARG A C 1
ATOM 2435 O O . ARG A 1 318 ? -7.322 19.295 -35.140 1.00 42.96 315 ARG A O 1
ATOM 2443 N N . ARG A 1 319 ? -8.304 18.123 -33.496 1.00 45.60 316 ARG A N 1
ATOM 2444 C CA . ARG A 1 319 ? -7.232 17.129 -33.545 1.00 40.99 316 ARG A CA 1
ATOM 2445 C C . ARG A 1 319 ? -7.298 16.287 -34.812 1.00 41.45 316 ARG A C 1
ATOM 2446 O O . ARG A 1 319 ? -6.254 15.937 -35.384 1.00 47.15 316 ARG A O 1
ATOM 2454 N N . LYS A 1 320 ? -8.503 15.990 -35.305 1.00 40.23 317 LYS A N 1
ATOM 2455 C CA . LYS A 1 320 ? -8.629 15.279 -36.578 1.00 42.95 317 LYS A CA 1
ATOM 2456 C C . LYS A 1 320 ? -8.121 16.121 -37.750 1.00 45.73 317 LYS A C 1
ATOM 2457 O O . LYS A 1 320 ? -7.420 15.615 -38.641 1.00 49.71 317 LYS A O 1
ATOM 2463 N N . GLU A 1 321 ? -8.474 17.401 -37.779 1.00 45.22 318 GLU A N 1
ATOM 2464 C CA . GLU A 1 321 ? -8.121 18.277 -38.888 1.00 48.10 318 GLU A CA 1
ATOM 2465 C C . GLU A 1 321 ? -6.711 18.853 -38.783 1.00 51.79 318 GLU A C 1
ATOM 2466 O O . GLU A 1 321 ? -6.198 19.393 -39.778 1.00 52.20 318 GLU A O 1
ATOM 2472 N N . GLY A 1 322 ? -6.045 18.712 -37.643 1.00 51.73 319 GLY A N 1
ATOM 2473 C CA . GLY A 1 322 ? -4.656 19.099 -37.541 1.00 50.47 319 GLY A CA 1
ATOM 2474 C C . GLY A 1 322 ? -4.404 20.406 -36.813 1.00 49.34 319 GLY A C 1
ATOM 2475 O O . GLY A 1 322 ? -3.252 20.684 -36.469 1.00 46.57 319 GLY A O 1
ATOM 2476 N N . ASN A 1 323 ? -5.428 21.237 -36.610 1.00 45.94 320 ASN A N 1
ATOM 2477 C CA A ASN A 1 323 ? -5.296 22.465 -35.829 0.35 51.16 320 ASN A CA 1
ATOM 2478 C CA B ASN A 1 323 ? -5.242 22.457 -35.821 0.65 50.97 320 ASN A CA 1
ATOM 2479 C C . ASN A 1 323 ? -5.489 22.136 -34.345 1.00 47.76 320 ASN A C 1
ATOM 2480 O O . ASN A 1 323 ? -6.393 22.621 -33.678 1.00 48.49 320 ASN A O 1
ATOM 2489 N N . TRP A 1 324 ? -4.613 21.275 -33.851 1.00 41.53 321 TRP A N 1
ATOM 2490 C CA . TRP A 1 324 ? -4.772 20.668 -32.549 1.00 40.72 321 TRP A CA 1
ATOM 2491 C C . TRP A 1 324 ? -4.393 21.636 -31.436 1.00 43.11 321 TRP A C 1
ATOM 2492 O O . TRP A 1 324 ? -3.606 22.572 -31.626 1.00 44.93 321 TRP A O 1
ATOM 2503 N N . PHE A 1 325 ? -4.989 21.407 -30.268 1.00 39.64 322 PHE A N 1
ATOM 2504 C CA . PHE A 1 325 ? -4.529 21.989 -29.024 1.00 38.71 322 PHE A CA 1
ATOM 2505 C C . PHE A 1 325 ? -4.775 20.970 -27.918 1.00 36.95 322 PHE A C 1
ATOM 2506 O O . PHE A 1 325 ? -5.614 20.072 -28.058 1.00 38.00 322 PHE A O 1
ATOM 2514 N N . ASN A 1 326 ? -4.023 21.115 -26.824 1.00 33.01 323 ASN A N 1
ATOM 2515 C CA . ASN A 1 326 ? -4.160 20.277 -25.631 1.00 32.36 323 ASN A CA 1
ATOM 2516 C C . ASN A 1 326 ? -4.987 21.020 -24.583 1.00 32.38 323 ASN A C 1
ATOM 2517 O O . ASN A 1 326 ? -4.718 22.191 -24.298 1.00 32.81 323 ASN A O 1
ATOM 2522 N N . PHE A 1 327 ? -5.958 20.330 -23.979 1.00 30.09 324 PHE A N 1
ATOM 2523 C CA . PHE A 1 327 ? -6.787 20.865 -22.902 1.00 29.40 324 PHE A CA 1
ATOM 2524 C C . PHE A 1 327 ? -6.572 19.990 -21.667 1.00 32.46 324 PHE A C 1
ATOM 2525 O O . PHE A 1 327 ? -6.899 18.797 -21.682 1.00 26.73 324 PHE A O 1
ATOM 2533 N N . PHE A 1 328 ? -6.012 20.580 -20.611 1.00 29.49 325 PHE A N 1
ATOM 2534 C CA . PHE A 1 328 ? -5.525 19.786 -19.478 1.00 33.13 325 PHE A CA 1
ATOM 2535 C C . PHE A 1 328 ? -6.603 18.856 -18.925 1.00 29.34 325 PHE A C 1
ATOM 2536 O O . PHE A 1 328 ? -6.349 17.669 -18.681 1.00 31.07 325 PHE A O 1
ATOM 2544 N N . HIS A 1 329 ? -7.818 19.372 -18.736 1.00 24.59 326 HIS A N 1
ATOM 2545 C CA . HIS A 1 329 ? -8.860 18.546 -18.135 1.00 30.33 326 HIS A CA 1
ATOM 2546 C C . HIS A 1 329 ? -9.380 17.442 -19.049 1.00 31.19 326 HIS A C 1
ATOM 2547 O O . HIS A 1 329 ? -10.198 16.644 -18.588 1.00 31.60 326 HIS A O 1
ATOM 2554 N N . PHE A 1 330 ? -8.964 17.380 -20.324 1.00 27.81 327 PHE A N 1
ATOM 2555 C CA . PHE A 1 330 ? -9.335 16.269 -21.201 1.00 28.73 327 PHE A CA 1
ATOM 2556 C C . PHE A 1 330 ? -8.230 15.242 -21.336 1.00 35.63 327 PHE A C 1
ATOM 2557 O O . PHE A 1 330 ? -8.381 14.285 -22.106 1.00 38.96 327 PHE A O 1
ATOM 2565 N N . MET A 1 331 ? -7.107 15.445 -20.670 1.00 33.88 328 MET A N 1
ATOM 2566 C CA . MET A 1 331 ? -6.002 14.511 -20.774 1.00 39.20 328 MET A CA 1
ATOM 2567 C C . MET A 1 331 ? -6.187 13.464 -19.693 1.00 42.62 328 MET A C 1
ATOM 2568 O O . MET A 1 331 ? -6.576 13.783 -18.574 1.00 40.69 328 MET A O 1
ATOM 2573 N N . ILE A 1 332 ? -6.006 12.205 -20.047 1.00 39.71 329 ILE A N 1
ATOM 2574 C CA . ILE A 1 332 ? -6.262 11.149 -19.088 1.00 41.38 329 ILE A CA 1
ATOM 2575 C C . ILE A 1 332 ? -5.461 9.944 -19.531 1.00 42.23 329 ILE A C 1
ATOM 2576 O O . ILE A 1 332 ? -5.267 9.715 -20.731 1.00 48.27 329 ILE A O 1
ATOM 2581 N N . ASP A 1 333 ? -4.955 9.197 -18.558 1.00 46.03 330 ASP A N 1
ATOM 2582 C CA . ASP A 1 333 ? -4.115 8.035 -18.821 1.00 56.70 330 ASP A CA 1
ATOM 2583 C C . ASP A 1 333 ? -4.926 6.792 -18.494 1.00 57.17 330 ASP A C 1
ATOM 2584 O O . ASP A 1 333 ? -5.275 6.559 -17.330 1.00 61.28 330 ASP A O 1
ATOM 2589 N N . LEU A 1 334 ? -5.238 6.005 -19.524 1.00 52.61 331 LEU A N 1
ATOM 2590 C CA . LEU A 1 334 ? -6.006 4.785 -19.355 1.00 57.15 331 LEU A CA 1
ATOM 2591 C C . LEU A 1 334 ? -5.123 3.567 -19.070 1.00 64.33 331 LEU A C 1
ATOM 2592 O O . LEU A 1 334 ? -5.518 2.443 -19.389 1.00 70.38 331 LEU A O 1
ATOM 2597 N N . THR A 1 335 ? -3.936 3.765 -18.491 1.00 75.55 332 THR A N 1
ATOM 2598 C CA . THR A 1 335 ? -3.039 2.671 -18.097 1.00 83.91 332 THR A CA 1
ATOM 2599 C C . THR A 1 335 ? -2.622 2.929 -16.646 1.00 91.96 332 THR A C 1
ATOM 2600 O O . THR A 1 335 ? -1.683 3.687 -16.381 1.00 92.73 332 THR A O 1
ATOM 2604 N N . GLN A 1 336 ? -3.327 2.292 -15.711 1.00 95.97 333 GLN A N 1
ATOM 2605 C CA . GLN A 1 336 ? -3.103 2.494 -14.280 1.00 96.26 333 GLN A CA 1
ATOM 2606 C C . GLN A 1 336 ? -3.732 1.368 -13.445 1.00 98.21 333 GLN A C 1
ATOM 2607 O O . GLN A 1 336 ? -3.850 1.465 -12.218 1.00 95.54 333 GLN A O 1
ATOM 2609 N N . ILE A 1 340 ? -2.543 2.625 -6.539 1.00 77.65 337 ILE A N 1
ATOM 2610 C CA . ILE A 1 340 ? -2.910 2.861 -5.139 1.00 84.83 337 ILE A CA 1
ATOM 2611 C C . ILE A 1 340 ? -2.228 4.124 -4.592 1.00 87.71 337 ILE A C 1
ATOM 2612 O O . ILE A 1 340 ? -2.804 4.846 -3.776 1.00 76.77 337 ILE A O 1
ATOM 2617 N N . VAL A 1 341 ? -1.000 4.388 -5.046 1.00 98.08 338 VAL A N 1
ATOM 2618 C CA . VAL A 1 341 ? -0.298 5.595 -4.617 1.00 103.96 338 VAL A CA 1
ATOM 2619 C C . VAL A 1 341 ? -1.069 6.836 -5.048 1.00 102.40 338 VAL A C 1
ATOM 2620 O O . VAL A 1 341 ? -1.196 7.801 -4.285 1.00 103.48 338 VAL A O 1
ATOM 2624 N N . LYS A 1 342 ? -1.616 6.823 -6.265 1.00 96.72 339 LYS A N 1
ATOM 2625 C CA . LYS A 1 342 ? -2.353 7.984 -6.749 1.00 94.15 339 LYS A CA 1
ATOM 2626 C C . LYS A 1 342 ? -3.685 8.137 -6.033 1.00 91.31 339 LYS A C 1
ATOM 2627 O O . LYS A 1 342 ? -4.144 9.265 -5.814 1.00 96.86 339 LYS A O 1
ATOM 2629 N N . ARG A 1 343 ? -4.309 7.024 -5.646 1.00 79.95 340 ARG A N 1
ATOM 2630 C CA . ARG A 1 343 ? -5.622 7.085 -5.022 1.00 75.21 340 ARG A CA 1
ATOM 2631 C C . ARG A 1 343 ? -5.568 7.598 -3.586 1.00 76.31 340 ARG A C 1
ATOM 2632 O O . ARG A 1 343 ? -6.612 7.970 -3.037 1.00 80.28 340 ARG A O 1
ATOM 2634 N N . LEU A 1 344 ? -4.387 7.621 -2.964 1.00 67.00 341 LEU A N 1
ATOM 2635 C CA . LEU A 1 344 ? -4.254 8.040 -1.577 1.00 62.16 341 LEU A CA 1
ATOM 2636 C C . LEU A 1 344 ? -3.702 9.446 -1.424 1.00 62.42 341 LEU A C 1
ATOM 2637 O O . LEU A 1 344 ? -3.641 9.948 -0.292 1.00 71.48 341 LEU A O 1
ATOM 2642 N N . THR A 1 345 ? -3.306 10.090 -2.517 1.00 51.95 342 THR A N 1
ATOM 2643 C CA . THR A 1 345 ? -2.585 11.354 -2.435 1.00 61.46 342 THR A CA 1
ATOM 2644 C C . THR A 1 345 ? -3.405 12.568 -2.848 1.00 57.83 342 THR A C 1
ATOM 2645 O O . THR A 1 345 ? -3.411 13.567 -2.122 1.00 64.30 342 THR A O 1
ATOM 2649 N N . GLY A 1 346 ? -4.107 12.517 -3.979 1.00 45.62 343 GLY A N 1
ATOM 2650 C CA . GLY A 1 346 ? -4.821 13.715 -4.423 1.00 41.60 343 GLY A CA 1
ATOM 2651 C C . GLY A 1 346 ? -3.857 14.815 -4.849 1.00 44.14 343 GLY A C 1
ATOM 2652 O O . GLY A 1 346 ? -2.720 14.545 -5.230 1.00 37.07 343 GLY A O 1
ATOM 2653 N N . CYS A 1 347 ? -4.310 16.085 -4.760 1.00 37.50 344 CYS A N 1
ATOM 2654 C CA . CYS A 1 347 ? -3.419 17.220 -5.021 1.00 34.45 344 CYS A CA 1
ATOM 2655 C C . CYS A 1 347 ? -2.272 17.290 -4.017 1.00 30.04 344 CYS A C 1
ATOM 2656 O O . CYS A 1 347 ? -1.255 17.932 -4.294 1.00 32.65 344 CYS A O 1
ATOM 2659 N N . GLY A 1 348 ? -2.423 16.676 -2.846 1.00 31.20 345 GLY A N 1
ATOM 2660 C CA . GLY A 1 348 ? -1.372 16.625 -1.855 1.00 34.54 345 GLY A CA 1
ATOM 2661 C C . GLY A 1 348 ? -1.327 17.771 -0.864 1.00 36.35 345 GLY A C 1
ATOM 2662 O O . GLY A 1 348 ? -0.401 17.815 -0.041 1.00 36.37 345 GLY A O 1
ATOM 2663 N N . SER A 1 349 ? -2.274 18.705 -0.916 1.00 29.64 346 SER A N 1
ATOM 2664 C CA . SER A 1 349 ? -2.216 19.860 -0.021 1.00 31.11 346 SER A CA 1
ATOM 2665 C C . SER A 1 349 ? -2.285 19.415 1.444 1.00 30.26 346 SER A C 1
ATOM 2666 O O . SER A 1 349 ? -2.980 18.458 1.788 1.00 30.28 346 SER A O 1
ATOM 2669 N N . GLY A 1 350 ? -1.510 20.084 2.300 1.00 32.70 347 GLY A N 1
ATOM 2670 C CA . GLY A 1 350 ? -1.468 19.744 3.712 1.00 39.62 347 GLY A CA 1
ATOM 2671 C C . GLY A 1 350 ? -0.506 18.631 4.097 1.00 38.51 347 GLY A C 1
ATOM 2672 O O . GLY A 1 350 ? -0.182 18.509 5.276 1.00 40.78 347 GLY A O 1
ATOM 2673 N N . HIS A 1 351 ? -0.012 17.822 3.143 1.00 34.90 348 HIS A N 1
ATOM 2674 C CA . HIS A 1 351 ? 0.872 16.725 3.525 1.00 37.26 348 HIS A CA 1
ATOM 2675 C C . HIS A 1 351 ? 2.015 16.505 2.530 1.00 37.88 348 HIS A C 1
ATOM 2676 O O . HIS A 1 351 ? 3.161 16.352 2.953 1.00 42.46 348 HIS A O 1
ATOM 2683 N N . GLU A 1 352 ? 1.746 16.480 1.224 1.00 29.94 349 GLU A N 1
ATOM 2684 C CA . GLU A 1 352 ? 2.827 16.347 0.246 1.00 36.62 349 GLU A CA 1
ATOM 2685 C C . GLU A 1 352 ? 3.139 17.642 -0.484 1.00 37.95 349 GLU A C 1
ATOM 2686 O O . GLU A 1 352 ? 4.190 17.750 -1.139 1.00 36.53 349 GLU A O 1
ATOM 2692 N N . TYR A 1 353 ? 2.262 18.620 -0.370 1.00 36.19 350 TYR A N 1
ATOM 2693 C CA . TYR A 1 353 ? 2.369 19.867 -1.091 1.00 33.44 350 TYR A CA 1
ATOM 2694 C C . TYR A 1 353 ? 1.962 20.946 -0.102 1.00 38.45 350 TYR A C 1
ATOM 2695 O O . TYR A 1 353 ? 0.898 20.827 0.523 1.00 38.11 350 TYR A O 1
ATOM 2704 N N . LEU A 1 354 ? 2.848 21.924 0.121 1.00 32.83 351 LEU A N 1
ATOM 2705 C CA . LEU A 1 354 ? 2.631 22.978 1.107 1.00 34.74 351 LEU A CA 1
ATOM 2706 C C . LEU A 1 354 ? 2.997 24.325 0.502 1.00 42.00 351 LEU A C 1
ATOM 2707 O O . LEU A 1 354 ? 3.839 24.424 -0.397 1.00 42.71 351 LEU A O 1
ATOM 2712 N N . ALA A 1 355 ? 2.336 25.362 1.015 1.00 41.11 352 ALA A N 1
ATOM 2713 C CA . ALA A 1 355 ? 2.559 26.748 0.644 1.00 44.63 352 ALA A CA 1
ATOM 2714 C C . ALA A 1 355 ? 3.328 27.464 1.757 1.00 51.71 352 ALA A C 1
ATOM 2715 O O . ALA A 1 355 ? 3.163 27.161 2.945 1.00 50.08 352 ALA A O 1
ATOM 2717 N N . VAL A 1 356 ? 4.194 28.400 1.370 1.00 50.00 353 VAL A N 1
ATOM 2718 C CA . VAL A 1 356 ? 5.006 29.168 2.310 1.00 48.87 353 VAL A CA 1
ATOM 2719 C C . VAL A 1 356 ? 4.811 30.650 2.026 1.00 51.60 353 VAL A C 1
ATOM 2720 O O . VAL A 1 356 ? 4.993 31.086 0.883 1.00 49.28 353 VAL A O 1
ATOM 2724 N N . THR A 1 357 ? 4.478 31.430 3.056 1.00 56.37 354 THR A N 1
ATOM 2725 C CA . THR A 1 357 ? 4.227 32.865 2.891 1.00 60.62 354 THR A CA 1
ATOM 2726 C C . THR A 1 357 ? 5.539 33.636 2.851 1.00 57.66 354 THR A C 1
ATOM 2727 O O . THR A 1 357 ? 6.591 33.103 3.195 1.00 66.10 354 THR A O 1
ATOM 2731 N N . PRO A 1 358 ? 5.519 34.893 2.383 1.00 60.34 355 PRO A N 1
ATOM 2732 C CA . PRO A 1 358 ? 6.748 35.702 2.470 1.00 66.70 355 PRO A CA 1
ATOM 2733 C C . PRO A 1 358 ? 7.271 35.809 3.880 1.00 65.86 355 PRO A C 1
ATOM 2734 O O . PRO A 1 358 ? 8.492 35.798 4.068 1.00 67.13 355 PRO A O 1
ATOM 2738 N N . GLU A 1 359 ? 6.376 35.864 4.876 1.00 75.15 356 GLU A N 1
ATOM 2739 C CA . GLU A 1 359 ? 6.774 35.770 6.279 1.00 81.94 356 GLU A CA 1
ATOM 2740 C C . GLU A 1 359 ? 7.385 34.412 6.606 1.00 79.49 356 GLU A C 1
ATOM 2741 O O . GLU A 1 359 ? 8.027 34.265 7.654 1.00 74.22 356 GLU A O 1
ATOM 2747 N N . GLY A 1 360 ? 7.168 33.406 5.756 1.00 70.06 357 GLY A N 1
ATOM 2748 C CA . GLY A 1 360 ? 7.688 32.075 6.005 1.00 59.46 357 GLY A CA 1
ATOM 2749 C C . GLY A 1 360 ? 6.729 31.110 6.673 1.00 64.88 357 GLY A C 1
ATOM 2750 O O . GLY A 1 360 ? 7.146 30.001 7.028 1.00 64.79 357 GLY A O 1
ATOM 2751 N N . ASP A 1 361 ? 5.467 31.498 6.868 1.00 57.77 358 ASP A N 1
ATOM 2752 C CA . ASP A 1 361 ? 4.474 30.632 7.492 1.00 56.26 358 ASP A CA 1
ATOM 2753 C C . ASP A 1 361 ? 4.020 29.535 6.539 1.00 61.02 358 ASP A C 1
ATOM 2754 O O . ASP A 1 361 ? 3.820 29.787 5.348 1.00 58.28 358 ASP A O 1
ATOM 2759 N N . ILE A 1 362 ? 3.803 28.330 7.087 1.00 53.41 359 ILE A N 1
ATOM 2760 C CA . ILE A 1 362 ? 3.456 27.150 6.297 1.00 49.53 359 ILE A CA 1
ATOM 2761 C C . ILE A 1 362 ? 1.957 26.902 6.385 1.00 50.64 359 ILE A C 1
ATOM 2762 O O . ILE A 1 362 ? 1.376 26.921 7.481 1.00 56.01 359 ILE A O 1
ATOM 2767 N N . TYR A 1 363 ? 1.329 26.667 5.233 1.00 44.24 360 TYR A N 1
ATOM 2768 C CA . TYR A 1 363 ? -0.079 26.375 5.079 1.00 43.26 360 TYR A CA 1
ATOM 2769 C C . TYR A 1 363 ? -0.277 25.187 4.137 1.00 44.41 360 TYR A C 1
ATOM 2770 O O . TYR A 1 363 ? 0.625 24.858 3.358 1.00 46.69 360 TYR A O 1
ATOM 2779 N N . PRO A 1 364 ? -1.439 24.518 4.198 1.00 42.97 361 PRO A N 1
ATOM 2780 C CA . PRO A 1 364 ? -1.664 23.375 3.281 1.00 40.12 361 PRO A CA 1
ATOM 2781 C C . PRO A 1 364 ? -1.560 23.741 1.817 1.00 42.35 361 PRO A C 1
ATOM 2782 O O . PRO A 1 364 ? -0.983 22.980 1.025 1.00 33.32 361 PRO A O 1
ATOM 2786 N N . CYS A 1 365 ? -2.135 24.875 1.426 1.00 43.58 362 CYS A N 1
ATOM 2787 C CA . CYS A 1 365 ? -2.004 25.361 0.057 1.00 42.69 362 CYS A CA 1
ATOM 2788 C C . CYS A 1 365 ? -2.359 26.842 0.066 1.00 48.14 362 CYS A C 1
ATOM 2789 O O . CYS A 1 365 ? -2.767 27.409 1.089 1.00 46.09 362 CYS A O 1
ATOM 2792 N N . HIS A 1 366 ? -2.227 27.454 -1.107 1.00 39.35 363 HIS A N 1
ATOM 2793 C CA A HIS A 1 366 ? -2.480 28.882 -1.197 0.54 46.73 363 HIS A CA 1
ATOM 2794 C CA B HIS A 1 366 ? -2.511 28.870 -1.288 0.46 46.59 363 HIS A CA 1
ATOM 2795 C C . HIS A 1 366 ? -3.908 29.244 -0.801 1.00 41.03 363 HIS A C 1
ATOM 2796 O O . HIS A 1 366 ? -4.133 30.360 -0.352 1.00 43.84 363 HIS A O 1
ATOM 2809 N N . GLN A 1 367 ? -4.869 28.334 -0.917 1.00 44.49 364 GLN A N 1
ATOM 2810 C CA . GLN A 1 367 ? -6.229 28.727 -0.565 1.00 47.26 364 GLN A CA 1
ATOM 2811 C C . GLN A 1 367 ? -6.471 28.773 0.943 1.00 50.29 364 GLN A C 1
ATOM 2812 O O . GLN A 1 367 ? -7.484 29.332 1.378 1.00 47.13 364 GLN A O 1
ATOM 2818 N N . PHE A 1 368 ? -5.556 28.240 1.753 1.00 51.14 365 PHE A N 1
ATOM 2819 C CA . PHE A 1 368 ? -5.706 28.266 3.204 1.00 44.59 365 PHE A CA 1
ATOM 2820 C C . PHE A 1 368 ? -4.851 29.336 3.869 1.00 51.58 365 PHE A C 1
ATOM 2821 O O . PHE A 1 368 ? -4.987 29.542 5.081 1.00 56.30 365 PHE A O 1
ATOM 2829 N N . VAL A 1 369 ? -3.979 30.016 3.115 1.00 48.80 366 VAL A N 1
ATOM 2830 C CA . VAL A 1 369 ? -3.009 30.938 3.712 1.00 57.34 366 VAL A CA 1
ATOM 2831 C C . VAL A 1 369 ? -3.693 32.015 4.541 1.00 73.35 366 VAL A C 1
ATOM 2832 O O . VAL A 1 369 ? -3.141 32.481 5.555 1.00 73.85 366 VAL A O 1
ATOM 2836 N N . GLY A 1 370 ? -4.917 32.386 4.190 1.00 72.35 367 GLY A N 1
ATOM 2837 C CA . GLY A 1 370 ? -5.579 33.397 5.002 1.00 85.89 367 GLY A CA 1
ATOM 2838 C C . GLY A 1 370 ? -6.148 32.989 6.357 1.00 83.58 367 GLY A C 1
ATOM 2839 O O . GLY A 1 370 ? -6.955 33.740 6.915 1.00 92.11 367 GLY A O 1
ATOM 2840 N N . ASN A 1 371 ? -5.750 31.845 6.924 1.00 68.84 368 ASN A N 1
ATOM 2841 C CA . ASN A 1 371 ? -6.456 31.310 8.092 1.00 74.22 368 ASN A CA 1
ATOM 2842 C C . ASN A 1 371 ? -5.462 30.607 9.026 1.00 69.43 368 ASN A C 1
ATOM 2843 O O . ASN A 1 371 ? -5.037 29.476 8.760 1.00 65.19 368 ASN A O 1
ATOM 2848 N N . GLU A 1 372 ? -5.155 31.247 10.161 1.00 62.66 369 GLU A N 1
ATOM 2849 C CA . GLU A 1 372 ? -4.115 30.719 11.043 1.00 65.79 369 GLU A CA 1
ATOM 2850 C C . GLU A 1 372 ? -4.519 29.419 11.738 1.00 66.29 369 GLU A C 1
ATOM 2851 O O . GLU A 1 372 ? -3.637 28.700 12.220 1.00 60.64 369 GLU A O 1
ATOM 2857 N N . LYS A 1 373 ? -5.814 29.087 11.780 1.00 61.65 370 LYS A N 1
ATOM 2858 C CA . LYS A 1 373 ? -6.230 27.750 12.198 1.00 61.78 370 LYS A CA 1
ATOM 2859 C C . LYS A 1 373 ? -5.517 26.654 11.407 1.00 59.94 370 LYS A C 1
ATOM 2860 O O . LYS A 1 373 ? -5.403 25.513 11.872 1.00 60.50 370 LYS A O 1
ATOM 2866 N N . PHE A 1 374 ? -5.027 26.980 10.216 1.00 56.30 371 PHE A N 1
ATOM 2867 C CA . PHE A 1 374 ? -4.351 26.030 9.355 1.00 56.04 371 PHE A CA 1
ATOM 2868 C C . PHE A 1 374 ? -2.857 26.289 9.256 1.00 61.19 371 PHE A C 1
ATOM 2869 O O . PHE A 1 374 ? -2.170 25.600 8.486 1.00 63.11 371 PHE A O 1
ATOM 2877 N N . LYS A 1 375 ? -2.333 27.257 10.006 1.00 61.10 372 LYS A N 1
ATOM 2878 C CA . LYS A 1 375 ? -0.893 27.462 10.004 1.00 53.16 372 LYS A CA 1
ATOM 2879 C C . LYS A 1 375 ? -0.220 26.272 10.676 1.00 56.94 372 LYS A C 1
ATOM 2880 O O . LYS A 1 375 ? -0.629 25.834 11.754 1.00 62.22 372 LYS A O 1
ATOM 2886 N N . MET A 1 376 ? 0.806 25.734 10.022 1.00 57.50 373 MET A N 1
ATOM 2887 C CA . MET A 1 376 ? 1.444 24.499 10.466 1.00 55.29 373 MET A CA 1
ATOM 2888 C C . MET A 1 376 ? 2.871 24.704 10.951 1.00 57.63 373 MET A C 1
ATOM 2889 O O . MET A 1 376 ? 3.524 23.730 11.334 1.00 57.46 373 MET A O 1
ATOM 2894 N N . GLY A 1 377 ? 3.354 25.941 10.994 1.00 59.77 374 GLY A N 1
ATOM 2895 C CA . GLY A 1 377 ? 4.717 26.233 11.358 1.00 56.38 374 GLY A CA 1
ATOM 2896 C C . GLY A 1 377 ? 5.255 27.353 10.499 1.00 58.19 374 GLY A C 1
ATOM 2897 O O . GLY A 1 377 ? 4.513 28.068 9.822 1.00 56.20 374 GLY A O 1
ATOM 2898 N N . ASN A 1 378 ? 6.569 27.514 10.542 1.00 59.01 375 ASN A N 1
ATOM 2899 C CA . ASN A 1 378 ? 7.237 28.568 9.800 1.00 61.57 375 ASN A CA 1
ATOM 2900 C C . ASN A 1 378 ? 8.599 28.026 9.419 1.00 67.74 375 ASN A C 1
ATOM 2901 O O . ASN A 1 378 ? 9.285 27.425 10.261 1.00 67.94 375 ASN A O 1
ATOM 2906 N N . VAL A 1 379 ? 8.971 28.218 8.147 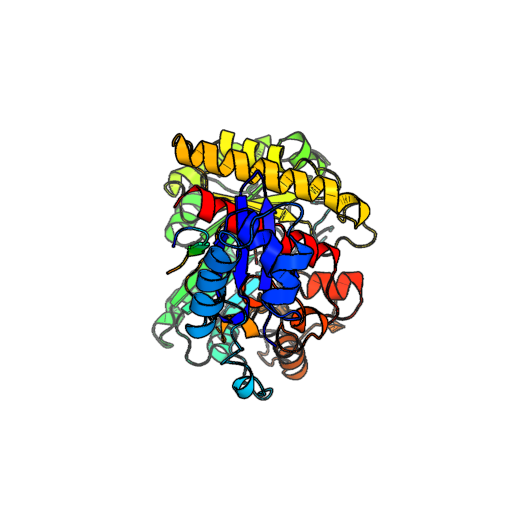1.00 57.94 376 VAL A N 1
ATOM 2907 C CA . VAL A 1 379 ? 10.201 27.616 7.639 1.00 60.81 376 VAL A CA 1
ATOM 2908 C C . VAL A 1 379 ? 11.440 28.159 8.342 1.00 65.51 376 VAL A C 1
ATOM 2909 O O . VAL A 1 379 ? 12.484 27.494 8.360 1.00 68.09 376 VAL A O 1
ATOM 2913 N N . LYS A 1 380 ? 11.373 29.349 8.921 1.00 61.38 377 LYS A N 1
ATOM 2914 C CA . LYS A 1 380 ? 12.575 29.848 9.572 1.00 70.84 377 LYS A CA 1
ATOM 2915 C C . LYS A 1 380 ? 12.946 28.987 10.779 1.00 72.39 377 LYS A C 1
ATOM 2916 O O . LYS A 1 380 ? 14.106 28.996 11.194 1.00 77.05 377 LYS A O 1
ATOM 2918 N N . GLU A 1 381 ? 12.009 28.191 11.303 1.00 77.15 378 GLU A N 1
ATOM 2919 C CA . GLU A 1 381 ? 12.275 27.239 12.381 1.00 84.92 378 GLU A CA 1
ATOM 2920 C C . GLU A 1 381 ? 12.262 25.789 11.931 1.00 81.27 378 GLU A C 1
ATOM 2921 O O . GLU A 1 381 ? 12.948 24.962 12.537 1.00 83.79 378 GLU A O 1
ATOM 2927 N N . GLY A 1 382 ? 11.456 25.458 10.923 1.00 71.32 379 GLY A N 1
ATOM 2928 C CA . GLY A 1 382 ? 11.493 24.151 10.311 1.00 65.87 379 GLY A CA 1
ATOM 2929 C C . GLY A 1 382 ? 10.740 23.065 11.038 1.00 65.63 379 GLY A C 1
ATOM 2930 O O . GLY A 1 382 ? 11.010 21.887 10.792 1.00 70.61 379 GLY A O 1
ATOM 2931 N N . VAL A 1 383 ? 9.793 23.414 11.907 1.00 69.17 380 VAL A N 1
ATOM 2932 C CA . VAL A 1 383 ? 9.102 22.445 12.761 1.00 71.39 380 VAL A CA 1
ATOM 2933 C C . VAL A 1 383 ? 7.639 22.396 12.324 1.00 66.22 380 VAL A C 1
ATOM 2934 O O . VAL A 1 383 ? 6.845 23.286 12.648 1.00 71.19 380 VAL A O 1
ATOM 2938 N N . LEU A 1 384 ? 7.273 21.345 11.597 1.00 60.72 381 LEU A N 1
ATOM 2939 C CA . LEU A 1 384 ? 5.942 21.220 11.015 1.00 52.65 381 LEU A CA 1
ATOM 2940 C C . LEU A 1 384 ? 4.965 20.546 11.983 1.00 59.96 381 LEU A C 1
ATOM 2941 O O . LEU A 1 384 ? 5.310 19.576 12.663 1.00 60.61 381 LEU A O 1
ATOM 2946 N N . ASN A 1 385 ? 3.751 21.092 12.060 1.00 61.69 382 ASN A N 1
ATOM 2947 C CA . ASN A 1 385 ? 2.676 20.508 12.861 1.00 58.91 382 ASN A CA 1
ATOM 2948 C C . ASN A 1 385 ? 2.244 19.193 12.215 1.00 55.49 382 ASN A C 1
ATOM 2949 O O . ASN A 1 385 ? 1.526 19.191 11.206 1.00 51.39 382 ASN A O 1
ATOM 2954 N N . ARG A 1 386 ? 2.672 18.071 12.802 1.00 54.15 383 ARG A N 1
ATOM 2955 C CA . ARG A 1 386 ? 2.425 16.763 12.205 1.00 52.73 383 ARG A CA 1
ATOM 2956 C C . ARG A 1 386 ? 0.965 16.351 12.286 1.00 45.28 383 ARG A C 1
ATOM 2957 O O . ARG A 1 386 ? 0.502 15.571 11.447 1.00 44.42 383 ARG A O 1
ATOM 2965 N N . ASP A 1 387 ? 0.235 16.839 13.286 1.00 49.11 384 ASP A N 1
ATOM 2966 C CA . ASP A 1 387 ? -1.175 16.488 13.392 1.00 47.49 384 ASP A CA 1
ATOM 2967 C C . ASP A 1 387 ? -1.973 17.080 12.231 1.00 45.54 384 ASP A C 1
ATOM 2968 O O . ASP A 1 387 ? -2.841 16.416 11.658 1.00 44.28 384 ASP A O 1
ATOM 2973 N N . ILE A 1 388 ? -1.690 18.316 11.847 1.00 45.46 385 ILE A N 1
ATOM 2974 C CA . ILE A 1 388 ? -2.398 18.844 10.685 1.00 43.72 385 ILE A CA 1
ATOM 2975 C C . ILE A 1 388 ? -1.968 18.097 9.425 1.00 43.76 385 ILE A C 1
ATOM 2976 O O . ILE A 1 388 ? -2.805 17.701 8.598 1.00 39.31 385 ILE A O 1
ATOM 2981 N N . GLN A 1 389 ? -0.662 17.872 9.268 1.00 40.57 386 GLN A N 1
ATOM 2982 C CA . GLN A 1 389 ? -0.178 17.081 8.142 1.00 43.60 386 GLN A CA 1
ATOM 2983 C C . GLN A 1 389 ? -0.896 15.731 8.058 1.00 37.51 386 GLN A C 1
ATOM 2984 O O . GLN A 1 389 ? -1.396 15.340 6.993 1.00 36.72 386 GLN A O 1
ATOM 2990 N N . ASN A 1 390 ? -0.986 15.007 9.171 1.00 41.42 387 ASN A N 1
ATOM 2991 C CA . ASN A 1 390 ? -1.625 13.695 9.088 1.00 46.00 387 ASN A CA 1
ATOM 2992 C C . ASN A 1 390 ? -3.134 13.792 8.856 1.00 43.99 387 ASN A C 1
ATOM 2993 O O . ASN A 1 390 ? -3.720 12.888 8.238 1.00 41.78 387 ASN A O 1
ATOM 2998 N N . TYR A 1 391 ? -3.779 14.879 9.306 1.00 45.92 388 TYR A N 1
ATOM 2999 C CA . TYR A 1 391 ? -5.217 15.023 9.065 1.00 43.06 388 TYR A CA 1
ATOM 3000 C C . TYR A 1 391 ? -5.518 15.224 7.579 1.00 37.27 388 TYR A C 1
ATOM 3001 O O . TYR A 1 391 ? -6.488 14.670 7.055 1.00 37.48 388 TYR A O 1
ATOM 3010 N N . PHE A 1 392 ? -4.730 16.045 6.890 1.00 36.14 389 PHE A N 1
ATOM 3011 C CA . PHE A 1 392 ? -4.937 16.203 5.451 1.00 34.01 389 PHE A CA 1
ATOM 3012 C C . PHE A 1 392 ? -4.560 14.923 4.705 1.00 37.76 389 PHE A C 1
ATOM 3013 O O . PHE A 1 392 ? -5.288 14.483 3.806 1.00 33.68 389 PHE A O 1
ATOM 3021 N N . LYS A 1 393 ? -3.444 14.299 5.102 1.00 40.04 390 LYS A N 1
ATOM 3022 C CA . LYS A 1 393 ? -3.024 13.014 4.539 1.00 38.93 390 LYS A CA 1
ATOM 3023 C C . LYS A 1 393 ? -4.154 11.990 4.567 1.00 36.18 390 LYS A C 1
ATOM 3024 O O . LYS A 1 393 ? -4.455 11.355 3.556 1.00 37.12 390 LYS A O 1
ATOM 3030 N N . ASN A 1 394 ? -4.800 11.819 5.714 1.00 39.03 391 ASN A N 1
ATOM 3031 C CA . ASN A 1 394 ? -5.800 10.766 5.857 1.00 38.59 391 ASN A CA 1
ATOM 3032 C C . ASN A 1 394 ? -7.195 11.160 5.389 1.00 46.63 391 ASN A C 1
ATOM 3033 O O . ASN A 1 394 ? -8.130 10.371 5.558 1.00 47.63 391 ASN A O 1
ATOM 3038 N N . SER A 1 395 ? -7.366 12.348 4.817 1.00 39.11 392 SER A N 1
ATOM 3039 C CA . SER A 1 395 ? -8.609 12.734 4.167 1.00 45.26 392 SER A CA 1
ATOM 3040 C C . SER A 1 395 ? -8.406 12.496 2.674 1.00 49.58 392 SER A C 1
ATOM 3041 O O . SER A 1 395 ? -7.768 13.296 1.986 1.00 46.36 392 SER A O 1
ATOM 3044 N N . ASN A 1 396 ? -8.914 11.372 2.180 1.00 45.76 393 ASN A N 1
ATOM 3045 C CA . ASN A 1 396 ? -8.676 10.994 0.796 1.00 48.91 393 ASN A CA 1
ATOM 3046 C C . ASN A 1 396 ? -9.832 10.120 0.320 1.00 45.19 393 ASN A C 1
ATOM 3047 O O . ASN A 1 396 ? -10.754 9.791 1.081 1.00 44.09 393 ASN A O 1
ATOM 3052 N N . VAL A 1 397 ? -9.719 9.702 -0.944 1.00 40.23 394 VAL A N 1
ATOM 3053 C CA . VAL A 1 397 ? -10.733 8.925 -1.644 1.00 48.39 394 VAL A CA 1
ATOM 3054 C C . VAL A 1 397 ? -11.043 7.600 -0.956 1.00 55.35 394 VAL A C 1
ATOM 3055 O O . VAL A 1 397 ? -12.176 7.101 -1.043 1.00 52.83 394 VAL A O 1
ATOM 3059 N N . TYR A 1 398 ? -10.059 6.997 -0.275 1.00 58.34 395 TYR A N 1
ATOM 3060 C CA . TYR A 1 398 ? -10.336 5.740 0.422 1.00 65.49 395 TYR A CA 1
ATOM 3061 C C . TYR A 1 398 ? -10.960 5.941 1.800 1.00 57.86 395 TYR A C 1
ATOM 3062 O O . TYR A 1 398 ? -11.482 4.977 2.370 1.00 65.00 395 TYR A O 1
ATOM 3071 N N . THR A 1 399 ? -10.943 7.155 2.350 1.00 49.34 396 THR A N 1
ATOM 3072 C CA . THR A 1 399 ? -11.550 7.378 3.653 1.00 49.55 396 THR A CA 1
ATOM 3073 C C . THR A 1 399 ? -12.817 8.222 3.621 1.00 49.97 396 THR A C 1
ATOM 3074 O O . THR A 1 399 ? -13.571 8.181 4.590 1.00 52.88 396 THR A O 1
ATOM 3078 N N . LYS A 1 400 ? -13.063 9.008 2.567 1.00 50.06 397 LYS A N 1
ATOM 3079 C CA . LYS A 1 400 ? -14.319 9.746 2.498 1.00 51.78 397 LYS A CA 1
ATOM 3080 C C . LYS A 1 400 ? -15.426 8.793 2.073 1.00 54.18 397 LYS A C 1
ATOM 3081 O O . LYS A 1 400 ? -15.258 8.020 1.127 1.00 53.46 397 LYS A O 1
ATOM 3087 N N . LYS A 1 401 ? -16.555 8.834 2.791 1.00 62.52 398 LYS A N 1
ATOM 3088 C CA . LYS A 1 401 ? -17.639 7.889 2.524 1.00 61.43 398 LYS A CA 1
ATOM 3089 C C . LYS A 1 401 ? -18.266 8.136 1.157 1.00 60.19 398 LYS A C 1
ATOM 3090 O O . LYS A 1 401 ? -18.626 7.189 0.447 1.00 63.11 398 LYS A O 1
ATOM 3092 N N . GLU A 1 402 ? -18.403 9.404 0.776 1.00 58.51 399 GLU A N 1
ATOM 3093 C CA . GLU A 1 402 ? -19.005 9.733 -0.504 1.00 62.62 399 GLU A CA 1
ATOM 3094 C C . GLU A 1 402 ? -18.159 9.215 -1.661 1.00 61.62 399 GLU A C 1
ATOM 3095 O O . GLU A 1 402 ? -18.703 8.717 -2.653 1.00 62.84 399 GLU A O 1
ATOM 3101 N N . CYS A 1 403 ? -16.827 9.305 -1.553 1.00 55.00 400 CYS A N 1
ATOM 3102 C CA . CYS A 1 403 ? -15.987 8.784 -2.629 1.00 48.20 400 CYS A CA 1
ATOM 3103 C C . CYS A 1 403 ? -16.084 7.276 -2.764 1.00 51.35 400 CYS A C 1
ATOM 3104 O O . CYS A 1 403 ? -15.832 6.751 -3.850 1.00 53.89 400 CYS A O 1
ATOM 3107 N N . ASP A 1 404 ? -16.464 6.568 -1.700 1.00 51.65 401 ASP A N 1
ATOM 3108 C CA . ASP A 1 404 ? -16.436 5.116 -1.770 1.00 53.32 401 ASP A CA 1
ATOM 3109 C C . ASP A 1 404 ? -17.510 4.580 -2.706 1.00 51.90 401 ASP A C 1
ATOM 3110 O O . ASP A 1 404 ? -17.324 3.530 -3.329 1.00 52.31 401 ASP A O 1
ATOM 3115 N N . SER A 1 405 ? -18.629 5.275 -2.833 1.00 51.44 402 SER A N 1
ATOM 3116 C CA . SER A 1 405 ? -19.644 4.874 -3.790 1.00 55.61 402 SER A CA 1
ATOM 3117 C C . SER A 1 405 ? -19.522 5.623 -5.115 1.00 52.68 402 SER A C 1
ATOM 3118 O O . SER A 1 405 ? -20.400 5.502 -5.975 1.00 49.98 402 SER A O 1
ATOM 3121 N N . CYS A 1 406 ? -18.448 6.371 -5.315 1.00 43.56 403 CYS A N 1
ATOM 3122 C CA . CYS A 1 406 ? -18.321 7.186 -6.507 1.00 45.92 403 CYS A CA 1
ATOM 3123 C C . CYS A 1 406 ? -17.548 6.441 -7.594 1.00 47.74 403 CYS A C 1
ATOM 3124 O O . CYS A 1 406 ? -16.449 5.933 -7.347 1.00 48.02 403 CYS A O 1
ATOM 3127 N N . TRP A 1 407 ? -18.117 6.399 -8.804 1.00 44.33 404 TRP A N 1
ATOM 3128 C CA . TRP A 1 407 ? -17.489 5.639 -9.885 1.00 41.20 404 TRP A CA 1
ATOM 3129 C C . TRP A 1 407 ? -16.176 6.270 -10.345 1.00 36.37 404 TRP A C 1
ATOM 3130 O O . TRP A 1 407 ? -15.310 5.562 -10.867 1.00 35.34 404 TRP A O 1
ATOM 3141 N N . ALA A 1 408 ? -16.000 7.582 -10.170 1.00 34.10 405 ALA A N 1
ATOM 3142 C CA . ALA A 1 408 ? -14.801 8.254 -10.656 1.00 36.94 405 ALA A CA 1
ATOM 3143 C C . ALA A 1 408 ? -13.623 8.195 -9.680 1.00 40.11 405 ALA A C 1
ATOM 3144 O O . ALA A 1 408 ? -12.604 8.857 -9.925 1.00 35.01 405 ALA A O 1
ATOM 3146 N N . LYS A 1 409 ? -13.713 7.381 -8.623 1.00 44.56 406 LYS A N 1
ATOM 3147 C CA . LYS A 1 409 ? -12.750 7.447 -7.520 1.00 47.89 406 LYS A CA 1
ATOM 3148 C C . LYS A 1 409 ? -11.305 7.249 -7.981 1.00 42.78 406 LYS A C 1
ATOM 3149 O O . LYS A 1 409 ? -10.386 7.811 -7.386 1.00 46.46 406 LYS A O 1
ATOM 3155 N N . PHE A 1 410 ? -11.080 6.453 -9.020 1.00 40.10 407 PHE A N 1
ATOM 3156 C CA . PHE A 1 410 ? -9.726 6.201 -9.487 1.00 43.43 407 PHE A CA 1
ATOM 3157 C C . PHE A 1 410 ? -9.322 7.084 -10.656 1.00 51.44 407 PHE A C 1
ATOM 3158 O O . PHE A 1 410 ? -8.149 7.069 -11.047 1.00 57.21 407 PHE A O 1
ATOM 3166 N N . TYR A 1 411 ? -10.262 7.830 -11.232 1.00 48.27 408 TYR A N 1
ATOM 3167 C CA . TYR A 1 411 ? -9.923 8.809 -12.252 1.00 46.23 408 TYR A CA 1
ATOM 3168 C C . TYR A 1 411 ? -9.868 10.222 -11.718 1.00 41.66 408 TYR A C 1
ATOM 3169 O O . TYR A 1 411 ? -9.143 11.048 -12.280 1.00 42.52 408 TYR A O 1
ATOM 3178 N N . CYS A 1 412 ? -10.598 10.529 -10.651 1.00 42.89 409 CYS A N 1
ATOM 3179 C CA . CYS A 1 412 ? -10.703 11.930 -10.293 1.00 40.45 409 CYS A CA 1
ATOM 3180 C C . CYS A 1 412 ? -9.399 12.402 -9.661 1.00 46.39 409 CYS A C 1
ATOM 3181 O O . CYS A 1 412 ? -8.553 11.605 -9.235 1.00 46.99 409 CYS A O 1
ATOM 3184 N N . SER A 1 413 ? -9.250 13.717 -9.573 1.00 39.77 410 SER A N 1
ATOM 3185 C CA . SER A 1 413 ? -8.041 14.261 -8.977 1.00 39.81 410 SER A CA 1
ATOM 3186 C C . SER A 1 413 ? -8.076 14.187 -7.453 1.00 38.85 410 SER A C 1
ATOM 3187 O O . SER A 1 413 ? -7.129 14.654 -6.806 1.00 39.78 410 SER A O 1
ATOM 3190 N N . GLY A 1 414 ? -9.154 13.655 -6.874 1.00 37.91 411 GLY A N 1
ATOM 3191 C CA . GLY A 1 414 ? -9.243 13.450 -5.437 1.00 42.90 411 GLY A CA 1
ATOM 3192 C C . GLY A 1 414 ? -10.065 14.475 -4.673 1.00 44.75 411 GLY A C 1
ATOM 3193 O O . GLY A 1 414 ? -10.213 14.331 -3.460 1.00 43.25 411 GLY A O 1
ATOM 3194 N N . GLY A 1 415 ? -10.637 15.475 -5.341 1.00 36.60 412 GLY A N 1
ATOM 3195 C CA . GLY A 1 415 ? -11.348 16.515 -4.638 1.00 44.85 412 GLY A CA 1
ATOM 3196 C C . GLY A 1 415 ? -10.401 17.617 -4.222 1.00 39.72 412 GLY A C 1
ATOM 3197 O O . GLY A 1 415 ? -9.183 17.571 -4.428 1.00 40.83 412 GLY A O 1
ATOM 3198 N N . CYS A 1 416 ? -10.985 18.652 -3.648 1.00 34.75 413 CYS A N 1
ATOM 3199 C CA . CYS A 1 416 ? -10.243 19.870 -3.363 1.00 29.02 413 CYS A CA 1
ATOM 3200 C C . CYS A 1 416 ? -10.628 20.265 -1.950 1.00 34.24 413 CYS A C 1
ATOM 3201 O O . CYS A 1 416 ? -11.773 20.671 -1.692 1.00 34.01 413 CYS A O 1
ATOM 3204 N N . ALA A 1 417 ? -9.680 20.061 -1.034 1.00 32.35 414 ALA A N 1
ATOM 3205 C CA . ALA A 1 417 ? -9.864 20.398 0.373 1.00 37.06 414 ALA A CA 1
ATOM 3206 C C . ALA A 1 417 ? -10.312 21.847 0.556 1.00 39.48 414 ALA A C 1
ATOM 3207 O O . ALA A 1 417 ? -11.132 22.151 1.427 1.00 38.37 414 ALA A O 1
ATOM 3209 N N . ALA A 1 418 ? -9.784 22.754 -0.264 1.00 37.50 415 ALA A N 1
ATOM 3210 C CA . ALA A 1 418 ? -10.164 24.156 -0.173 1.00 44.01 415 ALA A CA 1
ATOM 3211 C C . ALA A 1 418 ? -11.652 24.331 -0.447 1.00 36.76 415 ALA A C 1
ATOM 3212 O O . ALA A 1 418 ? -12.356 24.969 0.330 1.00 39.80 415 ALA A O 1
ATOM 3214 N N . ASN A 1 419 ? -12.161 23.734 -1.535 1.00 35.03 416 ASN A N 1
ATOM 3215 C CA . ASN A 1 419 ? -13.598 23.783 -1.797 1.00 36.11 416 ASN A CA 1
ATOM 3216 C C . ASN A 1 419 ? -14.368 23.185 -0.635 1.00 45.68 416 ASN A C 1
ATOM 3217 O O . ASN A 1 419 ? -15.328 23.781 -0.126 1.00 43.14 416 ASN A O 1
ATOM 3222 N N . SER A 1 420 ? -13.946 22.004 -0.193 1.00 46.34 417 SER A N 1
ATOM 3223 C CA . SER A 1 420 ? -14.627 21.333 0.911 1.00 38.43 417 SER A CA 1
ATOM 3224 C C . SER A 1 420 ? -14.695 22.228 2.148 1.00 40.75 417 SER A C 1
ATOM 3225 O O . SER A 1 420 ? -15.773 22.420 2.720 1.00 43.24 417 SER A O 1
ATOM 3228 N N . TYR A 1 421 ? -13.564 22.819 2.554 1.00 40.82 418 TYR A N 1
ATOM 3229 C CA . TYR A 1 421 ? -13.623 23.697 3.728 1.00 43.93 418 TYR A CA 1
ATOM 3230 C C . TYR A 1 421 ? -14.422 24.957 3.442 1.00 46.26 418 TYR A C 1
ATOM 3231 O O . TYR A 1 421 ? -15.144 25.446 4.323 1.00 49.47 418 TYR A O 1
ATOM 3240 N N . ASN A 1 422 ? -14.311 25.496 2.227 1.00 50.11 419 ASN A N 1
ATOM 3241 C CA . ASN A 1 422 ? -15.008 26.738 1.913 1.00 55.75 419 ASN A CA 1
ATOM 3242 C C . ASN A 1 422 ? -16.516 26.554 1.922 1.00 52.37 419 ASN A C 1
ATOM 3243 O O . ASN A 1 422 ? -17.240 27.455 2.354 1.00 55.81 419 ASN A O 1
ATOM 3248 N N . PHE A 1 423 ? -17.017 25.402 1.477 1.00 48.98 420 PHE A N 1
ATOM 3249 C CA . PHE A 1 423 ? -18.462 25.208 1.437 1.00 52.73 420 PHE A CA 1
ATOM 3250 C C . PHE A 1 423 ? -19.043 24.455 2.639 1.00 56.77 420 PHE A C 1
ATOM 3251 O O . PHE A 1 423 ? -20.244 24.582 2.896 1.00 53.48 420 PHE A O 1
ATOM 3259 N N . HIS A 1 424 ? -18.256 23.668 3.369 1.00 58.71 421 HIS A N 1
ATOM 3260 C CA . HIS A 1 424 ? -18.809 22.877 4.469 1.00 51.40 421 HIS A CA 1
ATOM 3261 C C . HIS A 1 424 ? -18.015 22.984 5.757 1.00 52.69 421 HIS A C 1
ATOM 3262 O O . HIS A 1 424 ? -18.400 22.356 6.752 1.00 63.22 421 HIS A O 1
ATOM 3269 N N . LYS A 1 425 ? -16.924 23.753 5.775 1.00 52.07 422 LYS A N 1
ATOM 3270 C CA . LYS A 1 425 ? -16.097 23.933 6.975 1.00 53.44 422 LYS A CA 1
ATOM 3271 C C . LYS A 1 425 ? -15.534 22.594 7.450 1.00 59.22 422 LYS A C 1
ATOM 3272 O O . LYS A 1 425 ? -15.334 22.362 8.642 1.00 57.35 422 LYS A O 1
ATOM 3274 N N . ASP A 1 426 ? -15.256 21.709 6.495 1.00 58.02 423 ASP A N 1
ATOM 3275 C CA . ASP A 1 426 ? -14.789 20.364 6.803 1.00 54.13 423 ASP A CA 1
ATOM 3276 C C . ASP A 1 426 ? -14.147 19.824 5.534 1.00 48.68 423 ASP A C 1
ATOM 3277 O O . ASP A 1 426 ? -14.848 19.588 4.546 1.00 47.68 423 ASP A O 1
ATOM 3282 N N . ILE A 1 427 ? -12.831 19.608 5.565 1.00 41.57 424 ILE A N 1
ATOM 3283 C CA . ILE A 1 427 ? -12.159 19.136 4.367 1.00 44.80 424 ILE A CA 1
ATOM 3284 C C . ILE A 1 427 ? -12.664 17.762 3.935 1.00 46.72 424 ILE A C 1
ATOM 3285 O O . ILE A 1 427 ? -12.487 17.395 2.784 1.00 42.98 424 ILE A O 1
ATOM 3290 N N . ASN A 1 428 ? -13.342 17.013 4.802 1.00 46.18 425 ASN A N 1
ATOM 3291 C CA . ASN A 1 428 ? -13.738 15.654 4.447 1.00 44.64 425 ASN A CA 1
ATOM 3292 C C . ASN A 1 428 ? -15.092 15.533 3.780 1.00 49.62 425 ASN A C 1
ATOM 3293 O O . ASN A 1 428 ? -15.476 14.408 3.436 1.00 59.58 425 ASN A O 1
ATOM 3298 N N . THR A 1 429 ? -15.843 16.627 3.645 1.00 43.15 426 THR A N 1
ATOM 3299 C CA . THR A 1 429 ? -17.165 16.627 3.031 1.00 40.84 426 THR A CA 1
ATOM 3300 C C . THR A 1 429 ? -16.971 17.017 1.574 1.00 41.91 426 THR A C 1
ATOM 3301 O O . THR A 1 429 ? -16.340 18.040 1.295 1.00 46.93 426 THR A O 1
ATOM 3305 N N . VAL A 1 430 ? -17.484 16.209 0.647 1.00 39.64 427 VAL A N 1
ATOM 3306 C CA . VAL A 1 430 ? -17.254 16.514 -0.761 1.00 38.35 427 VAL A CA 1
ATOM 3307 C C . VAL A 1 430 ? -18.085 17.721 -1.174 1.00 44.85 427 VAL A C 1
ATOM 3308 O O . VAL A 1 430 ? -19.219 17.926 -0.712 1.00 45.67 427 VAL A O 1
ATOM 3312 N N . TYR A 1 431 ? -17.500 18.550 -2.025 1.00 39.42 428 TYR A N 1
ATOM 3313 C CA . TYR A 1 431 ? -18.210 19.657 -2.654 1.00 46.03 428 TYR A CA 1
ATOM 3314 C C . TYR A 1 431 ? -18.906 19.107 -3.891 1.00 47.70 428 TYR A C 1
ATOM 3315 O O . TYR A 1 431 ? -18.247 18.811 -4.899 1.00 40.98 428 TYR A O 1
ATOM 3324 N N . LYS A 1 432 ? -20.236 18.978 -3.809 1.00 43.58 429 LYS A N 1
ATOM 3325 C CA . LYS A 1 432 ? -20.986 18.208 -4.802 1.00 48.39 429 LYS A CA 1
ATOM 3326 C C . LYS A 1 432 ? -20.860 18.802 -6.205 1.00 43.73 429 LYS A C 1
ATOM 3327 O O . LYS A 1 432 ? -20.641 18.064 -7.169 1.00 45.81 429 LYS A O 1
ATOM 3329 N N . VAL A 1 433 ? -21.025 20.126 -6.343 1.00 45.39 430 VAL A N 1
ATOM 3330 C CA . VAL A 1 433 ? -20.863 20.770 -7.646 1.00 47.43 430 VAL A CA 1
ATOM 3331 C C . VAL A 1 433 ? -19.488 20.459 -8.220 1.00 40.39 430 VAL A C 1
ATOM 3332 O O . VAL A 1 433 ? -19.342 20.204 -9.417 1.00 38.87 430 VAL A O 1
ATOM 3336 N N . GLY A 1 434 ? -18.455 20.511 -7.380 1.00 39.61 431 GLY A N 1
ATOM 3337 C CA . GLY A 1 434 ? -17.118 20.168 -7.832 1.00 41.15 431 GLY A CA 1
ATOM 3338 C C . GLY A 1 434 ? -17.025 18.751 -8.366 1.00 41.62 431 GLY A C 1
ATOM 3339 O O . GLY A 1 434 ? -16.475 18.530 -9.455 1.00 41.86 431 GLY A O 1
ATOM 3340 N N . CYS A 1 435 ? -17.585 17.776 -7.622 1.00 39.80 432 CYS A N 1
ATOM 3341 C CA . CYS A 1 435 ? -17.566 16.372 -8.056 1.00 39.56 432 CYS A CA 1
ATOM 3342 C C . CYS A 1 435 ? -18.272 16.171 -9.390 1.00 33.54 432 CYS A C 1
ATOM 3343 O O . CYS A 1 435 ? -17.778 15.432 -10.249 1.00 31.14 432 CYS A O 1
ATOM 3346 N N . GLU A 1 436 ? -19.460 16.778 -9.561 1.00 33.75 433 GLU A N 1
ATOM 3347 C CA . GLU A 1 436 ? -20.205 16.597 -10.808 1.00 37.85 433 GLU A CA 1
ATOM 3348 C C . GLU A 1 436 ? -19.467 17.199 -12.004 1.00 41.00 433 GLU A C 1
ATOM 3349 O O . GLU A 1 436 ? -19.415 16.584 -13.082 1.00 42.09 433 GLU A O 1
ATOM 3355 N N . LEU A 1 437 ? -18.885 18.396 -11.843 1.00 34.16 434 LEU A N 1
ATOM 3356 C CA . LEU A 1 437 ? -18.016 18.917 -12.898 1.00 30.23 434 LEU A CA 1
ATOM 3357 C C . LEU A 1 437 ? -16.844 17.986 -13.142 1.00 33.35 434 LEU A C 1
ATOM 3358 O O . LEU A 1 437 ? -16.470 17.728 -14.296 1.00 30.75 434 LEU A O 1
ATOM 3363 N N . GLU A 1 438 ? -16.264 17.449 -12.071 1.00 32.81 435 GLU A N 1
ATOM 3364 C CA . GLU A 1 438 ? -15.114 16.568 -12.235 1.00 28.44 435 GLU A CA 1
ATOM 3365 C C . GLU A 1 438 ? -15.519 15.267 -12.920 1.00 28.56 435 GLU A C 1
ATOM 3366 O O . GLU A 1 438 ? -14.807 14.776 -13.811 1.00 36.62 435 GLU A O 1
ATOM 3372 N N . LYS A 1 439 ? -16.681 14.722 -12.562 1.00 25.81 436 LYS A N 1
ATOM 3373 C CA . LYS A 1 439 ? -17.112 13.480 -13.196 1.00 29.80 436 LYS A CA 1
ATOM 3374 C C . LYS A 1 439 ? -17.439 13.729 -14.670 1.00 33.39 436 LYS A C 1
ATOM 3375 O O . LYS A 1 439 ? -17.077 12.934 -15.539 1.00 31.26 436 LYS A O 1
ATOM 3381 N N . LYS A 1 440 ? -18.078 14.854 -14.972 1.00 32.44 437 LYS A N 1
ATOM 3382 C CA . LYS A 1 440 ? -18.401 15.126 -16.369 1.00 30.20 437 LYS A CA 1
ATOM 3383 C C . LYS A 1 440 ? -17.145 15.289 -17.214 1.00 33.86 437 LYS A C 1
ATOM 3384 O O . LYS A 1 440 ? -17.116 14.852 -18.381 1.00 34.61 437 LYS A O 1
ATOM 3390 N N A ARG A 1 441 ? -16.123 15.943 -16.657 0.53 26.64 438 ARG A N 1
ATOM 3391 N N B ARG A 1 441 ? -16.095 15.916 -16.674 0.47 27.22 438 ARG A N 1
ATOM 3392 C CA A ARG A 1 441 ? -14.855 16.099 -17.359 0.53 31.25 438 ARG A CA 1
ATOM 3393 C CA B ARG A 1 441 ? -14.895 16.089 -17.487 0.47 30.95 438 ARG A CA 1
ATOM 3394 C C A ARG A 1 441 ? -14.255 14.751 -17.718 0.53 28.61 438 ARG A C 1
ATOM 3395 C C B ARG A 1 441 ? -14.173 14.763 -17.707 0.47 28.63 438 ARG A C 1
ATOM 3396 O O A ARG A 1 441 ? -13.732 14.561 -18.827 0.53 26.20 438 ARG A O 1
ATOM 3397 O O B ARG A 1 441 ? -13.493 14.595 -18.731 0.47 26.56 438 ARG A O 1
ATOM 3412 N N . VAL A 1 442 ? -14.314 13.807 -16.780 1.00 28.81 439 VAL A N 1
ATOM 3413 C CA . VAL A 1 442 ? -13.765 12.470 -17.006 1.00 31.53 439 VAL A CA 1
ATOM 3414 C C . VAL A 1 442 ? -14.562 11.755 -18.104 1.00 37.76 439 VAL A C 1
ATOM 3415 O O . VAL A 1 442 ? -13.997 11.129 -19.013 1.00 30.18 439 VAL A O 1
ATOM 3419 N N . GLU A 1 443 ? -15.895 11.817 -18.014 1.00 29.40 440 GLU A N 1
ATOM 3420 C CA . GLU A 1 443 ? -16.739 11.293 -19.072 1.00 32.95 440 GLU A CA 1
ATOM 3421 C C . GLU A 1 443 ? -16.303 11.838 -20.434 1.00 33.21 440 GLU A C 1
ATOM 3422 O O . GLU A 1 443 ? -16.140 11.075 -21.392 1.00 31.87 440 GLU A O 1
ATOM 3428 N N . CYS A 1 444 ? -16.060 13.158 -20.523 1.00 32.78 441 CYS A N 1
ATOM 3429 C CA . CYS A 1 444 ? -15.660 13.751 -21.803 1.00 32.00 441 CYS A CA 1
ATOM 3430 C C . CYS A 1 444 ? -14.305 13.217 -22.239 1.00 32.07 441 CYS A C 1
ATOM 3431 O O . CYS A 1 444 ? -14.110 12.867 -23.416 1.00 29.96 441 CYS A O 1
ATOM 3434 N N . ALA A 1 445 ? -13.352 13.129 -21.296 1.00 30.40 442 ALA A N 1
ATOM 3435 C CA . ALA A 1 445 ? -12.027 12.635 -21.660 1.00 31.31 442 ALA A CA 1
ATOM 3436 C C . ALA A 1 445 ? -12.108 11.193 -22.146 1.00 35.92 442 ALA A C 1
ATOM 3437 O O . ALA A 1 445 ? -11.363 10.794 -23.051 1.00 32.07 442 ALA A O 1
ATOM 3439 N N . LEU A 1 446 ? -13.043 10.415 -21.596 1.00 34.56 443 LEU A N 1
ATOM 3440 C CA . LEU A 1 446 ? -13.233 9.042 -22.047 1.00 32.54 443 LEU A CA 1
ATOM 3441 C C . LEU A 1 446 ? -13.833 8.989 -23.446 1.00 35.08 443 LEU A C 1
ATOM 3442 O O . LEU A 1 446 ? -13.398 8.180 -24.275 1.00 35.04 443 LEU A O 1
ATOM 3447 N N . TRP A 1 447 ? -14.854 9.819 -23.710 1.00 34.81 444 TRP A N 1
ATOM 3448 C CA . TRP A 1 447 ? -15.450 9.889 -25.041 1.00 39.14 444 TRP A CA 1
ATOM 3449 C C . TRP A 1 447 ? -14.413 10.308 -26.089 1.00 36.57 444 TRP A C 1
ATOM 3450 O O . TRP A 1 447 ? -14.401 9.791 -27.216 1.00 34.04 444 TRP A O 1
ATOM 3461 N N . ILE A 1 448 ? -13.516 11.223 -25.723 1.00 27.95 445 ILE A N 1
ATOM 3462 C CA . ILE A 1 448 ? -12.469 11.644 -26.647 1.00 34.41 445 ILE A CA 1
ATOM 3463 C C . ILE A 1 448 ? -11.569 10.461 -27.006 1.00 42.03 445 ILE A C 1
ATOM 3464 O O . ILE A 1 448 ? -11.261 10.228 -28.183 1.00 39.07 445 ILE A O 1
ATOM 3469 N N . LYS A 1 449 ? -11.136 9.695 -26.001 1.00 30.05 446 LYS A N 1
ATOM 3470 C CA . LYS A 1 449 ? -10.347 8.498 -26.269 1.00 33.52 446 LYS A CA 1
ATOM 3471 C C . LYS A 1 449 ? -11.113 7.523 -27.153 1.00 37.89 446 LYS A C 1
ATOM 3472 O O . LYS A 1 449 ? -10.530 6.879 -28.043 1.00 39.89 446 LYS A O 1
ATOM 3478 N N . ALA A 1 450 ? -12.432 7.408 -26.942 1.00 34.17 447 ALA A N 1
ATOM 3479 C CA . ALA A 1 450 ? -13.225 6.497 -27.770 1.00 41.18 447 ALA A CA 1
ATOM 3480 C C . ALA A 1 450 ? -13.305 6.973 -29.212 1.00 42.24 447 ALA A C 1
ATOM 3481 O O . ALA A 1 450 ? -13.385 6.153 -30.134 1.00 40.89 447 ALA A O 1
ATOM 3483 N N . GLN A 1 451 ? -13.313 8.287 -29.428 1.00 42.95 448 GLN A N 1
ATOM 3484 C CA . GLN A 1 451 ? -13.413 8.802 -30.787 1.00 44.53 448 GLN A CA 1
ATOM 3485 C C . GLN A 1 451 ? -12.133 8.583 -31.574 1.00 49.39 448 GLN A C 1
ATOM 3486 O O . GLN A 1 451 ? -12.178 8.559 -32.806 1.00 49.25 448 GLN A O 1
ATOM 3492 N N . GLU A 1 452 ? -11.001 8.418 -30.899 1.00 51.82 449 GLU A N 1
ATOM 3493 C CA . GLU A 1 452 ? -9.693 8.394 -31.543 1.00 60.29 449 GLU A CA 1
ATOM 3494 C C . GLU A 1 452 ? -9.019 7.031 -31.434 1.00 66.24 449 GLU A C 1
ATOM 3495 O O . GLU A 1 452 ? -7.797 6.935 -31.305 1.00 68.85 449 GLU A O 1
ATOM 3501 N N . MET A 1 453 ? -9.816 5.971 -31.491 1.00 64.59 450 MET A N 1
ATOM 3502 C CA . MET A 1 453 ? -9.340 4.601 -31.362 1.00 79.19 450 MET A CA 1
ATOM 3503 C C . MET A 1 453 ? -8.121 4.293 -32.220 1.00 82.81 450 MET A C 1
ATOM 3504 O O . MET A 1 453 ? -8.086 3.267 -32.896 1.00 83.27 450 MET A O 1
ATOM 3509 N N . MET B 2 1 ? -14.724 -7.493 -29.236 1.00 106.95 1 MET B N 1
ATOM 3510 C CA . MET B 2 1 ? -15.751 -8.482 -29.538 1.00 110.66 1 MET B CA 1
ATOM 3511 C C . MET B 2 1 ? -16.651 -8.013 -30.684 1.00 105.08 1 MET B C 1
ATOM 3512 O O . MET B 2 1 ? -16.225 -7.273 -31.573 1.00 105.95 1 MET B O 1
ATOM 3517 N N . LYS B 2 2 ? -17.906 -8.456 -30.651 1.00 99.72 2 LYS B N 1
ATOM 3518 C CA . LYS B 2 2 ? -18.945 -7.972 -31.549 1.00 90.91 2 LYS B CA 1
ATOM 3519 C C . LYS B 2 2 ? -19.759 -6.846 -30.924 1.00 81.72 2 LYS B C 1
ATOM 3520 O O . LYS B 2 2 ? -19.893 -5.771 -31.516 1.00 78.11 2 LYS B O 1
ATOM 3526 N N . HIS B 2 3 ? -20.297 -7.070 -29.725 1.00 71.97 3 HIS B N 1
ATOM 3527 C CA . HIS B 2 3 ? -21.138 -6.082 -29.063 1.00 65.68 3 HIS B CA 1
ATOM 3528 C C . HIS B 2 3 ? -20.363 -5.171 -28.123 1.00 61.64 3 HIS B C 1
ATOM 3529 O O . HIS B 2 3 ? -20.805 -4.044 -27.882 1.00 52.72 3 HIS B O 1
ATOM 3536 N N . ILE B 2 4 ? -19.235 -5.640 -27.585 1.00 66.44 4 ILE B N 1
ATOM 3537 C CA . ILE B 2 4 ? -18.356 -4.856 -26.726 1.00 63.32 4 ILE B CA 1
ATOM 3538 C C . ILE B 2 4 ? -17.038 -4.617 -27.451 1.00 70.29 4 ILE B C 1
ATOM 3539 O O . ILE B 2 4 ? -16.587 -5.442 -28.254 1.00 80.95 4 ILE B O 1
ATOM 3544 N N . LYS B 2 5 ? -16.411 -3.480 -27.156 1.00 66.79 5 LYS B N 1
ATOM 3545 C CA . LYS B 2 5 ? -15.099 -3.133 -27.700 1.00 62.83 5 LYS B CA 1
ATOM 3546 C C . LYS B 2 5 ? -14.292 -2.547 -26.558 1.00 55.74 5 LYS B C 1
ATOM 3547 O O . LYS B 2 5 ? -14.626 -1.469 -26.061 1.00 57.08 5 LYS B O 1
ATOM 3553 N N . ILE B 2 6 ? -13.246 -3.251 -26.134 1.00 66.21 6 ILE B N 1
ATOM 3554 C CA . ILE B 2 6 ? -12.426 -2.786 -25.018 1.00 67.63 6 ILE B CA 1
ATOM 3555 C C . ILE B 2 6 ? -11.549 -1.621 -25.471 1.00 66.9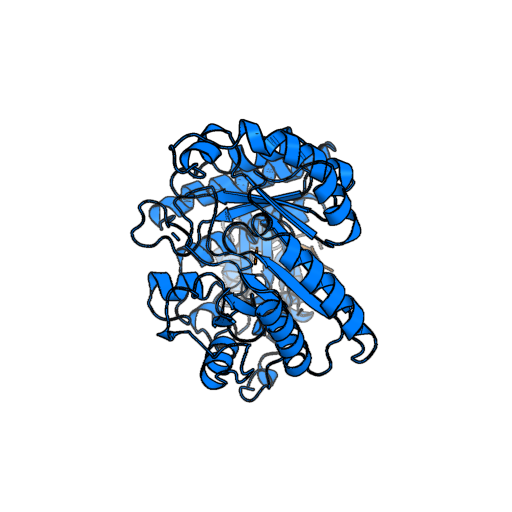7 6 ILE B C 1
ATOM 3556 O O . ILE B 2 6 ? -10.858 -1.700 -26.495 1.00 71.07 6 ILE B O 1
ATOM 3561 N N . LEU B 2 7 ? -11.570 -0.530 -24.703 1.00 65.79 7 LEU B N 1
ATOM 3562 C CA . LEU B 2 7 ? -10.852 0.683 -25.080 1.00 60.95 7 LEU B CA 1
ATOM 3563 C C . LEU B 2 7 ? -9.401 0.687 -24.599 1.00 66.81 7 LEU B C 1
ATOM 3564 O O . LEU B 2 7 ? -8.510 1.118 -25.341 1.00 69.46 7 LEU B O 1
ATOM 3569 N N . ASN B 2 8 ? -9.125 0.203 -23.389 1.00 71.95 8 ASN B N 1
ATOM 3570 C CA . ASN B 2 8 ? -7.747 0.108 -22.893 1.00 79.98 8 ASN B CA 1
ATOM 3571 C C . ASN B 2 8 ? -7.405 -1.360 -22.612 1.00 87.72 8 ASN B C 1
ATOM 3572 O O . ASN B 2 8 ? -7.560 -1.855 -21.492 1.00 90.83 8 ASN B O 1
ATOM 3577 N N . GLY B 2 9 ? -6.929 -2.058 -23.641 1.00 89.84 9 GLY B N 1
ATOM 3578 C CA . GLY B 2 9 ? -6.490 -3.434 -23.496 1.00 91.53 9 GLY B CA 1
ATOM 3579 C C . GLY B 2 9 ? -5.008 -3.570 -23.191 1.00 92.39 9 GLY B C 1
ATOM 3580 O O . GLY B 2 9 ? -4.255 -4.151 -23.973 1.00 96.19 9 GLY B O 1
ATOM 3581 N N . GLY B 2 20 ? -3.809 22.478 -13.273 1.00 58.28 20 GLY B N 1
ATOM 3582 C CA . GLY B 2 20 ? -4.395 22.440 -11.941 1.00 63.99 20 GLY B CA 1
ATOM 3583 C C . GLY B 2 20 ? -3.560 23.059 -10.825 1.00 74.73 20 GLY B C 1
ATOM 3584 O O . GLY B 2 20 ? -3.237 24.249 -10.863 1.00 80.05 20 GLY B O 1
ATOM 3585 N N . CYS B 2 21 ? -3.233 22.251 -9.813 1.00 70.59 21 CYS B N 1
ATOM 3586 C CA . CYS B 2 21 ? -2.384 22.680 -8.699 1.00 66.71 21 CYS B CA 1
ATOM 3587 C C . CYS B 2 21 ? -1.232 21.685 -8.489 1.00 73.87 21 CYS B C 1
ATOM 3588 O O . CYS B 2 21 ? -0.880 21.332 -7.356 1.00 81.04 21 CYS B O 1
#